Protein AF-A0A498SGT6-F1 (afdb_monomer)

Organism: Acanthocheilonema viteae (NCBI:txid6277)

Radius of gyration: 24.14 Å; Cα contacts (8 Å, |Δi|>4): 311; chains: 1; bounding box: 49×56×73 Å

Mean predicted aligned error: 10.92 Å

Nearest PDB structures (foldseek):
  6u1s-assembly1_A  TM=2.456E-01  e=2.251E-01  synthetic construct
  1o5h-assembly1_B  TM=3.113E-01  e=2.824E+00  Thermotoga maritima
  5ce7-assembly1_A  TM=3.357E-01  e=6.829E+00  Schizosaccharomyces pombe
  7v6q-assembly2_H  TM=1.640E-01  e=9.044E+00  Homo sapiens

Secondary structure (DSSP, 8-state):
-THHHHTTSSTTS-HHHHHHHHHHHHHHHHHHHHS-HHHHHHHHTT-HHHHHHHHHHHHHS--TTS-THHHHHHHHHHTTSHHHHHHHHHHHHHHHHHHHHHHHHHHHT--TT-----GGG-HHHHHHHHHHHHHHHHHHHHHHHHHHHHTTSS-HHHHHHHHHHHHHHHHHHTTT-S--TTTHHHHHHHHHHH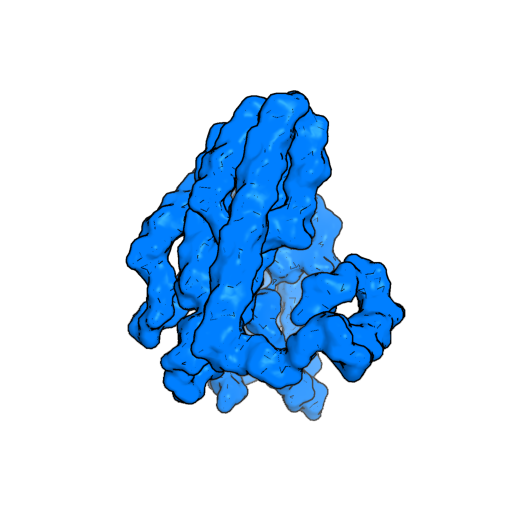HHHHHHHHHHHHHHGGGS-HHHHHHHHHHHHHHHHHHHHHTSHHHHHHS-GGGHHHHHHHHHHHHHHHHHHHHHHHHHHHH---HHHHHHHHHHHTT-HHHHHHHHHHS-HHHHHTTS-HHHHHHHHHHHHHHHHHHHHHHHHHHHHTTTTTTS--TTSHHHHHHHHHHHHH-TTS-HHHH-

Solvent-accessible surface area (backbone atoms only — not comparable to full-atom values): 20650 Å² total; per-residue (Å²): 120,74,63,66,56,28,58,66,67,50,43,72,55,54,58,67,56,44,51,49,55,50,46,50,49,39,52,53,46,50,57,54,70,68,46,55,62,73,56,38,48,71,47,53,67,73,43,59,68,60,51,52,52,50,49,52,48,56,74,59,53,73,62,80,61,56,72,50,62,63,58,50,47,50,47,61,63,34,53,80,40,77,65,25,55,50,52,51,49,48,51,51,49,41,54,49,46,52,54,50,46,49,47,48,55,16,59,67,47,58,49,102,84,63,86,80,53,46,76,75,48,38,67,70,53,44,10,40,48,40,64,58,42,34,88,85,36,43,71,59,47,52,49,29,54,52,37,22,43,77,32,54,38,43,49,57,67,56,53,51,52,49,50,52,54,51,34,50,52,39,58,63,41,62,84,62,68,68,94,40,90,90,45,47,70,60,50,51,55,48,49,52,50,50,33,33,50,28,51,20,47,34,54,50,46,73,75,47,42,94,64,56,60,62,67,62,52,39,58,36,47,45,33,51,35,53,37,45,30,52,47,54,65,61,69,29,70,70,55,64,71,73,50,56,79,89,47,49,65,65,47,52,56,49,48,44,41,49,54,49,30,48,54,30,46,48,52,25,47,54,46,54,58,74,51,52,83,50,52,69,60,45,50,51,40,53,58,63,32,59,78,32,48,65,33,48,46,56,43,43,72,78,47,62,55,69,73,66,43,68,72,44,55,73,67,59,39,50,53,53,50,56,49,50,54,51,42,46,53,51,52,52,52,50,51,51,49,54,36,48,79,70,49,72,55,58,90,60,69,49,76,87,35,68,75,40,36,54,52,34,52,54,47,30,74,75,41,72,89,48,53,61,80,74,72,101

Sequence (376 aa):
MTPLLLQRLEVNTDINSWINDWRYAVELLTNILTLSESALRNRLCDDRQIVELVDNFLDIFPKKWRKDEMLSMALNRNLKSDHGEEIRAVIIEMYTSILMLFLKLAKEFVGKNNNQKSVLFDLNRLSRAIVIFKTSNRNAVENIVTEAFDAKQFTEKDVETFIETIGQELIDCNNDVAFSKSNVNKLEKFLEKCLVGFEGLTVVASLLFKHLSQAILCDFLNSIALFVENLEEHYCIEQMMNMATDLRKTFGAMLALVDNVIASAYALFHTIIGCITSVDELHAAIGNCLQYERFIFYYSIIYPIEETLNQCDEEQKMYINTTLEHIRGNCITHILEQLKRRGMLVDLGSSTTQEVQEKIDYLVELLPHFSPQFIH

pLDDT: mean 78.57, std 14.85, range [28.94, 96.0]

Structure (mmCIF, N/CA/C/O backbone):
data_AF-A0A498SGT6-F1
#
_entry.id   AF-A0A498SGT6-F1
#
loop_
_atom_site.group_PDB
_atom_site.id
_atom_site.type_symbol
_atom_site.label_atom_id
_atom_site.label_alt_id
_atom_site.label_comp_id
_atom_site.label_asym_id
_atom_site.label_entity_id
_atom_site.label_seq_id
_atom_site.pdbx_PDB_ins_code
_atom_site.Cartn_x
_atom_site.Cartn_y
_atom_site.Cartn_z
_atom_site.occupancy
_atom_site.B_iso_or_equiv
_atom_site.auth_seq_id
_atom_site.auth_comp_id
_atom_site.auth_asym_id
_atom_site.auth_atom_id
_atom_site.pdbx_PDB_model_num
ATOM 1 N N . MET A 1 1 ? 21.371 -22.280 5.274 1.00 28.94 1 MET A N 1
ATOM 2 C CA . MET A 1 1 ? 20.418 -21.254 4.784 1.00 28.94 1 MET A CA 1
ATOM 3 C C . MET A 1 1 ? 19.078 -21.270 5.528 1.00 28.94 1 MET A C 1
ATOM 5 O O . MET A 1 1 ? 18.555 -20.195 5.755 1.00 28.94 1 MET A O 1
ATOM 9 N N . THR A 1 2 ? 18.600 -22.414 6.037 1.00 30.09 2 THR A N 1
ATOM 10 C CA . THR A 1 2 ? 17.544 -22.523 7.077 1.00 30.09 2 THR A CA 1
ATOM 11 C C . THR A 1 2 ? 17.768 -21.695 8.365 1.00 30.09 2 THR A C 1
ATOM 13 O O . THR A 1 2 ? 16.784 -21.205 8.909 1.00 30.09 2 THR A O 1
ATOM 16 N N . PRO A 1 3 ? 19.013 -21.457 8.844 1.00 30.47 3 PRO A N 1
ATOM 17 C CA . PRO A 1 3 ? 19.237 -20.718 10.088 1.00 30.47 3 PRO A CA 1
ATOM 18 C C . PRO A 1 3 ? 18.822 -19.249 10.027 1.00 30.47 3 PRO A C 1
ATOM 20 O O . PRO A 1 3 ? 18.488 -18.704 11.061 1.00 30.47 3 PRO A O 1
ATOM 23 N N . LEU A 1 4 ? 18.826 -18.604 8.853 1.00 32.41 4 LEU A N 1
ATOM 24 C CA . LEU A 1 4 ? 18.626 -17.150 8.717 1.00 32.41 4 LEU A CA 1
ATOM 25 C C . LEU A 1 4 ? 17.160 -16.709 8.886 1.00 32.41 4 LEU A C 1
ATOM 27 O O . LEU A 1 4 ? 16.911 -15.601 9.350 1.00 32.41 4 LEU A O 1
ATOM 31 N N . LEU A 1 5 ? 16.198 -17.575 8.544 1.00 36.94 5 LEU A N 1
ATOM 32 C CA . LEU A 1 5 ? 14.763 -17.344 8.770 1.00 36.94 5 LEU A CA 1
ATOM 33 C C . LEU A 1 5 ? 14.345 -17.744 10.186 1.00 36.94 5 LEU A C 1
ATOM 35 O O . LEU A 1 5 ? 13.630 -16.990 10.832 1.00 36.94 5 LEU A O 1
ATOM 39 N N . LEU A 1 6 ? 14.885 -18.848 10.715 1.00 39.12 6 LEU A N 1
ATOM 40 C CA . LEU A 1 6 ? 14.743 -19.213 12.131 1.00 39.12 6 LEU A CA 1
ATOM 41 C C . LEU A 1 6 ? 15.424 -18.185 13.058 1.00 39.12 6 LEU A C 1
ATOM 43 O O . LEU A 1 6 ? 15.018 -18.030 14.196 1.00 39.12 6 LEU A O 1
ATOM 47 N N . GLN A 1 7 ? 16.423 -17.435 12.580 1.00 39.22 7 GLN A N 1
ATOM 48 C CA . GLN A 1 7 ? 17.016 -16.309 13.319 1.00 39.22 7 GLN A CA 1
ATOM 49 C C . GLN A 1 7 ? 16.097 -15.089 13.386 1.00 39.22 7 GLN A C 1
ATOM 51 O O . GLN A 1 7 ? 16.217 -14.313 14.322 1.00 39.22 7 GLN A O 1
ATOM 56 N N . ARG A 1 8 ? 15.220 -14.894 12.391 1.00 42.03 8 ARG A N 1
ATOM 57 C CA . ARG A 1 8 ? 14.292 -13.751 12.331 1.00 42.03 8 ARG A CA 1
ATOM 58 C C . ARG A 1 8 ? 12.911 -14.061 12.898 1.00 42.03 8 ARG A C 1
ATOM 60 O O . ARG A 1 8 ? 12.263 -13.156 13.393 1.00 42.03 8 ARG A O 1
ATOM 67 N N . LEU A 1 9 ? 12.495 -15.325 12.853 1.00 46.38 9 LEU A N 1
ATOM 68 C CA . LEU A 1 9 ? 11.385 -15.837 13.653 1.00 46.38 9 LEU A CA 1
ATOM 69 C C . LEU A 1 9 ? 11.809 -16.104 15.111 1.00 46.38 9 LEU A C 1
ATOM 71 O O . LEU A 1 9 ? 10.978 -16.540 15.887 1.00 46.38 9 LEU A O 1
ATOM 75 N N . GLU A 1 10 ? 13.093 -15.952 15.462 1.00 47.81 10 GLU A N 1
ATOM 76 C CA . GLU A 1 10 ? 13.708 -16.387 16.736 1.00 47.81 10 GLU A CA 1
ATOM 77 C C . GLU A 1 10 ? 13.605 -17.899 17.063 1.00 47.81 10 GLU A C 1
ATOM 79 O O . GLU A 1 10 ? 14.070 -18.357 18.099 1.00 47.81 10 GLU A O 1
ATOM 84 N N . VAL A 1 11 ? 13.116 -18.734 16.143 1.00 48.12 11 VAL A N 1
ATOM 85 C CA . VAL A 1 11 ? 13.014 -20.206 16.273 1.00 48.12 11 VAL A CA 1
ATOM 86 C C . VAL A 1 11 ? 14.387 -20.917 16.404 1.00 48.12 11 VAL A C 1
ATOM 88 O O . VAL A 1 11 ? 14.455 -22.124 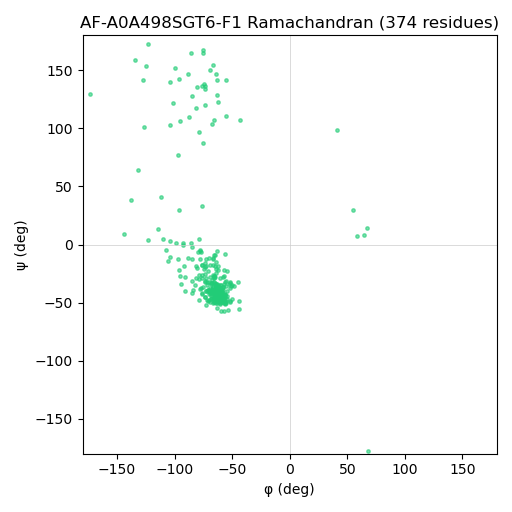16.617 1.00 48.12 11 VAL A O 1
ATOM 91 N N . ASN A 1 12 ? 15.518 -20.209 16.282 1.00 42.53 12 ASN A N 1
ATOM 92 C CA . ASN A 1 12 ? 16.854 -20.782 16.530 1.00 42.53 12 ASN A CA 1
ATOM 93 C C . ASN A 1 12 ? 17.167 -21.030 18.017 1.00 42.53 12 ASN A C 1
ATOM 95 O O . ASN A 1 12 ? 18.152 -21.707 18.316 1.00 42.53 12 ASN A O 1
ATOM 99 N N . THR A 1 13 ? 16.364 -20.501 18.936 1.00 51.38 13 THR A N 1
ATOM 100 C CA . THR A 1 13 ? 16.408 -20.822 20.366 1.00 51.38 13 THR A CA 1
ATOM 101 C C . THR A 1 13 ? 15.245 -21.746 20.676 1.00 51.38 13 THR A C 1
ATOM 103 O O . THR A 1 13 ? 14.119 -21.283 20.718 1.00 51.38 13 THR A O 1
ATOM 106 N N . ASP A 1 14 ? 15.533 -23.045 20.817 1.00 68.81 14 ASP A N 1
ATOM 107 C CA . ASP A 1 14 ? 14.603 -24.100 21.254 1.00 68.81 14 ASP A CA 1
ATOM 108 C C . ASP A 1 14 ? 13.176 -23.992 20.672 1.00 68.81 14 ASP A C 1
ATOM 110 O O . ASP A 1 14 ? 12.321 -23.284 21.197 1.00 68.81 14 ASP A O 1
ATOM 114 N N . ILE A 1 15 ? 12.891 -24.760 19.614 1.00 71.56 15 ILE A N 1
ATOM 115 C CA . ILE A 1 15 ? 11.565 -24.818 18.969 1.00 71.56 15 ILE A CA 1
ATOM 116 C C . ILE A 1 15 ? 10.435 -25.006 19.995 1.00 71.56 15 ILE A C 1
ATOM 118 O O . ILE A 1 15 ? 9.368 -24.420 19.829 1.00 71.56 15 ILE A O 1
ATOM 122 N N . ASN A 1 16 ? 10.666 -25.770 21.068 1.00 77.25 16 ASN A N 1
ATOM 123 C CA . ASN A 1 16 ? 9.660 -25.959 22.110 1.00 77.25 16 ASN A CA 1
ATOM 124 C C . ASN A 1 16 ? 9.450 -24.688 22.939 1.00 77.25 16 ASN A C 1
ATOM 126 O O . ASN A 1 16 ? 8.310 -24.373 23.265 1.00 77.25 16 ASN A O 1
ATOM 130 N N . SER A 1 17 ? 10.517 -23.944 23.252 1.00 77.81 17 SER A N 1
ATOM 131 C CA . SER A 1 17 ? 10.407 -22.621 23.883 1.00 77.81 17 SER A CA 1
ATOM 132 C C . SER A 1 17 ? 9.594 -21.685 23.002 1.00 77.81 17 SER A C 1
ATOM 134 O O . SER A 1 17 ? 8.605 -21.135 23.466 1.00 77.81 17 SER A O 1
ATOM 136 N N . TRP A 1 18 ? 9.927 -21.603 21.711 1.00 79.56 18 TRP A N 1
ATOM 137 C CA . TRP A 1 18 ? 9.197 -20.768 20.760 1.00 79.56 18 TRP A CA 1
ATOM 138 C C . TRP A 1 18 ? 7.704 -21.123 20.716 1.00 79.56 18 TRP A C 1
ATOM 140 O O . TRP A 1 18 ? 6.851 -20.253 20.866 1.00 79.56 18 TRP A O 1
ATOM 150 N N . ILE A 1 19 ? 7.366 -22.409 20.564 1.00 80.94 19 ILE A N 1
ATOM 151 C CA . ILE A 1 19 ? 5.969 -22.873 20.551 1.00 80.94 19 ILE A CA 1
ATOM 152 C C . ILE A 1 19 ? 5.260 -22.493 21.855 1.00 80.94 19 ILE A C 1
ATOM 154 O O . ILE A 1 19 ? 4.124 -22.022 21.815 1.00 80.94 19 ILE A O 1
ATOM 158 N N . ASN A 1 20 ? 5.912 -22.680 23.003 1.00 83.50 20 ASN A N 1
ATOM 159 C CA . ASN A 1 20 ? 5.334 -22.362 24.306 1.00 83.50 20 ASN A CA 1
ATOM 160 C C . ASN A 1 20 ? 5.119 -20.855 24.498 1.00 83.50 20 ASN A C 1
ATOM 162 O O . ASN A 1 20 ? 4.059 -20.466 24.985 1.00 83.50 20 ASN A O 1
ATOM 166 N N . ASP A 1 21 ? 6.062 -20.017 24.068 1.00 83.19 21 ASP A N 1
ATOM 167 C CA . ASP A 1 21 ? 5.960 -18.558 24.160 1.00 83.19 21 ASP A CA 1
ATOM 168 C C . ASP A 1 21 ? 4.774 -18.039 23.336 1.00 83.19 21 ASP A C 1
ATOM 170 O O . ASP A 1 21 ? 3.956 -17.254 23.824 1.00 83.19 21 ASP A O 1
ATOM 174 N N . TRP A 1 22 ? 4.604 -18.540 22.109 1.00 85.00 22 TRP A N 1
ATOM 175 C CA . TRP A 1 22 ? 3.469 -18.154 21.271 1.00 85.00 22 TRP A CA 1
ATOM 176 C C . TRP A 1 22 ? 2.146 -18.775 21.720 1.00 85.00 22 TRP A C 1
ATOM 178 O O . TRP A 1 22 ? 1.114 -18.126 21.598 1.00 85.00 22 TRP A O 1
ATOM 188 N N . ARG A 1 23 ? 2.137 -19.977 22.304 1.00 87.19 23 ARG A N 1
ATOM 189 C CA . ARG A 1 23 ? 0.931 -20.520 22.956 1.00 87.19 23 ARG A CA 1
ATOM 190 C C . ARG A 1 23 ? 0.496 -19.673 24.139 1.00 87.19 23 ARG A C 1
ATOM 192 O O . ARG A 1 23 ? -0.689 -19.382 24.277 1.00 87.19 23 ARG A O 1
ATOM 199 N N . TYR A 1 24 ? 1.447 -19.244 24.961 1.00 86.06 24 TYR A N 1
ATOM 200 C CA . TYR A 1 24 ? 1.173 -18.323 26.054 1.00 86.06 24 TYR A CA 1
ATOM 201 C C . TYR A 1 24 ? 0.628 -16.987 25.526 1.00 86.06 24 TYR A C 1
ATOM 203 O O . TYR A 1 24 ? -0.339 -16.455 26.070 1.00 86.06 24 TYR A O 1
ATOM 211 N N . ALA A 1 25 ? 1.179 -16.477 24.420 1.00 86.50 25 ALA A N 1
ATOM 212 C CA . ALA A 1 25 ? 0.653 -15.300 23.732 1.00 86.50 25 ALA A CA 1
ATOM 213 C C . ALA A 1 25 ? -0.794 -15.502 23.231 1.00 86.50 25 ALA A C 1
ATOM 215 O O . ALA A 1 25 ? -1.634 -14.623 23.437 1.00 86.50 25 ALA A O 1
ATOM 216 N N . VAL A 1 26 ? -1.116 -16.660 22.637 1.00 88.06 26 VAL A N 1
ATOM 217 C CA . VAL A 1 26 ? -2.489 -17.022 22.228 1.00 88.06 26 VAL A CA 1
ATOM 218 C C . VAL A 1 26 ? -3.425 -17.062 23.433 1.00 88.06 26 VAL A C 1
ATOM 220 O O . VAL A 1 26 ? -4.525 -16.511 23.376 1.00 88.06 26 VAL A O 1
ATOM 223 N N . GLU A 1 27 ? -3.013 -17.688 24.534 1.00 88.38 27 GLU A N 1
ATOM 224 C CA . GLU A 1 27 ? -3.820 -17.777 25.753 1.00 88.38 27 GLU A CA 1
ATOM 225 C C . GLU A 1 27 ? -4.078 -16.385 26.347 1.00 88.38 27 GLU A C 1
ATOM 227 O O . GLU A 1 27 ? -5.215 -16.047 26.693 1.00 88.38 27 GLU A O 1
ATOM 232 N N . LEU A 1 28 ? -3.047 -15.537 26.394 1.00 88.06 28 LEU A N 1
ATOM 233 C CA . LEU A 1 28 ? -3.157 -14.148 26.828 1.00 88.06 28 LEU A CA 1
ATOM 234 C C . LEU A 1 28 ? -4.181 -13.383 25.975 1.00 88.06 28 LEU A C 1
ATOM 236 O O . LEU A 1 28 ? -5.093 -12.764 26.529 1.00 88.06 28 LEU A O 1
ATOM 240 N N . LEU A 1 29 ? -4.073 -13.466 24.644 1.00 88.56 29 LEU A N 1
ATOM 241 C CA . LEU A 1 29 ? -5.014 -12.839 23.711 1.00 88.56 29 LEU A CA 1
ATOM 242 C C . LEU A 1 29 ? -6.432 -13.390 23.859 1.00 88.56 29 LEU A C 1
ATOM 244 O O . LEU A 1 29 ? -7.384 -12.615 23.891 1.00 88.56 29 LEU A O 1
ATOM 248 N N . THR A 1 30 ? -6.588 -14.702 24.013 1.00 88.31 30 THR A N 1
ATOM 249 C CA . THR A 1 30 ? -7.895 -15.340 24.213 1.00 88.31 30 THR A CA 1
ATOM 250 C C . THR A 1 30 ? -8.563 -14.806 25.478 1.00 88.31 30 THR A C 1
ATOM 252 O O . THR A 1 30 ? -9.721 -14.390 25.440 1.00 88.31 30 THR A O 1
ATOM 255 N N . ASN A 1 31 ? -7.819 -14.702 26.580 1.00 88.06 31 ASN A N 1
ATOM 256 C CA . ASN A 1 31 ? -8.316 -14.119 27.824 1.00 88.06 31 ASN A CA 1
ATOM 257 C C . ASN A 1 31 ? -8.772 -12.664 27.627 1.00 88.06 31 ASN A C 1
ATOM 259 O O . ASN A 1 31 ? -9.863 -12.299 28.066 1.00 88.06 31 ASN A O 1
ATOM 263 N N . ILE A 1 32 ? -8.003 -11.847 26.903 1.00 87.38 32 ILE A N 1
ATOM 264 C CA . ILE A 1 32 ? -8.378 -10.463 26.557 1.00 87.38 32 ILE A CA 1
ATOM 265 C C . ILE A 1 32 ? -9.663 -10.424 25.713 1.00 87.38 32 ILE A C 1
ATOM 267 O O . ILE A 1 32 ? -10.577 -9.638 25.982 1.00 87.38 32 ILE A O 1
ATOM 271 N N . LEU A 1 33 ? -9.782 -11.309 24.725 1.00 87.94 33 LEU A N 1
ATOM 272 C CA . LEU A 1 33 ? -10.951 -11.412 23.852 1.00 87.94 33 LEU A CA 1
ATOM 273 C C . LEU A 1 33 ? -12.225 -11.843 24.588 1.00 87.94 33 LEU A C 1
ATOM 275 O O . LEU A 1 33 ? -13.317 -11.561 24.100 1.00 87.94 33 LEU A O 1
ATOM 279 N N . THR A 1 34 ? -12.124 -12.436 25.778 1.00 89.19 34 THR A N 1
ATOM 280 C CA . THR A 1 34 ? -13.294 -12.760 26.618 1.00 89.19 34 THR A CA 1
ATOM 281 C C . THR A 1 34 ? -13.733 -11.635 27.558 1.00 89.19 34 THR A C 1
ATOM 283 O O . THR A 1 34 ? -14.824 -11.707 28.122 1.00 89.19 34 THR A O 1
ATOM 286 N N . LEU A 1 35 ? -12.929 -10.576 27.724 1.00 87.56 35 LEU A N 1
ATOM 287 C CA . LEU A 1 35 ? -13.260 -9.465 28.624 1.00 87.56 35 LEU A CA 1
ATOM 288 C C . LEU A 1 35 ? -14.510 -8.706 28.161 1.00 87.56 35 LEU A C 1
ATOM 290 O O . LEU A 1 35 ? -14.732 -8.535 26.965 1.00 87.56 35 LEU A O 1
ATOM 294 N N . SER A 1 36 ? -15.300 -8.182 29.098 1.00 85.25 36 SER A N 1
ATOM 295 C CA . SER A 1 36 ? -16.341 -7.200 28.771 1.00 85.25 36 SER A CA 1
ATOM 296 C C . SER A 1 36 ? -15.716 -5.890 28.288 1.00 85.25 36 SER A C 1
ATOM 298 O O . SER A 1 36 ? -14.626 -5.540 28.735 1.00 85.25 36 SER A O 1
ATOM 300 N N . GLU A 1 37 ? -16.439 -5.112 27.485 1.00 79.31 37 GLU A N 1
ATOM 301 C CA . GLU A 1 37 ? -16.002 -3.815 26.941 1.00 79.31 37 GLU A CA 1
ATOM 302 C C . GLU A 1 37 ? -15.304 -2.904 27.972 1.00 79.31 37 GLU A C 1
ATOM 304 O O . GLU A 1 37 ? -14.200 -2.416 27.741 1.00 79.31 37 GLU A O 1
ATOM 309 N N . SER A 1 38 ? -15.895 -2.714 29.157 1.00 79.25 38 SER A N 1
ATOM 310 C CA . SER A 1 38 ? -15.313 -1.876 30.219 1.00 79.25 38 SER A CA 1
ATOM 311 C C . SER A 1 38 ? -13.978 -2.405 30.761 1.00 79.25 38 SER A C 1
ATOM 313 O O . SER A 1 38 ? -13.074 -1.626 31.063 1.00 79.25 38 SER A O 1
ATOM 315 N N . ALA A 1 39 ? -13.834 -3.726 30.867 1.00 82.75 39 ALA A N 1
ATOM 316 C CA . ALA A 1 39 ? -12.622 -4.381 31.346 1.00 82.75 39 ALA A CA 1
ATOM 317 C C . ALA A 1 39 ? -11.544 -4.419 30.255 1.00 82.75 39 ALA A C 1
ATOM 319 O O . ALA A 1 39 ? -10.369 -4.197 30.548 1.00 82.75 39 ALA A O 1
ATOM 320 N N . LEU A 1 40 ? -11.952 -4.637 29.001 1.00 81.00 40 LEU A N 1
ATOM 321 C CA . LEU A 1 40 ? -11.083 -4.569 27.834 1.00 81.00 40 LEU A CA 1
ATOM 322 C C . LEU A 1 40 ? -10.451 -3.181 27.712 1.00 81.00 40 LEU A C 1
ATOM 324 O O . LEU A 1 40 ? -9.240 -3.071 27.550 1.00 81.00 40 LEU A O 1
ATOM 328 N N . ARG A 1 41 ? -11.260 -2.128 27.862 1.00 75.38 41 ARG A N 1
ATOM 329 C CA . ARG A 1 41 ? -10.802 -0.734 27.853 1.00 75.38 41 ARG A CA 1
ATOM 330 C C . ARG A 1 41 ? -9.753 -0.476 28.919 1.00 75.38 41 ARG A C 1
ATOM 332 O O . ARG A 1 41 ? -8.642 -0.090 28.581 1.00 75.38 41 ARG A O 1
ATOM 339 N N . ASN A 1 42 ? -10.077 -0.746 30.182 1.00 77.50 42 ASN A N 1
ATOM 340 C CA . ASN A 1 42 ? -9.153 -0.505 31.292 1.00 77.50 42 ASN A CA 1
ATOM 341 C C . ASN A 1 42 ? -7.822 -1.236 31.113 1.00 77.50 42 ASN A C 1
ATOM 343 O O . ASN A 1 42 ? -6.783 -0.716 31.506 1.00 77.50 42 ASN A O 1
ATOM 347 N N . ARG A 1 43 ? -7.849 -2.427 30.507 1.00 78.56 43 ARG A N 1
ATOM 348 C CA . ARG A 1 43 ? -6.632 -3.167 30.203 1.00 78.56 43 ARG A CA 1
ATOM 349 C C . ARG A 1 43 ? -5.856 -2.531 29.050 1.00 78.56 43 ARG A C 1
ATOM 351 O O . ARG A 1 43 ? -4.691 -2.211 29.210 1.00 78.56 43 ARG A O 1
ATOM 358 N N . LEU A 1 44 ? -6.494 -2.279 27.912 1.00 74.31 44 LEU A N 1
ATOM 359 C CA . LEU A 1 44 ? -5.808 -1.854 26.686 1.00 74.31 44 LEU A CA 1
ATOM 360 C C . LEU A 1 44 ? -5.393 -0.378 26.636 1.00 74.31 44 LEU A C 1
ATOM 362 O O . LEU A 1 44 ? -4.724 0.016 25.684 1.00 74.31 44 LEU A O 1
ATOM 366 N N . CYS A 1 45 ? -5.763 0.437 27.625 1.00 65.19 45 CYS A N 1
ATOM 367 C CA . CYS A 1 45 ? -5.352 1.842 27.660 1.00 65.19 45 CYS A CA 1
ATOM 368 C C . CYS A 1 45 ? -3.843 2.027 27.883 1.00 65.19 45 CYS A C 1
ATOM 370 O O . CYS A 1 45 ? -3.298 2.980 27.341 1.00 65.19 45 CYS A O 1
ATOM 372 N N . ASP A 1 46 ? -3.174 1.114 28.602 1.00 64.12 46 ASP A N 1
ATOM 373 C CA .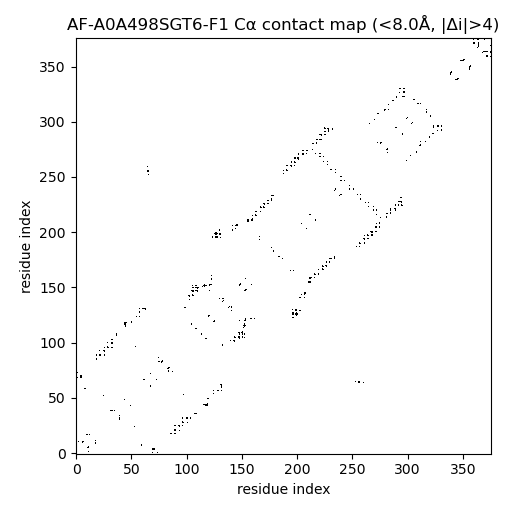 ASP A 1 46 ? -1.741 1.228 28.940 1.00 64.12 46 ASP A CA 1
ATOM 374 C C . ASP A 1 46 ? -0.981 -0.121 28.944 1.00 64.12 46 ASP A C 1
ATOM 376 O O . ASP A 1 46 ? 0.170 -0.191 29.388 1.00 64.12 46 ASP A O 1
ATOM 380 N N . ASP A 1 47 ? -1.589 -1.216 28.473 1.00 74.75 47 ASP A N 1
ATOM 381 C CA . ASP A 1 47 ? -0.962 -2.547 28.501 1.00 74.75 47 ASP A CA 1
ATOM 382 C C . ASP A 1 47 ? 0.118 -2.685 27.413 1.00 74.75 47 ASP A C 1
ATOM 384 O O . ASP A 1 47 ? -0.117 -3.140 26.290 1.00 74.75 47 ASP A O 1
ATOM 388 N N . ARG A 1 48 ? 1.337 -2.271 27.781 1.00 80.06 48 ARG A N 1
ATOM 389 C CA . ARG A 1 48 ? 2.545 -2.370 26.948 1.00 80.06 48 ARG A CA 1
ATOM 390 C C . ARG A 1 48 ? 2.828 -3.796 26.493 1.00 80.06 48 ARG A C 1
ATOM 392 O O . ARG A 1 48 ? 3.327 -3.968 25.389 1.00 80.06 48 ARG A O 1
ATOM 399 N N . GLN A 1 49 ? 2.478 -4.799 27.298 1.00 83.25 49 GLN A N 1
ATOM 400 C CA . GLN A 1 49 ? 2.736 -6.197 26.966 1.00 83.25 49 GLN A CA 1
ATOM 401 C C . GLN A 1 49 ? 1.924 -6.625 25.740 1.00 83.25 49 GLN A C 1
ATOM 403 O O . GLN A 1 49 ? 2.438 -7.320 24.867 1.00 83.25 49 GLN A O 1
ATOM 408 N N . ILE A 1 50 ? 0.668 -6.182 25.641 1.00 83.00 50 ILE A N 1
ATOM 409 C CA . ILE A 1 50 ? -0.186 -6.482 24.484 1.00 83.00 50 ILE A CA 1
ATOM 410 C C . ILE A 1 50 ? 0.303 -5.735 23.244 1.00 83.00 50 ILE A C 1
ATOM 412 O O . ILE A 1 50 ? 0.322 -6.309 22.158 1.00 83.00 50 ILE A O 1
ATOM 416 N N . VAL A 1 51 ? 0.722 -4.476 23.397 1.00 83.94 51 VAL A N 1
ATOM 417 C CA . VAL A 1 51 ? 1.276 -3.690 22.285 1.00 83.94 51 VAL A CA 1
ATOM 418 C C . VAL A 1 51 ? 2.547 -4.341 21.738 1.00 83.94 51 VAL A C 1
ATOM 420 O O . VAL A 1 51 ? 2.633 -4.563 20.535 1.00 83.94 51 VAL A O 1
ATOM 423 N N . GLU A 1 52 ? 3.489 -4.713 22.606 1.00 85.81 52 GLU A N 1
ATOM 424 C CA . GLU A 1 52 ? 4.727 -5.402 22.218 1.00 85.81 52 GLU A CA 1
ATOM 425 C C . GLU A 1 52 ? 4.443 -6.751 21.547 1.00 85.81 52 GLU A C 1
ATOM 427 O O . GLU A 1 52 ? 5.047 -7.073 20.528 1.00 85.81 52 GLU A O 1
ATOM 432 N N . LEU A 1 53 ? 3.485 -7.525 22.064 1.00 87.50 53 LEU A N 1
ATOM 433 C CA . LEU A 1 53 ? 3.073 -8.799 21.471 1.00 87.50 53 LEU A CA 1
ATOM 434 C C . LEU A 1 53 ? 2.508 -8.615 20.057 1.00 87.50 53 LEU A C 1
ATOM 436 O O . LEU A 1 53 ? 2.880 -9.355 19.144 1.00 87.50 53 LEU A O 1
ATOM 440 N N . VAL A 1 54 ? 1.623 -7.632 19.869 1.00 87.81 54 VAL A N 1
ATOM 441 C CA . VAL A 1 54 ? 1.050 -7.320 18.554 1.00 87.81 54 VAL A CA 1
ATOM 442 C C . VAL A 1 54 ? 2.140 -6.833 17.602 1.00 87.81 54 VAL A C 1
ATOM 444 O O . VAL A 1 54 ? 2.216 -7.331 16.482 1.00 87.81 54 VAL A O 1
ATOM 447 N N . ASP A 1 55 ? 3.016 -5.927 18.038 1.00 86.50 55 ASP A N 1
ATOM 448 C CA . ASP A 1 55 ? 4.118 -5.417 17.216 1.00 86.50 55 ASP A CA 1
ATOM 449 C C . ASP A 1 55 ? 5.070 -6.538 16.788 1.00 86.50 55 ASP A C 1
ATOM 451 O O . ASP A 1 55 ? 5.372 -6.657 15.600 1.00 86.50 55 ASP A O 1
ATOM 455 N N . ASN A 1 56 ? 5.447 -7.423 17.716 1.00 83.69 56 ASN A N 1
ATOM 456 C CA . ASN A 1 56 ? 6.269 -8.594 17.421 1.00 83.69 56 ASN A CA 1
ATOM 457 C C . ASN A 1 56 ? 5.598 -9.496 16.381 1.00 83.69 56 ASN A C 1
ATOM 459 O O . ASN A 1 56 ? 6.240 -9.906 15.417 1.00 83.69 56 ASN A O 1
ATOM 463 N N . PHE A 1 57 ? 4.300 -9.779 16.517 1.00 84.94 57 PHE A N 1
ATOM 464 C CA . PHE A 1 57 ? 3.584 -10.565 15.513 1.00 84.94 57 PHE A CA 1
ATOM 465 C C . PHE A 1 57 ? 3.583 -9.884 14.136 1.00 84.94 57 PHE A C 1
ATOM 467 O O . PHE A 1 57 ? 3.882 -10.534 13.132 1.00 84.94 57 PHE A O 1
ATOM 474 N N . LEU A 1 58 ? 3.264 -8.587 14.085 1.00 84.19 58 LEU A N 1
ATOM 475 C CA . LEU A 1 58 ? 3.186 -7.814 12.843 1.00 84.19 58 LEU A CA 1
ATOM 476 C C . LEU A 1 58 ? 4.557 -7.656 12.160 1.00 84.19 58 LEU A C 1
ATOM 478 O O . LEU A 1 58 ? 4.614 -7.501 10.941 1.00 84.19 58 LEU A O 1
ATOM 482 N N . ASP A 1 59 ? 5.656 -7.700 12.918 1.00 77.12 59 ASP A N 1
ATOM 483 C CA . ASP A 1 59 ? 7.018 -7.679 12.377 1.00 77.12 59 ASP A CA 1
ATOM 484 C C . ASP A 1 59 ? 7.497 -9.056 11.876 1.00 77.12 59 ASP A C 1
ATOM 486 O O . ASP A 1 59 ? 8.308 -9.118 10.942 1.00 77.12 59 ASP A O 1
ATOM 490 N N . ILE A 1 60 ? 6.993 -10.146 12.467 1.00 71.06 60 ILE A N 1
ATOM 491 C CA . ILE A 1 60 ? 7.438 -11.529 12.225 1.00 71.06 60 ILE A CA 1
ATOM 492 C C . ILE A 1 60 ? 6.650 -12.225 11.096 1.00 71.06 60 ILE A C 1
ATOM 494 O O . ILE A 1 60 ? 7.251 -12.952 10.300 1.00 71.06 60 ILE A O 1
ATOM 498 N N . PHE A 1 61 ? 5.330 -12.023 11.000 1.00 66.56 61 PHE A N 1
ATOM 499 C CA . PHE A 1 61 ? 4.440 -12.779 10.098 1.00 66.56 61 PHE A CA 1
ATOM 500 C C . PHE A 1 61 ? 4.103 -12.035 8.788 1.00 66.56 61 PHE A C 1
ATOM 502 O O . PHE A 1 61 ? 4.228 -10.816 8.707 1.00 66.56 61 PHE A O 1
ATOM 509 N N . PRO A 1 62 ? 3.814 -12.768 7.692 1.00 55.53 62 PRO A N 1
ATOM 510 C CA . PRO A 1 62 ? 4.599 -12.644 6.469 1.00 55.53 62 PRO A CA 1
ATOM 511 C C . PRO A 1 62 ? 4.357 -11.357 5.683 1.00 55.53 62 PRO A C 1
ATOM 513 O O . PRO A 1 62 ? 3.232 -10.953 5.391 1.00 55.53 62 PRO A O 1
ATOM 516 N N . LYS A 1 63 ? 5.476 -10.790 5.229 1.00 58.38 63 LYS A N 1
ATOM 517 C CA . LYS A 1 63 ? 5.536 -9.699 4.263 1.00 58.38 63 LYS A CA 1
ATOM 518 C C . LYS A 1 63 ? 5.548 -10.304 2.850 1.00 58.38 63 LYS A C 1
ATOM 520 O O . LYS A 1 63 ? 6.537 -10.923 2.459 1.00 58.38 63 LYS A O 1
ATOM 525 N N . LYS A 1 64 ? 4.456 -10.137 2.092 1.00 51.94 64 LYS A N 1
ATOM 526 C CA . LYS A 1 64 ? 4.176 -10.778 0.779 1.00 51.94 64 LYS A CA 1
ATOM 527 C C . LYS A 1 64 ? 5.331 -10.786 -0.236 1.00 51.94 64 LYS A C 1
ATOM 529 O O . LYS A 1 64 ? 5.429 -11.701 -1.048 1.00 51.94 64 LYS A O 1
ATOM 534 N N . TRP A 1 65 ? 6.184 -9.766 -0.214 1.00 51.69 65 TRP A N 1
ATOM 535 C CA . TRP A 1 65 ? 7.266 -9.548 -1.181 1.00 51.69 65 TRP A CA 1
ATOM 536 C C . TRP A 1 65 ? 8.484 -10.456 -0.962 1.00 51.69 65 TRP A C 1
ATOM 538 O O . TRP A 1 65 ? 9.269 -10.678 -1.886 1.00 51.69 65 TRP A O 1
ATOM 548 N N . ARG A 1 66 ? 8.634 -11.065 0.222 1.00 53.72 66 ARG A N 1
ATOM 549 C CA . ARG A 1 66 ? 9.488 -12.245 0.343 1.00 53.72 66 ARG A CA 1
ATOM 550 C C . ARG A 1 66 ? 8.671 -13.400 -0.179 1.00 53.72 66 ARG A C 1
ATOM 552 O O . ARG A 1 66 ? 7.865 -13.947 0.561 1.00 53.72 66 ARG A O 1
ATOM 559 N N . LYS A 1 67 ? 8.875 -13.757 -1.455 1.00 48.59 67 LYS A N 1
ATOM 560 C CA . LYS A 1 67 ? 8.427 -15.048 -1.990 1.00 48.59 67 LYS A CA 1
ATOM 561 C C . LYS A 1 67 ? 8.780 -16.089 -0.947 1.00 48.59 67 LYS A C 1
ATOM 563 O O . LYS A 1 67 ? 9.953 -16.396 -0.727 1.00 48.59 67 LYS A O 1
ATOM 568 N N . ASP A 1 68 ? 7.752 -16.576 -0.277 1.00 47.66 68 ASP A N 1
ATOM 569 C CA . ASP A 1 68 ? 7.869 -17.383 0.920 1.00 47.66 68 ASP A CA 1
ATOM 570 C C . ASP A 1 68 ? 8.289 -18.805 0.549 1.00 47.66 68 ASP A C 1
ATOM 572 O O . ASP A 1 68 ? 7.899 -19.768 1.182 1.00 47.66 68 ASP A O 1
ATOM 576 N N . GLU A 1 69 ? 9.097 -18.984 -0.496 1.00 45.03 69 GLU A N 1
ATOM 577 C CA . GLU A 1 69 ? 9.697 -20.253 -0.867 1.00 45.03 69 GLU A CA 1
ATOM 578 C C . GLU A 1 69 ? 10.525 -20.795 0.294 1.00 45.03 69 GLU A C 1
ATOM 580 O O . GLU A 1 69 ? 10.477 -21.985 0.542 1.00 45.03 69 GLU A O 1
ATOM 585 N N . MET A 1 70 ? 11.221 -19.961 1.075 1.00 43.38 70 MET A N 1
ATOM 586 C CA . MET A 1 70 ? 11.988 -20.456 2.223 1.00 43.38 70 MET A CA 1
ATOM 587 C C . MET A 1 70 ? 11.165 -20.686 3.498 1.00 43.38 70 MET A C 1
ATOM 589 O O . MET A 1 70 ? 11.483 -21.639 4.202 1.00 43.38 70 MET A O 1
ATOM 593 N N . LEU A 1 71 ? 10.139 -19.884 3.815 1.00 47.69 71 LEU A N 1
ATOM 594 C CA . LEU A 1 71 ? 9.258 -20.140 4.968 1.00 47.69 71 LEU A CA 1
ATOM 595 C C . LEU A 1 71 ? 8.285 -21.273 4.649 1.00 47.69 71 LEU A C 1
ATOM 597 O O . LEU A 1 71 ? 8.138 -22.176 5.458 1.00 47.69 71 LEU A O 1
ATOM 601 N N . SER A 1 72 ? 7.723 -21.311 3.437 1.00 48.88 72 SER A N 1
ATOM 602 C CA . SER A 1 72 ? 6.996 -22.478 2.940 1.00 48.88 72 SER A CA 1
ATOM 603 C C . SER A 1 72 ? 7.911 -23.690 2.855 1.00 48.88 72 SER A C 1
ATOM 605 O O . SER A 1 72 ? 7.494 -24.739 3.300 1.00 48.88 72 SER A O 1
ATOM 607 N N . MET A 1 73 ? 9.172 -23.611 2.406 1.00 48.72 73 MET A N 1
ATOM 608 C CA . MET A 1 73 ? 10.084 -24.766 2.464 1.00 48.72 73 MET A CA 1
ATOM 609 C C . MET A 1 73 ? 10.481 -25.141 3.894 1.00 48.72 73 MET A C 1
ATOM 611 O O . MET A 1 73 ? 10.682 -26.324 4.145 1.00 48.72 73 MET A O 1
ATOM 615 N N . ALA A 1 74 ? 10.619 -24.198 4.827 1.00 49.81 74 ALA A N 1
ATOM 616 C CA . ALA A 1 74 ? 10.941 -24.486 6.226 1.00 49.81 74 ALA A CA 1
ATOM 617 C C . ALA A 1 74 ? 9.746 -25.124 6.947 1.00 49.81 74 ALA A C 1
ATOM 619 O O . ALA A 1 74 ? 9.899 -26.184 7.548 1.00 49.81 74 ALA A O 1
ATOM 620 N N . LEU A 1 75 ? 8.554 -24.544 6.801 1.00 51.38 75 LEU A N 1
ATOM 621 C CA . LEU A 1 75 ? 7.293 -25.106 7.272 1.00 51.38 75 LEU A CA 1
ATOM 622 C C . LEU A 1 75 ? 7.018 -26.445 6.577 1.00 51.38 75 LEU A C 1
ATOM 624 O O . LEU A 1 75 ? 6.790 -27.421 7.266 1.00 51.38 75 LEU A O 1
ATOM 628 N N . ASN A 1 76 ? 7.159 -26.568 5.254 1.00 50.97 76 ASN A N 1
ATOM 629 C CA . ASN A 1 76 ? 6.937 -27.819 4.503 1.00 50.97 76 ASN A CA 1
ATOM 630 C C . ASN A 1 76 ? 7.989 -28.904 4.782 1.00 50.97 76 ASN A C 1
ATOM 632 O O . ASN A 1 76 ? 7.673 -30.088 4.677 1.00 50.97 76 ASN A O 1
ATOM 636 N N . ARG A 1 77 ? 9.233 -28.550 5.141 1.00 51.75 77 ARG A N 1
ATOM 637 C CA . ARG A 1 77 ? 10.239 -29.528 5.602 1.00 51.75 77 ARG A CA 1
ATOM 638 C C . ARG A 1 77 ? 9.970 -29.988 7.031 1.00 51.75 77 ARG A C 1
ATOM 640 O O . ARG A 1 77 ? 10.168 -31.167 7.305 1.00 51.75 77 ARG A O 1
ATOM 647 N N . ASN A 1 78 ? 9.496 -29.093 7.899 1.00 50.09 78 ASN A N 1
ATOM 648 C CA . ASN A 1 78 ? 9.119 -29.414 9.276 1.00 50.09 78 ASN A CA 1
ATOM 649 C C . ASN A 1 78 ? 7.714 -30.033 9.383 1.00 50.09 78 ASN A C 1
ATOM 651 O O . ASN A 1 78 ? 7.439 -30.712 10.354 1.00 50.09 78 ASN A O 1
ATOM 655 N N . LEU A 1 79 ? 6.844 -29.894 8.379 1.00 49.34 79 LEU A N 1
ATOM 656 C CA . LEU A 1 79 ? 5.505 -30.508 8.319 1.00 49.34 79 LEU A CA 1
ATOM 657 C C . LEU A 1 79 ? 5.542 -32.044 8.260 1.00 49.34 79 LEU A C 1
ATOM 659 O O . LEU A 1 79 ? 4.506 -32.687 8.366 1.00 49.34 79 LEU A O 1
ATOM 663 N N . LYS A 1 80 ? 6.725 -32.646 8.080 1.00 51.88 80 LYS A N 1
ATOM 664 C CA . LYS A 1 80 ? 6.931 -34.094 8.229 1.00 51.88 80 LYS A CA 1
ATOM 665 C C . LYS A 1 80 ? 7.224 -34.524 9.677 1.00 51.88 80 LYS A C 1
ATOM 667 O O . LYS A 1 80 ? 7.462 -35.708 9.895 1.00 51.88 80 LYS A O 1
ATOM 672 N N . SER A 1 81 ? 7.238 -33.598 10.638 1.00 60.25 81 SER A N 1
ATOM 673 C CA . SER A 1 81 ? 7.343 -33.866 12.076 1.00 60.25 81 SER A CA 1
ATOM 674 C C . SER A 1 81 ? 6.176 -33.230 12.841 1.00 60.25 81 SER A C 1
ATOM 676 O O . SER A 1 81 ? 5.629 -32.218 12.405 1.00 60.25 81 SER A O 1
ATOM 678 N N . ASP A 1 82 ? 5.828 -33.794 14.003 1.00 63.81 82 ASP A N 1
ATOM 679 C CA . ASP A 1 82 ? 4.727 -33.321 14.866 1.00 63.81 82 ASP A CA 1
ATOM 680 C C . ASP A 1 82 ? 4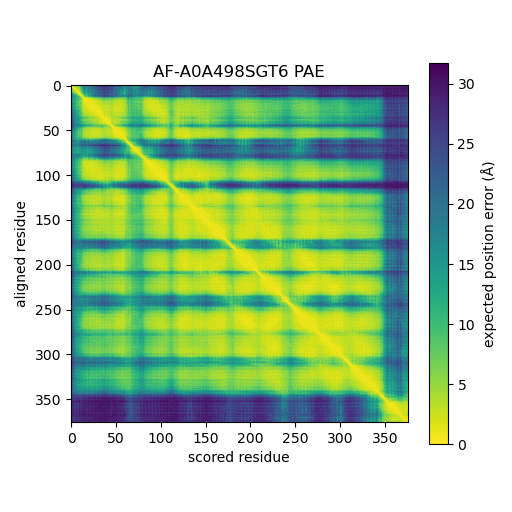.835 -31.815 15.198 1.00 63.81 82 ASP A C 1
ATOM 682 O O . ASP A 1 82 ? 3.840 -31.094 15.234 1.00 63.81 82 ASP A O 1
ATOM 686 N N . HIS A 1 83 ? 6.061 -31.295 15.327 1.00 67.81 83 HIS A N 1
ATOM 687 C CA . HIS A 1 83 ? 6.315 -29.873 15.580 1.00 67.81 83 HIS A CA 1
ATOM 688 C C . HIS A 1 83 ? 5.924 -28.944 14.420 1.00 67.81 83 HIS A C 1
ATOM 690 O O . HIS A 1 83 ? 5.649 -27.768 14.644 1.00 67.81 83 HIS A O 1
ATOM 696 N N . GLY A 1 84 ? 5.909 -29.421 13.171 1.00 66.75 84 GLY A N 1
ATOM 697 C CA . GLY A 1 84 ? 5.509 -28.601 12.026 1.00 66.75 84 GLY A CA 1
ATOM 698 C C . GLY A 1 84 ? 4.013 -28.295 12.009 1.00 66.75 84 GLY A C 1
ATOM 699 O O . GLY A 1 84 ? 3.621 -27.163 11.716 1.00 66.75 84 GLY A O 1
ATOM 700 N N . GLU A 1 85 ? 3.182 -29.282 12.354 1.00 73.38 85 GLU A N 1
ATOM 701 C CA . GLU A 1 85 ? 1.740 -29.078 12.532 1.00 73.38 85 GLU A CA 1
ATOM 702 C C . GLU A 1 85 ? 1.459 -28.165 13.728 1.00 73.38 85 GLU A C 1
ATOM 704 O O . GLU A 1 85 ? 0.623 -27.268 13.636 1.00 73.38 85 GLU A O 1
ATOM 709 N N . GLU A 1 86 ? 2.221 -28.331 14.808 1.00 78.06 86 GLU A N 1
ATOM 710 C CA . GLU A 1 86 ? 2.113 -27.531 16.025 1.00 78.06 86 GLU A CA 1
ATOM 711 C C . GLU A 1 86 ? 2.462 -26.052 15.792 1.00 78.06 86 GLU A C 1
ATOM 713 O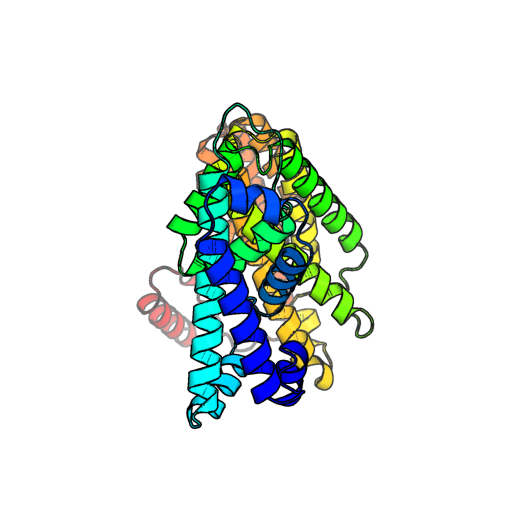 O . GLU A 1 86 ? 1.680 -25.169 16.144 1.00 78.06 86 GLU A O 1
ATOM 718 N N . ILE A 1 87 ? 3.576 -25.767 15.107 1.00 76.62 87 ILE A N 1
ATOM 719 C CA . ILE A 1 87 ? 3.943 -24.404 14.692 1.00 76.62 87 ILE A CA 1
ATOM 720 C C . ILE A 1 87 ? 2.839 -23.806 13.817 1.00 76.62 87 ILE A C 1
ATOM 722 O O . ILE A 1 87 ? 2.429 -22.666 14.027 1.00 76.62 87 ILE A O 1
ATOM 726 N N . ARG A 1 88 ? 2.326 -24.565 12.841 1.00 75.69 88 ARG A N 1
ATOM 727 C CA . ARG A 1 88 ? 1.265 -24.079 11.953 1.00 75.69 88 ARG A CA 1
ATOM 728 C C . ARG A 1 88 ? -0.012 -23.747 12.725 1.00 75.69 88 ARG A C 1
ATOM 730 O O . ARG A 1 88 ? -0.616 -22.714 12.446 1.00 75.69 88 ARG A O 1
ATOM 737 N N . ALA A 1 89 ? -0.414 -24.598 13.667 1.00 82.44 89 ALA A N 1
ATOM 738 C CA . ALA A 1 89 ? -1.585 -24.370 14.505 1.00 82.44 89 ALA A CA 1
ATOM 739 C C . ALA A 1 89 ? -1.437 -23.073 15.311 1.00 82.44 89 ALA A C 1
ATOM 741 O O . ALA A 1 89 ? -2.303 -22.206 15.226 1.00 82.44 89 ALA A O 1
ATOM 742 N N . VAL A 1 90 ? -0.294 -22.883 15.973 1.00 83.69 90 VAL A N 1
ATOM 743 C CA . VAL A 1 90 ? -0.003 -21.671 16.754 1.00 83.69 90 VAL A CA 1
ATOM 744 C C . VAL A 1 90 ? -0.021 -20.409 15.884 1.00 83.69 90 VAL A C 1
ATOM 746 O O . VAL A 1 90 ? -0.595 -19.397 16.278 1.00 83.69 90 VAL A O 1
ATOM 749 N N . ILE A 1 91 ? 0.540 -20.459 14.671 1.00 80.69 91 ILE A N 1
ATOM 750 C CA . ILE A 1 91 ? 0.497 -19.326 13.730 1.00 80.69 91 ILE A CA 1
ATOM 751 C C . ILE A 1 91 ? -0.948 -18.979 13.355 1.00 80.69 91 ILE A C 1
ATOM 753 O O . ILE A 1 91 ? -1.317 -17.805 13.342 1.00 80.69 91 ILE A O 1
ATOM 757 N N . ILE A 1 92 ? -1.771 -19.987 13.049 1.00 84.00 92 ILE A N 1
ATOM 758 C CA . ILE A 1 92 ? -3.183 -19.794 12.693 1.00 84.00 92 ILE A CA 1
ATOM 759 C C . ILE A 1 92 ? -3.963 -19.211 13.878 1.00 84.00 92 ILE A C 1
ATOM 761 O O . ILE A 1 92 ? -4.762 -18.290 13.694 1.00 84.00 92 ILE A O 1
ATOM 765 N N . GLU A 1 93 ? -3.722 -19.711 15.088 1.00 88.62 93 GLU A N 1
ATOM 766 C CA . GLU A 1 93 ? -4.355 -19.219 16.312 1.00 88.62 93 GLU A CA 1
ATOM 767 C C . GLU A 1 93 ? -3.957 -17.772 16.617 1.00 88.62 93 GLU A C 1
ATOM 769 O O . GLU A 1 93 ? -4.832 -16.951 16.898 1.00 88.62 93 GLU A O 1
ATOM 774 N N . MET A 1 94 ? -2.676 -17.419 16.482 1.00 87.31 94 MET A N 1
ATOM 775 C CA . MET A 1 94 ? -2.196 -16.042 16.641 1.00 87.31 94 MET A CA 1
ATOM 776 C C . MET A 1 94 ? -2.806 -15.103 15.604 1.00 87.31 94 MET A C 1
ATOM 778 O O . MET A 1 94 ? -3.335 -14.048 15.957 1.00 87.31 94 MET A O 1
ATOM 782 N N . TYR A 1 95 ? -2.795 -15.508 14.333 1.00 88.25 95 TYR A N 1
ATOM 783 C CA . TYR A 1 95 ? -3.398 -14.744 13.244 1.0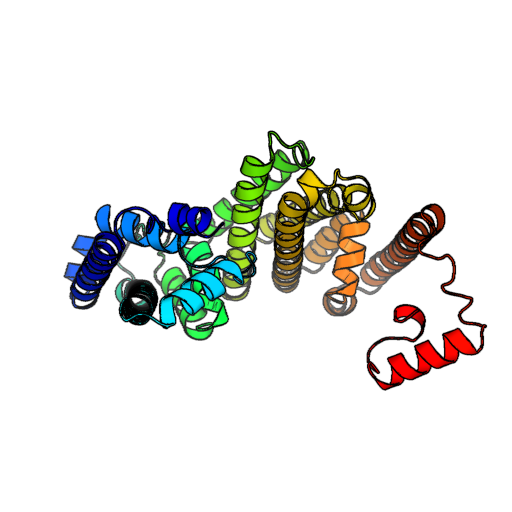0 88.25 95 TYR A CA 1
ATOM 784 C C . TYR A 1 95 ? -4.884 -14.475 13.513 1.00 88.25 95 TYR A C 1
ATOM 786 O O . TYR A 1 95 ? -5.351 -13.342 13.392 1.00 88.25 95 TYR A O 1
ATOM 794 N N . THR A 1 96 ? -5.618 -15.507 13.933 1.00 90.38 96 THR A N 1
ATOM 795 C CA . THR A 1 96 ? -7.042 -15.400 14.266 1.00 90.38 96 THR A CA 1
ATOM 796 C C . THR A 1 96 ? -7.255 -14.486 15.468 1.00 90.38 96 THR A C 1
ATOM 798 O O . THR A 1 96 ? -8.087 -13.585 15.415 1.00 90.38 96 THR A O 1
ATOM 801 N N . SER A 1 97 ? -6.479 -14.670 16.535 1.00 91.62 97 SER A N 1
ATOM 802 C CA . SER A 1 97 ? -6.624 -13.915 17.781 1.00 91.62 97 SER A CA 1
ATOM 803 C C . SER A 1 97 ? -6.348 -12.425 17.588 1.00 91.62 97 SER A C 1
ATOM 805 O O . SER A 1 97 ? -7.093 -11.590 18.098 1.00 91.62 97 SER A O 1
ATOM 807 N N . ILE A 1 98 ? -5.329 -12.071 16.804 1.00 91.56 98 ILE A N 1
ATOM 808 C CA . ILE A 1 98 ? -4.998 -10.672 16.514 1.00 91.56 98 ILE A CA 1
ATOM 809 C C . ILE A 1 98 ? -6.049 -10.035 15.607 1.00 91.56 98 ILE A C 1
ATOM 811 O O . ILE A 1 98 ? -6.496 -8.924 15.892 1.00 91.56 98 ILE A O 1
ATOM 815 N N . LEU A 1 99 ? -6.515 -10.734 14.568 1.00 92.19 99 LEU A N 1
ATOM 816 C CA . LEU A 1 99 ? -7.608 -10.231 13.732 1.00 92.19 99 LEU A CA 1
ATOM 817 C C . LEU A 1 99 ? -8.876 -9.978 14.562 1.00 92.19 99 LEU A C 1
ATOM 819 O O . LEU A 1 99 ? -9.508 -8.928 14.438 1.00 92.19 99 LEU A O 1
ATOM 823 N N . MET A 1 100 ? -9.226 -10.918 15.443 1.00 92.06 100 MET A N 1
ATOM 824 C CA . MET A 1 100 ? -10.364 -10.778 16.350 1.00 92.06 100 MET A CA 1
ATOM 825 C C . MET A 1 100 ? -10.169 -9.640 17.354 1.00 92.06 100 MET A C 1
ATOM 827 O O . MET A 1 100 ? -11.143 -8.967 17.686 1.00 92.06 100 MET A O 1
ATOM 831 N N . LEU A 1 101 ? -8.936 -9.380 17.800 1.00 90.75 101 LEU A N 1
ATOM 832 C CA . LEU A 1 101 ? -8.623 -8.250 18.674 1.00 90.75 101 LEU A CA 1
ATOM 833 C C . LEU A 1 101 ? -8.902 -6.924 17.964 1.00 90.75 101 LEU A C 1
ATOM 835 O O . LEU A 1 101 ? -9.618 -6.095 18.519 1.00 90.75 101 LEU A O 1
ATOM 839 N N . PHE A 1 102 ? -8.420 -6.748 16.730 1.00 90.62 102 PHE A N 1
ATOM 840 C CA . PHE A 1 102 ? -8.712 -5.550 15.936 1.00 90.62 102 PHE A CA 1
ATOM 841 C C . PHE A 1 102 ? -10.214 -5.379 15.673 1.00 90.62 102 PHE A C 1
ATOM 843 O O . PHE A 1 102 ? -10.735 -4.280 15.849 1.00 90.62 102 PHE A O 1
ATOM 850 N N . LEU A 1 103 ? -10.931 -6.454 15.322 1.00 89.75 103 LEU A N 1
ATOM 851 C CA . LEU A 1 103 ? -12.390 -6.419 15.135 1.00 89.75 103 LEU A CA 1
ATOM 852 C C . LEU A 1 103 ? -13.127 -6.006 16.411 1.00 89.75 103 LEU A C 1
ATOM 854 O O . LEU A 1 103 ? -14.041 -5.185 16.371 1.00 89.75 103 LEU A O 1
ATOM 858 N N . LYS A 1 104 ? -12.742 -6.581 17.551 1.00 87.56 104 LYS A N 1
ATOM 859 C CA . LYS A 1 104 ? -13.359 -6.276 18.840 1.00 87.56 104 LYS A CA 1
ATOM 860 C C . LYS A 1 104 ? -13.098 -4.826 19.242 1.00 87.56 104 LYS A C 1
ATOM 862 O O . LYS A 1 104 ? -14.023 -4.134 19.652 1.00 87.56 104 LYS A O 1
ATOM 867 N N . LEU A 1 105 ? -11.865 -4.355 19.068 1.00 84.88 105 LEU A N 1
ATOM 868 C CA . LEU A 1 105 ? -11.464 -2.980 19.354 1.00 84.88 105 LEU A CA 1
ATOM 869 C C . LEU A 1 105 ? -12.186 -1.959 18.471 1.00 84.88 105 LEU A C 1
ATOM 871 O O . LEU A 1 105 ? -12.597 -0.916 18.973 1.00 84.88 105 LEU A O 1
ATOM 875 N N . ALA A 1 106 ? -12.373 -2.261 17.186 1.00 84.44 106 ALA A N 1
ATOM 876 C CA . ALA A 1 106 ? -13.109 -1.390 16.276 1.00 84.44 106 ALA A CA 1
ATOM 877 C C . ALA A 1 106 ? -14.576 -1.219 16.720 1.00 84.44 106 ALA A C 1
ATOM 879 O O . ALA A 1 106 ? -15.086 -0.102 16.741 1.00 84.44 106 ALA A O 1
ATOM 880 N N . LYS A 1 107 ? -15.223 -2.303 17.179 1.00 78.62 107 LYS A N 1
ATOM 881 C CA . LYS A 1 107 ? -16.635 -2.312 17.611 1.00 78.62 107 LYS A CA 1
ATOM 882 C C . LYS A 1 107 ? -16.879 -1.746 19.001 1.00 78.62 107 LYS A C 1
ATOM 884 O O . LYS A 1 107 ? -17.806 -0.971 19.211 1.00 78.62 107 LYS A O 1
ATOM 889 N N . GLU A 1 108 ? -16.087 -2.167 19.978 1.00 71.56 108 GLU A N 1
ATOM 890 C CA . GLU A 1 108 ? -16.367 -1.912 21.396 1.00 71.56 108 GLU A CA 1
ATOM 891 C C . GLU A 1 108 ? -15.968 -0.504 21.855 1.00 71.56 108 GLU A C 1
ATOM 893 O O . GLU A 1 108 ? -16.270 -0.100 22.978 1.00 71.56 108 GLU A O 1
ATOM 898 N N . PHE A 1 109 ? -15.307 0.282 21.007 1.00 66.06 109 PHE A N 1
ATOM 899 C CA . PHE A 1 109 ? -14.985 1.683 21.293 1.00 66.06 109 PHE A CA 1
ATOM 900 C C . PHE A 1 109 ? -15.964 2.678 20.649 1.00 66.06 109 PHE A C 1
ATOM 902 O O . PHE A 1 109 ? -15.834 3.885 20.871 1.00 66.06 109 PHE A O 1
ATOM 909 N N . VAL A 1 110 ? -16.994 2.194 19.944 1.00 55.47 110 VAL A N 1
ATOM 910 C CA . VAL A 1 110 ? -18.049 3.016 19.333 1.00 55.47 110 VAL A CA 1
ATOM 911 C C . VAL A 1 110 ? -18.904 3.677 20.422 1.00 55.47 110 VAL A C 1
ATOM 913 O O . VAL A 1 110 ? -19.762 3.054 21.044 1.00 55.47 110 VAL A O 1
ATOM 916 N N . GLY A 1 111 ? -18.701 4.974 20.661 1.00 51.34 111 GLY A N 1
ATOM 917 C CA . GLY A 1 111 ? -19.534 5.735 21.591 1.00 51.34 111 GLY A CA 1
ATOM 918 C C . GLY A 1 111 ? -19.234 7.232 21.597 1.00 51.34 111 GLY A C 1
ATOM 919 O O . GLY A 1 111 ? -18.095 7.644 21.793 1.00 51.34 111 GLY A O 1
ATOM 920 N N . LYS A 1 112 ? -20.282 8.062 21.463 1.00 45.31 112 LYS A N 1
ATOM 921 C CA . LYS A 1 112 ? -20.232 9.544 21.421 1.00 45.31 112 LYS A CA 1
ATOM 922 C C . LYS A 1 112 ? -19.563 10.226 22.634 1.00 45.31 112 LYS A C 1
ATOM 924 O O . LYS A 1 112 ? -19.345 11.431 22.583 1.00 45.31 112 LYS A O 1
ATOM 929 N N . ASN A 1 113 ? -19.238 9.477 23.690 1.00 48.75 113 ASN A N 1
ATOM 930 C CA . ASN A 1 113 ? -18.654 9.980 24.938 1.00 48.75 113 ASN A CA 1
ATOM 931 C C . ASN A 1 113 ? -17.184 9.567 25.159 1.00 48.75 113 ASN A C 1
ATOM 933 O O . ASN A 1 113 ? -16.639 9.847 26.225 1.00 48.75 113 ASN A O 1
ATOM 937 N N . ASN A 1 114 ? -16.537 8.898 24.199 1.00 55.91 114 ASN A N 1
ATOM 938 C CA . ASN A 1 114 ? -15.177 8.387 24.376 1.00 55.91 114 ASN A CA 1
ATOM 939 C C . ASN A 1 114 ? -14.125 9.277 23.706 1.00 55.91 114 ASN A C 1
ATOM 941 O O . ASN A 1 114 ? -14.124 9.432 22.490 1.00 55.91 114 ASN A O 1
ATOM 945 N N . ASN A 1 115 ? -13.173 9.765 24.503 1.00 57.19 115 ASN A N 1
ATOM 946 C CA . ASN A 1 115 ? -11.961 10.442 24.022 1.00 57.19 115 ASN A CA 1
ATOM 947 C C . ASN A 1 115 ? -10.704 9.552 24.097 1.00 57.19 115 ASN A C 1
ATOM 949 O O . ASN A 1 115 ? -9.604 10.030 23.834 1.00 57.19 115 ASN A O 1
ATOM 953 N N . GLN A 1 116 ? -10.831 8.286 24.509 1.00 67.94 116 GLN A N 1
ATOM 954 C CA . GLN A 1 116 ? -9.677 7.422 24.758 1.00 67.94 116 GLN A CA 1
ATOM 955 C C . GLN A 1 116 ? -9.372 6.574 23.516 1.00 67.94 116 GLN A C 1
ATOM 957 O O . GLN A 1 116 ? -10.120 5.653 23.182 1.00 67.94 116 GLN A O 1
ATOM 962 N N . LYS A 1 117 ? -8.288 6.931 22.815 1.00 74.69 117 LYS A N 1
ATOM 963 C CA . LYS A 1 117 ? -7.747 6.181 21.673 1.00 74.69 117 LYS A CA 1
ATOM 964 C C . LYS A 1 117 ? -7.001 4.944 22.176 1.00 74.69 117 LYS A C 1
ATOM 966 O O . LYS A 1 117 ? -6.224 5.042 23.125 1.00 74.69 117 LYS A O 1
ATOM 971 N N . SER A 1 118 ? -7.201 3.797 21.535 1.00 76.81 118 SER A N 1
ATOM 972 C CA . SER A 1 118 ? -6.341 2.634 21.746 1.00 76.81 118 SER A CA 1
ATOM 973 C C . SER A 1 118 ? -4.992 2.850 21.062 1.00 76.81 118 SER A C 1
ATOM 975 O O . SER A 1 118 ? -4.933 3.196 19.884 1.00 76.81 118 SER A O 1
ATOM 977 N N . VAL A 1 119 ? -3.899 2.558 21.771 1.00 78.12 119 VAL A N 1
ATOM 978 C CA . VAL A 1 119 ? -2.527 2.595 21.223 1.00 78.12 119 VAL A CA 1
ATOM 979 C C . VAL A 1 119 ? -2.335 1.584 20.075 1.00 78.12 119 VAL A C 1
ATOM 981 O O . VAL A 1 119 ? -1.421 1.721 19.257 1.00 78.12 119 VAL A O 1
ATOM 984 N N . LEU A 1 120 ? -3.219 0.585 19.974 1.00 81.62 120 LEU A N 1
ATOM 985 C CA . LEU A 1 120 ? -3.209 -0.418 18.907 1.00 81.62 120 LEU A CA 1
ATOM 986 C C . LEU A 1 120 ? -3.696 0.128 17.553 1.00 81.62 120 LEU A C 1
ATOM 988 O O . LEU A 1 120 ? -3.356 -0.455 16.527 1.00 81.62 120 LEU A O 1
ATOM 992 N N . PHE A 1 121 ? -4.420 1.256 17.529 1.00 85.81 121 PHE A N 1
ATOM 993 C CA . PHE A 1 121 ? -4.891 1.921 16.303 1.00 85.81 121 PHE A CA 1
ATOM 994 C C . PHE A 1 121 ? -3.973 3.058 15.822 1.00 85.81 121 PHE A C 1
ATOM 996 O O . PHE A 1 121 ? -4.415 4.001 15.170 1.00 85.81 121 PHE A O 1
ATOM 1003 N N . ASP A 1 122 ? -2.674 2.950 16.095 1.00 88.19 122 ASP A N 1
ATOM 1004 C CA . ASP A 1 122 ? -1.670 3.740 15.378 1.00 88.19 122 ASP A CA 1
ATOM 1005 C C . ASP A 1 122 ? -1.660 3.379 13.879 1.00 88.19 122 ASP A C 1
ATOM 1007 O O . ASP A 1 122 ? -1.772 2.205 13.514 1.00 88.19 122 ASP A O 1
ATOM 1011 N N . LEU A 1 123 ? -1.489 4.369 12.997 1.00 90.50 123 LEU A N 1
ATOM 1012 C CA . LEU A 1 123 ? -1.558 4.155 11.547 1.00 90.50 123 LEU A CA 1
ATOM 1013 C C . LEU A 1 123 ? -0.433 3.268 10.997 1.00 90.50 123 LEU A C 1
ATOM 1015 O O . LEU A 1 123 ? -0.667 2.553 10.020 1.00 90.50 123 LEU A O 1
ATOM 1019 N N . ASN A 1 124 ? 0.749 3.222 11.626 1.00 90.25 124 ASN A N 1
ATOM 1020 C CA . ASN A 1 124 ? 1.788 2.268 11.224 1.00 90.25 124 ASN A CA 1
ATOM 1021 C C . ASN A 1 124 ? 1.346 0.834 11.527 1.00 90.25 124 ASN A C 1
ATOM 1023 O O . ASN A 1 124 ? 1.472 -0.047 10.674 1.00 90.25 124 ASN A O 1
ATOM 1027 N N . ARG A 1 125 ? 0.806 0.595 12.730 1.00 90.88 125 ARG A N 1
ATOM 1028 C CA . ARG A 1 125 ? 0.301 -0.728 13.137 1.00 90.88 125 ARG A CA 1
ATOM 1029 C C . ARG A 1 125 ? -0.881 -1.158 12.288 1.00 90.88 125 ARG A C 1
ATOM 1031 O O . ARG A 1 125 ? -0.894 -2.284 11.797 1.00 90.88 125 ARG A O 1
ATOM 1038 N N . LEU A 1 126 ? -1.831 -0.253 12.064 1.00 92.19 126 LEU A N 1
ATOM 1039 C CA . LEU A 1 126 ? -2.987 -0.513 11.216 1.00 92.19 126 LEU A CA 1
ATOM 1040 C C . LEU A 1 126 ? -2.550 -0.858 9.788 1.00 92.19 126 LEU A C 1
ATOM 1042 O O . LEU A 1 126 ? -3.035 -1.836 9.231 1.00 92.19 126 LEU A O 1
ATOM 1046 N N . SER A 1 127 ? -1.580 -0.134 9.224 1.00 91.81 127 SER A N 1
ATOM 1047 C CA . SER A 1 127 ? -1.035 -0.429 7.892 1.00 91.81 127 SER A CA 1
ATOM 1048 C C . SER A 1 127 ? -0.382 -1.813 7.827 1.00 91.81 127 SER A C 1
ATOM 1050 O O . SER A 1 127 ? -0.642 -2.576 6.897 1.00 91.81 127 SER A O 1
ATOM 1052 N N . ARG A 1 128 ? 0.401 -2.201 8.845 1.00 90.38 128 ARG A N 1
ATOM 1053 C CA . ARG A 1 128 ? 0.970 -3.561 8.943 1.00 90.38 128 ARG A CA 1
ATOM 1054 C C . ARG A 1 128 ? -0.122 -4.628 9.027 1.00 90.38 128 ARG A C 1
ATOM 1056 O O . ARG A 1 128 ? -0.058 -5.630 8.317 1.00 90.38 128 ARG A O 1
ATOM 1063 N N . ALA A 1 129 ? -1.141 -4.399 9.853 1.00 90.25 129 ALA A N 1
ATOM 1064 C CA . ALA A 1 129 ? -2.282 -5.297 9.974 1.00 90.25 129 ALA A CA 1
ATOM 1065 C C . ALA A 1 129 ? -3.031 -5.426 8.635 1.00 90.25 129 ALA A C 1
ATOM 1067 O O . ALA A 1 129 ? -3.333 -6.537 8.205 1.00 90.25 129 ALA A O 1
ATOM 1068 N N . ILE A 1 130 ? -3.260 -4.320 7.920 1.00 90.44 130 ILE A N 1
ATOM 1069 C CA . ILE A 1 130 ? -3.868 -4.321 6.583 1.00 90.44 130 ILE A CA 1
ATOM 1070 C C . ILE A 1 130 ? -3.069 -5.218 5.629 1.00 90.44 130 ILE A C 1
ATOM 1072 O O . ILE A 1 130 ? -3.654 -6.107 5.012 1.00 90.44 130 ILE A O 1
ATOM 1076 N N . VAL A 1 131 ? -1.748 -5.042 5.533 1.00 87.19 131 VAL A N 1
ATOM 1077 C CA . VAL A 1 131 ? -0.886 -5.843 4.638 1.00 87.19 131 VAL A CA 1
ATOM 1078 C C . VAL A 1 131 ? -1.020 -7.343 4.913 1.00 87.19 131 VAL A C 1
ATOM 1080 O O . VAL A 1 131 ? -1.135 -8.138 3.974 1.00 87.19 131 VAL A O 1
ATOM 1083 N N . ILE A 1 132 ? -1.047 -7.724 6.193 1.00 85.88 132 ILE A N 1
ATOM 1084 C CA . ILE A 1 132 ? -1.139 -9.120 6.636 1.00 85.88 132 ILE A CA 1
ATOM 1085 C C . ILE A 1 132 ? -2.534 -9.698 6.367 1.00 85.88 132 ILE A C 1
ATOM 1087 O O . ILE A 1 132 ? -2.656 -10.781 5.792 1.00 85.88 132 ILE A O 1
ATOM 1091 N N . PHE A 1 133 ? -3.598 -8.984 6.746 1.00 87.88 133 PHE A N 1
ATOM 1092 C CA . PHE A 1 133 ? -4.951 -9.542 6.782 1.00 87.88 133 PHE A CA 1
ATOM 1093 C C . PHE A 1 133 ? -5.749 -9.356 5.481 1.00 87.88 133 PHE A C 1
ATOM 1095 O O . PHE A 1 133 ? -6.605 -10.193 5.174 1.00 87.88 133 PHE A O 1
ATOM 1102 N N . LYS A 1 134 ? -5.481 -8.303 4.691 1.00 86.25 134 LYS A N 1
ATOM 1103 C CA . LYS A 1 134 ? -6.331 -7.867 3.559 1.00 86.25 134 LYS A CA 1
ATOM 1104 C C . LYS A 1 134 ? -6.535 -8.946 2.501 1.00 86.25 134 LYS A C 1
ATOM 1106 O O . LYS A 1 134 ? -7.638 -9.081 1.982 1.00 86.25 134 LYS A O 1
ATOM 1111 N N . THR A 1 135 ? -5.497 -9.721 2.192 1.00 82.69 135 THR A N 1
ATOM 1112 C CA . THR A 1 135 ? -5.528 -10.722 1.106 1.00 82.69 135 THR A CA 1
ATOM 1113 C C . THR A 1 135 ? -6.596 -11.783 1.330 1.00 82.69 135 THR A C 1
ATOM 1115 O O . THR A 1 135 ? -7.303 -12.150 0.399 1.00 82.69 135 THR A O 1
ATOM 1118 N N . SER A 1 136 ? -6.726 -12.252 2.572 1.00 83.31 136 SER A N 1
ATOM 1119 C CA . SER A 1 136 ? -7.625 -13.354 2.923 1.00 83.31 136 SER A CA 1
ATOM 1120 C C . SER A 1 136 ? -8.880 -12.884 3.663 1.00 83.31 136 SER A C 1
ATOM 1122 O O . SER A 1 136 ? -9.823 -13.653 3.797 1.00 83.31 136 SER A O 1
ATOM 1124 N N . ASN A 1 137 ? -8.903 -11.642 4.165 1.00 88.69 137 ASN A N 1
ATOM 1125 C CA . ASN A 1 137 ? -9.958 -11.127 5.049 1.00 88.69 137 ASN A CA 1
ATOM 1126 C C . ASN A 1 137 ? -10.383 -9.698 4.682 1.00 88.69 137 ASN A C 1
ATOM 1128 O O . ASN A 1 137 ? -10.643 -8.885 5.568 1.00 88.69 137 ASN A O 1
ATOM 1132 N N . ARG A 1 138 ? -10.457 -9.383 3.382 1.00 90.75 138 ARG A N 1
ATOM 1133 C CA . ARG A 1 138 ? -10.761 -8.037 2.866 1.00 90.75 138 ARG A CA 1
ATOM 1134 C C . ARG A 1 138 ? -11.922 -7.350 3.597 1.00 90.75 138 ARG A C 1
ATOM 1136 O O . ARG A 1 138 ? -11.716 -6.291 4.172 1.00 90.75 138 ARG A O 1
ATOM 1143 N N . ASN A 1 139 ? -13.091 -7.989 3.655 1.00 92.62 139 ASN A N 1
ATOM 1144 C CA . ASN A 1 139 ? -14.282 -7.404 4.286 1.00 92.62 139 ASN A CA 1
ATOM 1145 C C . ASN A 1 139 ? -14.081 -7.122 5.784 1.00 92.62 139 ASN A C 1
ATOM 1147 O O . ASN A 1 139 ? -14.593 -6.138 6.304 1.00 92.62 139 ASN A O 1
ATOM 1151 N N . ALA A 1 140 ? -13.345 -7.984 6.495 1.00 93.00 140 ALA A N 1
ATOM 1152 C CA . ALA A 1 140 ? -13.065 -7.772 7.913 1.00 93.00 140 ALA A CA 1
ATOM 1153 C C . ALA A 1 140 ? -12.127 -6.576 8.114 1.00 93.00 140 ALA A C 1
ATOM 1155 O O . ALA A 1 140 ? -12.363 -5.768 9.003 1.00 93.00 140 ALA A O 1
ATOM 1156 N N . VAL A 1 141 ? -11.101 -6.445 7.268 1.00 93.50 141 VAL A N 1
ATOM 1157 C CA . VAL A 1 141 ? -10.171 -5.309 7.294 1.00 93.50 141 VAL A CA 1
ATOM 1158 C C . VAL A 1 141 ? -10.885 -4.000 6.968 1.00 93.50 141 VAL A C 1
ATOM 1160 O O . VAL A 1 141 ? -10.703 -3.028 7.691 1.00 93.50 141 VAL A O 1
ATOM 1163 N N . GLU A 1 142 ? -11.722 -3.975 5.929 1.00 94.12 142 GLU A N 1
ATOM 1164 C CA . GLU A 1 142 ? -12.507 -2.786 5.577 1.00 94.12 142 GLU A CA 1
ATOM 1165 C C . GLU A 1 142 ? -13.427 -2.372 6.739 1.00 94.12 142 GLU A C 1
ATOM 1167 O O . GLU A 1 142 ? -13.406 -1.212 7.145 1.00 94.12 142 GLU A O 1
ATOM 1172 N N . ASN A 1 143 ? -14.123 -3.330 7.366 1.00 93.00 143 ASN A N 1
ATOM 1173 C CA . ASN A 1 143 ? -14.942 -3.062 8.551 1.00 93.00 143 ASN A CA 1
ATOM 1174 C C . ASN A 1 143 ? -14.120 -2.523 9.732 1.00 93.00 143 ASN A C 1
ATOM 1176 O O . ASN A 1 143 ? -14.556 -1.569 10.366 1.00 93.00 143 ASN A O 1
ATOM 1180 N N . ILE A 1 144 ? -12.938 -3.091 10.017 1.00 93.50 144 ILE A N 1
ATOM 1181 C CA . ILE A 1 144 ? -12.044 -2.586 11.075 1.00 93.50 144 ILE A CA 1
ATOM 1182 C C . ILE A 1 144 ? -11.700 -1.119 10.819 1.00 93.50 144 ILE A C 1
ATOM 1184 O O . ILE A 1 144 ? -11.796 -0.311 11.736 1.00 93.50 144 ILE A O 1
ATOM 1188 N N . VAL A 1 145 ? -11.293 -0.776 9.593 1.00 93.75 145 VAL A N 1
ATOM 1189 C CA . VAL A 1 145 ? -10.872 0.587 9.239 1.00 93.75 145 VAL A CA 1
ATOM 1190 C C . VAL A 1 145 ? -12.037 1.566 9.385 1.00 93.75 145 VAL A C 1
ATOM 1192 O O . VAL A 1 145 ? -11.873 2.600 10.031 1.00 93.75 145 VAL A O 1
ATOM 1195 N N . THR A 1 146 ? -13.210 1.238 8.839 1.00 91.88 146 THR A N 1
ATOM 1196 C CA . THR A 1 146 ? -14.393 2.105 8.911 1.00 91.88 146 THR A CA 1
ATOM 1197 C C . THR A 1 146 ? -14.896 2.268 10.345 1.00 91.88 146 THR A C 1
ATOM 1199 O O . THR A 1 146 ? -15.064 3.394 10.802 1.00 91.88 146 THR A O 1
ATOM 1202 N N . GLU A 1 147 ? -15.076 1.174 11.092 1.00 90.75 147 GLU A N 1
ATOM 1203 C CA . GLU A 1 147 ? -15.576 1.238 12.471 1.00 90.75 147 GLU A CA 1
ATOM 1204 C C . GLU A 1 147 ? -14.581 1.948 13.404 1.00 90.75 147 GLU A C 1
ATOM 1206 O O . GLU A 1 147 ? -14.990 2.745 14.247 1.00 90.75 147 GLU A O 1
ATOM 1211 N N . ALA A 1 148 ? -13.273 1.727 13.236 1.00 90.31 148 ALA A N 1
ATOM 1212 C CA . ALA A 1 148 ? -12.253 2.415 14.025 1.00 90.31 148 ALA A CA 1
ATOM 1213 C C . ALA A 1 148 ? -12.195 3.923 13.725 1.00 90.31 148 ALA A C 1
ATOM 1215 O O . ALA A 1 148 ? -12.011 4.717 14.652 1.00 90.31 148 ALA A O 1
ATOM 1216 N N . PHE A 1 149 ? -12.392 4.328 12.466 1.00 89.62 149 PHE A N 1
ATOM 1217 C CA . PHE A 1 149 ? -12.507 5.738 12.093 1.00 89.62 149 PHE A CA 1
ATOM 1218 C C . PHE A 1 149 ? -13.769 6.383 12.684 1.00 89.62 149 PHE A C 1
ATOM 1220 O O . PHE A 1 149 ? -13.681 7.421 13.343 1.00 89.62 149 PHE A O 1
ATOM 1227 N N . ASP A 1 150 ? -14.928 5.730 12.556 1.00 87.19 150 ASP A N 1
ATOM 1228 C CA . ASP A 1 150 ? -16.199 6.196 13.133 1.00 87.19 150 ASP A CA 1
ATOM 1229 C C . ASP A 1 150 ? -16.130 6.298 14.669 1.00 87.19 150 ASP A C 1
ATOM 1231 O O . ASP A 1 150 ? -16.691 7.214 15.282 1.00 87.19 150 ASP A O 1
ATOM 1235 N N . ALA A 1 151 ? -15.388 5.385 15.302 1.00 84.19 151 ALA A N 1
ATOM 1236 C CA . ALA A 1 151 ? -15.081 5.390 16.730 1.00 84.19 151 ALA A CA 1
ATOM 1237 C C . ALA A 1 151 ? -13.955 6.368 17.125 1.00 84.19 151 ALA A C 1
ATOM 1239 O O . ALA A 1 151 ? -13.552 6.390 18.293 1.00 84.19 151 ALA A O 1
ATOM 1240 N N . LYS A 1 152 ? -13.441 7.173 16.184 1.00 86.06 152 LYS A N 1
ATOM 1241 C CA . LYS A 1 152 ? -12.361 8.159 16.373 1.00 86.06 152 LYS A CA 1
ATOM 1242 C C . LYS A 1 152 ? -11.078 7.577 16.976 1.00 86.06 152 LYS A C 1
ATOM 1244 O O . LYS A 1 152 ? -10.348 8.277 17.683 1.00 86.06 152 LYS A O 1
ATOM 1249 N N . GLN A 1 153 ? -10.796 6.302 16.713 1.00 86.56 153 GLN A N 1
ATOM 1250 C CA . GLN A 1 153 ? -9.546 5.659 17.129 1.00 86.56 153 GLN A CA 1
ATOM 1251 C C . GLN A 1 153 ? -8.346 6.251 16.384 1.00 86.56 153 GLN A C 1
ATOM 1253 O O . GLN A 1 153 ? -7.286 6.441 16.973 1.00 86.56 153 GLN A O 1
ATOM 1258 N N . PHE A 1 154 ? -8.566 6.646 15.135 1.00 89.69 154 PHE A N 1
ATOM 1259 C CA . PHE A 1 154 ? -7.733 7.572 14.380 1.00 89.69 154 PHE A CA 1
ATOM 1260 C C . PHE A 1 154 ? -8.645 8.590 13.679 1.00 89.69 154 PHE A C 1
ATOM 1262 O O . PHE A 1 154 ? -9.844 8.350 13.528 1.00 89.69 154 PHE A O 1
ATOM 1269 N N . THR A 1 155 ? -8.107 9.748 13.310 1.00 89.81 155 THR A N 1
ATOM 1270 C CA . THR A 1 155 ? -8.858 10.852 12.687 1.00 89.81 155 THR A CA 1
ATOM 1271 C C . THR A 1 155 ? -8.268 11.242 11.338 1.00 89.81 155 THR A C 1
ATOM 1273 O O . THR A 1 155 ? -7.176 10.805 10.982 1.00 89.81 155 THR A O 1
ATOM 1276 N N . GLU A 1 156 ? -8.951 12.123 10.606 1.00 90.44 156 GLU A N 1
ATOM 1277 C CA . GLU A 1 156 ? -8.461 12.698 9.347 1.00 90.44 156 GLU A CA 1
ATOM 1278 C C . GLU A 1 156 ? -7.061 13.281 9.515 1.00 90.44 156 GLU A C 1
ATOM 1280 O O . GLU A 1 156 ? -6.143 12.936 8.783 1.00 90.44 156 GLU A O 1
ATOM 1285 N N . LYS A 1 157 ? -6.881 14.081 10.572 1.00 91.00 157 LYS A N 1
ATOM 1286 C CA . LYS A 1 157 ? -5.594 14.688 10.912 1.00 91.00 157 LYS A CA 1
ATOM 1287 C C . LYS A 1 157 ? -4.482 13.661 11.144 1.00 91.00 157 LYS A C 1
ATOM 1289 O O . LYS A 1 157 ? -3.339 13.929 10.780 1.00 91.00 157 LYS A O 1
ATOM 1294 N N . ASP A 1 158 ? -4.792 12.515 11.757 1.00 91.94 158 ASP A N 1
ATOM 1295 C CA . ASP A 1 158 ? -3.798 11.455 11.950 1.00 91.94 158 ASP A CA 1
ATOM 1296 C C . ASP A 1 158 ? -3.355 10.904 10.581 1.00 91.94 158 ASP A C 1
ATOM 1298 O O . ASP A 1 158 ? -2.160 10.724 10.352 1.00 91.94 158 ASP A O 1
ATOM 1302 N N . VAL A 1 159 ? -4.302 10.704 9.651 1.00 93.50 159 VAL A N 1
ATOM 1303 C CA . VAL A 1 159 ? -4.026 10.240 8.278 1.00 93.50 159 VAL A CA 1
ATOM 1304 C C . VAL A 1 159 ? -3.233 11.277 7.489 1.00 93.50 159 VAL A C 1
ATOM 1306 O O . VAL A 1 159 ? -2.247 10.923 6.852 1.00 93.50 159 VAL A O 1
ATOM 1309 N N . GLU A 1 160 ? -3.607 12.551 7.567 1.00 92.81 160 GLU A N 1
ATOM 1310 C CA . GLU A 1 160 ? -2.892 13.656 6.921 1.00 92.81 160 GLU A CA 1
ATOM 1311 C C . GLU A 1 160 ? -1.452 13.768 7.432 1.00 92.81 160 GLU A C 1
ATOM 1313 O O . GLU A 1 160 ? -0.519 13.788 6.637 1.00 92.81 160 GLU A O 1
ATOM 1318 N N . THR A 1 161 ? -1.252 13.712 8.753 1.00 94.00 161 THR A N 1
ATOM 1319 C CA . THR A 1 161 ? 0.093 13.729 9.357 1.00 94.00 161 THR A CA 1
ATOM 1320 C C . THR A 1 161 ? 0.916 12.519 8.907 1.00 94.00 161 THR A C 1
ATOM 1322 O O . THR A 1 161 ? 2.121 12.624 8.673 1.00 94.00 161 THR A O 1
ATOM 1325 N N . PHE A 1 162 ? 0.281 11.353 8.774 1.00 94.19 162 PHE A N 1
ATOM 1326 C CA . PHE A 1 162 ? 0.937 10.147 8.278 1.00 94.19 162 PHE A CA 1
ATOM 1327 C C . PHE A 1 162 ? 1.341 10.274 6.802 1.00 94.19 162 PHE A C 1
ATOM 1329 O O . PHE A 1 162 ? 2.459 9.900 6.450 1.00 94.19 162 PHE A O 1
ATOM 1336 N N . ILE A 1 163 ? 0.474 10.850 5.963 1.00 94.25 163 ILE A N 1
ATOM 1337 C CA . ILE A 1 163 ? 0.759 11.152 4.554 1.00 94.25 163 ILE A CA 1
ATOM 1338 C C . ILE A 1 163 ? 1.929 12.130 4.438 1.00 94.25 163 ILE A C 1
ATOM 1340 O O . ILE A 1 163 ? 2.880 11.841 3.719 1.00 94.25 163 ILE A O 1
ATOM 1344 N N . GLU A 1 164 ? 1.905 13.240 5.177 1.00 94.50 164 GLU A N 1
ATOM 1345 C CA . GLU A 1 164 ? 2.986 14.233 5.189 1.00 94.50 164 GLU A CA 1
ATOM 1346 C C . GLU A 1 164 ? 4.314 13.614 5.643 1.00 94.50 164 GLU A C 1
ATOM 1348 O O . GLU A 1 164 ? 5.353 13.840 5.025 1.00 94.50 164 GLU A O 1
ATOM 1353 N N . THR A 1 165 ? 4.278 12.779 6.688 1.00 93.81 165 THR A N 1
ATOM 1354 C CA . THR A 1 165 ? 5.469 12.085 7.200 1.00 93.81 165 THR A CA 1
ATOM 1355 C C . THR A 1 165 ? 6.058 11.155 6.144 1.00 93.81 165 THR A C 1
ATOM 1357 O O . THR A 1 165 ? 7.259 11.209 5.889 1.00 93.81 165 THR A O 1
ATOM 1360 N N . ILE A 1 166 ? 5.233 10.318 5.503 1.00 93.19 166 ILE A N 1
ATOM 1361 C CA . ILE A 1 166 ? 5.707 9.444 4.424 1.00 93.19 166 ILE A CA 1
ATOM 1362 C C . ILE A 1 166 ? 6.214 10.290 3.256 1.00 93.19 166 ILE A C 1
ATOM 1364 O O . ILE A 1 166 ? 7.312 10.035 2.779 1.00 93.19 166 ILE A O 1
ATOM 1368 N N . GLY A 1 167 ? 5.465 11.304 2.820 1.00 92.88 167 GLY A N 1
ATOM 1369 C CA . GLY A 1 167 ? 5.843 12.188 1.717 1.00 92.88 167 GLY A CA 1
ATOM 1370 C C . GLY A 1 167 ? 7.215 12.830 1.924 1.00 92.88 167 GLY A C 1
ATOM 1371 O O . GLY A 1 167 ? 8.063 12.754 1.036 1.00 92.88 167 GLY A O 1
ATOM 1372 N N . GLN A 1 168 ? 7.479 13.365 3.118 1.00 90.81 168 GLN A N 1
ATOM 1373 C CA . GLN A 1 168 ? 8.786 13.927 3.452 1.00 90.81 168 GLN A CA 1
ATOM 1374 C C . GLN A 1 168 ? 9.889 12.862 3.433 1.00 90.81 168 GLN A C 1
ATOM 1376 O O . GLN A 1 168 ? 10.959 13.095 2.877 1.00 90.81 168 GLN A O 1
ATOM 1381 N N . GLU A 1 169 ? 9.633 11.672 3.978 1.00 91.00 169 GLU A N 1
ATOM 1382 C CA . GLU A 1 169 ? 10.610 10.582 3.956 1.00 91.00 169 GLU A CA 1
ATOM 1383 C C . GLU A 1 169 ? 10.928 10.088 2.533 1.00 91.00 169 GLU A C 1
ATOM 1385 O O . GLU A 1 169 ? 12.073 9.719 2.261 1.00 91.00 169 GLU A O 1
ATOM 1390 N N . LEU A 1 170 ? 9.953 10.104 1.613 1.00 91.00 170 LEU A N 1
ATOM 1391 C CA . LEU A 1 170 ? 10.180 9.815 0.192 1.00 91.00 170 LEU A CA 1
ATOM 1392 C C . LEU A 1 170 ? 11.130 10.846 -0.430 1.00 91.00 170 LEU A C 1
ATOM 1394 O O . LEU A 1 170 ? 12.082 10.472 -1.116 1.00 91.00 170 LEU A O 1
ATOM 1398 N N . ILE A 1 171 ? 10.905 12.134 -0.150 1.00 85.00 171 ILE A N 1
ATOM 1399 C CA . ILE A 1 171 ? 11.753 13.234 -0.628 1.00 85.00 171 ILE A CA 1
ATOM 1400 C C . ILE A 1 171 ? 13.170 13.114 -0.057 1.00 85.00 171 ILE A C 1
ATOM 1402 O O . ILE A 1 171 ? 14.143 13.209 -0.805 1.00 85.00 171 ILE A O 1
ATOM 1406 N N . ASP A 1 172 ? 13.299 12.859 1.243 1.00 83.31 172 ASP A N 1
ATOM 1407 C CA . ASP A 1 172 ? 14.593 12.748 1.919 1.00 83.31 172 ASP A CA 1
ATOM 1408 C C . ASP A 1 172 ? 15.396 11.546 1.404 1.00 83.31 172 ASP A C 1
ATOM 1410 O O . ASP A 1 172 ? 16.617 11.629 1.228 1.00 83.31 172 ASP A O 1
ATOM 1414 N N . CYS A 1 173 ? 14.715 10.431 1.119 1.00 76.62 173 CYS A N 1
ATOM 1415 C CA . CYS A 1 173 ? 15.352 9.226 0.604 1.00 76.62 173 CYS A CA 1
ATOM 1416 C C . CYS A 1 173 ? 15.825 9.371 -0.847 1.00 76.62 173 CYS A C 1
ATOM 1418 O O . CYS A 1 173 ? 16.751 8.656 -1.230 1.00 76.62 173 CYS A O 1
ATOM 1420 N N . ASN A 1 174 ? 15.266 10.289 -1.646 1.00 66.50 174 ASN A N 1
ATOM 1421 C CA . ASN A 1 174 ? 15.649 10.464 -3.054 1.00 66.50 174 ASN A CA 1
ATOM 1422 C C . ASN A 1 174 ? 17.147 10.753 -3.253 1.00 66.50 174 ASN A C 1
ATOM 1424 O O . ASN A 1 174 ? 17.715 10.364 -4.269 1.00 66.50 174 ASN A O 1
ATOM 1428 N N . ASN A 1 175 ? 17.819 11.341 -2.261 1.00 62.69 175 ASN A N 1
ATOM 1429 C CA . ASN A 1 175 ? 19.265 11.589 -2.306 1.00 62.69 175 ASN A CA 1
ATOM 1430 C C . ASN A 1 175 ? 20.127 10.339 -2.012 1.00 62.69 175 ASN A C 1
ATOM 1432 O O . ASN A 1 175 ? 21.335 10.359 -2.238 1.00 62.69 175 ASN A O 1
ATOM 1436 N N . ASP A 1 176 ? 19.516 9.258 -1.516 1.00 64.75 176 ASP A N 1
ATOM 1437 C CA . ASP A 1 176 ? 20.168 8.079 -0.927 1.00 64.75 176 ASP A CA 1
ATOM 1438 C C . ASP A 1 176 ? 19.778 6.746 -1.626 1.00 64.75 176 ASP A C 1
ATOM 1440 O O . ASP A 1 176 ? 20.212 5.677 -1.185 1.00 64.75 176 ASP A O 1
ATOM 1444 N N . VAL A 1 177 ? 18.980 6.769 -2.710 1.00 64.44 177 VAL A N 1
ATOM 1445 C CA . VAL A 1 177 ? 18.379 5.570 -3.363 1.00 64.44 177 VAL A CA 1
ATOM 1446 C C . VAL A 1 177 ? 19.409 4.629 -4.020 1.00 64.44 177 VAL A C 1
ATOM 1448 O O . VAL A 1 177 ? 19.099 3.483 -4.362 1.00 64.44 177 VAL A O 1
ATOM 1451 N N . ALA A 1 178 ? 20.666 5.054 -4.157 1.00 65.12 178 ALA A N 1
ATOM 1452 C CA . ALA A 1 178 ? 21.708 4.267 -4.806 1.00 65.12 178 ALA A CA 1
ATOM 1453 C C . ALA A 1 178 ? 22.027 2.951 -4.067 1.00 65.12 178 ALA A C 1
ATOM 1455 O O . ALA A 1 178 ? 22.362 2.924 -2.876 1.00 65.12 178 ALA A O 1
ATOM 1456 N N . PHE A 1 179 ? 22.008 1.837 -4.810 1.00 61.72 179 PHE A N 1
ATOM 1457 C CA . PHE A 1 179 ? 22.394 0.533 -4.281 1.00 61.72 179 PHE A CA 1
ATOM 1458 C C . PHE A 1 179 ? 23.890 0.513 -3.932 1.00 61.72 179 PHE A C 1
ATOM 1460 O O . PHE A 1 179 ? 24.761 0.429 -4.798 1.00 61.72 179 PHE A O 1
ATOM 1467 N N . SER A 1 180 ? 24.204 0.532 -2.637 1.00 64.31 180 SER A N 1
ATOM 1468 C CA . SER A 1 180 ? 25.551 0.273 -2.125 1.00 64.31 180 SER A CA 1
ATOM 1469 C C . SER A 1 180 ? 25.514 -0.813 -1.056 1.00 64.31 180 SER A C 1
ATOM 1471 O O . SER A 1 180 ? 24.604 -0.861 -0.228 1.00 64.31 180 SER A O 1
ATOM 1473 N N . LYS A 1 181 ? 26.523 -1.696 -1.044 1.00 61.53 181 LYS A N 1
ATOM 1474 C CA . LYS A 1 181 ? 26.595 -2.846 -0.121 1.00 61.53 181 LYS A CA 1
ATOM 1475 C C . LYS A 1 181 ? 26.483 -2.436 1.358 1.00 61.53 181 LYS A C 1
ATOM 1477 O O . LYS A 1 181 ? 25.948 -3.199 2.156 1.00 61.53 181 LYS A O 1
ATOM 1482 N N . SER A 1 182 ? 26.970 -1.247 1.717 1.00 60.41 182 SER A N 1
ATOM 1483 C CA . SER A 1 182 ? 26.881 -0.683 3.069 1.00 60.41 182 SER A CA 1
ATOM 1484 C C . SER A 1 182 ? 25.477 -0.199 3.442 1.00 60.41 182 SER A C 1
ATOM 1486 O O . SER A 1 182 ? 25.146 -0.199 4.625 1.00 60.41 182 SER A O 1
ATOM 1488 N N . ASN A 1 183 ? 24.643 0.157 2.460 1.00 71.56 183 ASN A N 1
ATOM 1489 C CA . ASN A 1 183 ? 23.328 0.762 2.688 1.00 71.56 183 ASN A CA 1
ATOM 1490 C C . ASN A 1 183 ? 22.152 -0.183 2.393 1.00 71.56 183 ASN A C 1
ATOM 1492 O O . ASN A 1 183 ? 21.018 0.173 2.704 1.00 71.56 183 ASN A O 1
ATOM 1496 N N . VAL A 1 184 ? 22.395 -1.395 1.874 1.00 74.94 184 VAL A N 1
ATOM 1497 C CA . VAL A 1 184 ? 21.341 -2.370 1.510 1.00 74.94 184 VAL A CA 1
ATOM 1498 C C . VAL A 1 184 ? 20.333 -2.584 2.639 1.00 74.94 184 VAL A C 1
ATOM 1500 O O . VAL A 1 184 ? 19.139 -2.507 2.400 1.00 74.94 184 VAL A O 1
ATOM 1503 N N . ASN A 1 185 ? 20.789 -2.784 3.879 1.00 76.06 185 ASN A N 1
ATOM 1504 C CA . ASN A 1 185 ? 19.882 -3.019 5.011 1.00 76.06 185 ASN A CA 1
ATOM 1505 C C . ASN A 1 185 ? 19.046 -1.780 5.377 1.00 76.06 185 ASN A C 1
ATOM 1507 O O . ASN A 1 185 ? 17.925 -1.922 5.861 1.00 76.06 185 ASN A O 1
ATOM 1511 N N . LYS A 1 186 ? 19.600 -0.571 5.203 1.00 81.88 186 LYS A N 1
ATOM 1512 C CA . LYS A 1 186 ? 18.882 0.691 5.454 1.00 81.88 186 LYS A CA 1
ATOM 1513 C C . LYS A 1 186 ? 17.787 0.859 4.403 1.00 81.88 186 LYS A C 1
ATOM 1515 O O . LYS A 1 186 ? 16.644 1.122 4.760 1.00 81.88 186 LYS A O 1
ATOM 1520 N N . LEU A 1 187 ? 18.136 0.628 3.139 1.00 82.06 187 LEU A N 1
ATOM 1521 C CA . LEU A 1 187 ? 17.209 0.731 2.024 1.00 82.06 187 LEU A CA 1
ATOM 1522 C C . LEU A 1 187 ? 16.131 -0.357 2.061 1.00 82.06 187 LEU A C 1
ATOM 1524 O O . LEU A 1 187 ? 14.967 -0.040 1.876 1.00 82.06 187 LEU A O 1
ATOM 1528 N N . GLU A 1 188 ? 16.477 -1.604 2.393 1.00 82.75 188 GLU A N 1
ATOM 1529 C CA . GLU A 1 188 ? 15.502 -2.693 2.566 1.00 82.75 188 GLU A CA 1
ATOM 1530 C C . GLU A 1 188 ? 14.443 -2.301 3.600 1.00 82.75 188 GLU A C 1
ATOM 1532 O O . GLU A 1 188 ? 13.252 -2.360 3.319 1.00 82.75 188 GLU A O 1
ATOM 1537 N N . LYS A 1 189 ? 14.864 -1.823 4.779 1.00 84.50 189 LYS A N 1
ATOM 1538 C CA . LYS A 1 189 ? 13.936 -1.380 5.831 1.00 84.50 189 LYS A CA 1
ATOM 1539 C C . LYS A 1 189 ? 13.075 -0.196 5.399 1.00 84.50 189 LYS A C 1
ATOM 1541 O O . LYS A 1 189 ? 11.908 -0.130 5.775 1.00 84.50 189 LYS A O 1
ATOM 1546 N N . PHE A 1 190 ? 13.651 0.738 4.649 1.00 88.25 190 PHE A N 1
ATOM 1547 C CA . PHE A 1 190 ? 12.917 1.885 4.135 1.00 88.25 190 PHE A CA 1
ATOM 1548 C C . PHE A 1 190 ? 11.860 1.462 3.111 1.00 88.25 190 PHE A C 1
ATOM 1550 O O . PHE A 1 190 ? 10.689 1.778 3.280 1.00 88.25 190 PHE A O 1
ATOM 1557 N N . LEU A 1 191 ? 12.237 0.658 2.118 1.00 88.75 191 LEU A N 1
ATOM 1558 C CA . LEU A 1 191 ? 11.317 0.129 1.114 1.00 88.75 191 LEU A CA 1
ATOM 1559 C C . LEU A 1 191 ? 10.227 -0.751 1.738 1.00 88.75 191 LEU A C 1
ATOM 1561 O O . LEU A 1 191 ? 9.069 -0.662 1.346 1.00 88.75 191 LEU A O 1
ATOM 1565 N N . GLU A 1 192 ? 10.562 -1.546 2.759 1.00 87.38 192 GLU A N 1
ATOM 1566 C CA . GLU A 1 192 ? 9.574 -2.275 3.561 1.00 87.38 192 GLU A CA 1
ATOM 1567 C C . GLU A 1 192 ? 8.557 -1.326 4.213 1.00 87.38 192 GLU A C 1
ATOM 1569 O O . GLU A 1 192 ? 7.356 -1.601 4.191 1.00 87.38 192 GLU A O 1
ATOM 1574 N N . LYS A 1 193 ? 9.024 -0.207 4.781 1.00 89.81 193 LYS A N 1
ATOM 1575 C CA . LYS A 1 193 ? 8.157 0.815 5.375 1.00 89.81 193 LYS A CA 1
ATOM 1576 C C . LYS A 1 193 ? 7.266 1.467 4.318 1.00 89.81 193 LYS A C 1
ATOM 1578 O O . LYS A 1 193 ? 6.063 1.559 4.548 1.00 89.81 193 LYS A O 1
ATOM 1583 N N . CYS A 1 194 ? 7.824 1.860 3.172 1.00 92.00 194 CYS A N 1
ATOM 1584 C CA . CYS A 1 194 ? 7.066 2.433 2.058 1.00 92.00 194 CYS A CA 1
ATOM 1585 C C . CYS A 1 194 ? 5.988 1.471 1.571 1.00 92.00 194 CYS A C 1
ATOM 1587 O O . CYS A 1 194 ? 4.835 1.864 1.467 1.00 92.00 194 CYS A O 1
ATOM 1589 N N . LEU A 1 195 ? 6.330 0.200 1.348 1.00 90.88 195 LEU A N 1
ATOM 1590 C CA . LEU A 1 195 ? 5.374 -0.813 0.908 1.00 90.88 195 LEU A CA 1
ATOM 1591 C C . LEU A 1 195 ? 4.191 -0.939 1.872 1.00 90.88 195 LEU A C 1
ATOM 1593 O O . LEU A 1 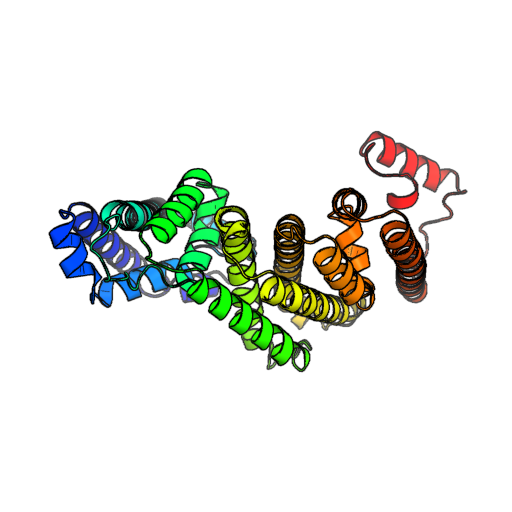195 ? 3.036 -0.902 1.453 1.00 90.88 195 LEU A O 1
ATOM 1597 N N . VAL A 1 196 ? 4.481 -1.054 3.171 1.00 90.75 196 VAL A N 1
ATOM 1598 C CA . VAL A 1 196 ? 3.447 -1.152 4.205 1.00 90.75 196 VAL A CA 1
ATOM 1599 C C . VAL A 1 196 ? 2.592 0.111 4.251 1.00 90.75 196 VAL A C 1
ATOM 1601 O O . VAL A 1 196 ? 1.366 0.015 4.283 1.00 90.75 196 VAL A O 1
ATOM 1604 N N . GLY A 1 197 ? 3.230 1.284 4.228 1.00 93.31 197 GLY A N 1
ATOM 1605 C CA . GLY A 1 197 ? 2.548 2.573 4.208 1.00 93.31 197 GLY A CA 1
ATOM 1606 C C . GLY A 1 197 ? 1.646 2.724 2.986 1.00 93.31 197 GLY A C 1
ATOM 1607 O O . GLY A 1 197 ? 0.496 3.124 3.132 1.00 93.31 197 GLY A O 1
ATOM 1608 N N . PHE A 1 198 ? 2.117 2.334 1.800 1.00 95.25 198 PHE A N 1
ATOM 1609 C CA . PHE A 1 198 ? 1.356 2.435 0.559 1.00 95.25 198 PHE A CA 1
ATOM 1610 C C . PHE A 1 198 ? 0.164 1.479 0.524 1.00 95.25 198 PHE A C 1
ATOM 1612 O O . PHE A 1 198 ? -0.949 1.912 0.226 1.00 95.25 198 PHE A O 1
ATOM 1619 N N . GLU A 1 199 ? 0.347 0.204 0.882 1.00 92.25 199 GLU A N 1
ATOM 1620 C CA . GLU A 1 199 ? -0.762 -0.758 0.962 1.00 92.25 199 GLU A CA 1
ATOM 1621 C C . GLU A 1 199 ? -1.813 -0.331 2.004 1.00 92.25 199 GLU A C 1
ATOM 1623 O O . GLU A 1 199 ? -3.018 -0.438 1.745 1.00 92.25 199 GLU A O 1
ATOM 1628 N N . GLY A 1 200 ? -1.363 0.172 3.159 1.00 92.81 200 GLY A N 1
ATOM 1629 C CA . GLY A 1 200 ? -2.221 0.694 4.221 1.00 92.81 200 GLY A CA 1
ATOM 1630 C C . GLY A 1 200 ? -3.021 1.913 3.768 1.00 92.81 200 GLY A C 1
ATOM 1631 O O . GLY A 1 200 ? -4.254 1.889 3.802 1.00 92.81 200 GLY A O 1
ATOM 1632 N N . LEU A 1 201 ? -2.334 2.941 3.263 1.00 94.50 201 LEU A N 1
ATOM 1633 C CA . LEU A 1 201 ? -2.956 4.161 2.745 1.00 94.50 201 LEU A CA 1
ATOM 1634 C C . LEU A 1 201 ? -3.903 3.884 1.583 1.00 94.50 201 LEU A C 1
ATOM 1636 O O . LEU A 1 201 ? -4.943 4.521 1.510 1.00 94.50 201 LEU A O 1
ATOM 1640 N N . THR A 1 202 ? -3.611 2.905 0.725 1.00 94.19 202 THR A N 1
ATOM 1641 C CA . THR A 1 202 ? -4.517 2.524 -0.369 1.00 94.19 202 THR A CA 1
ATOM 1642 C C . THR A 1 202 ? -5.881 2.100 0.180 1.00 94.19 202 THR A C 1
ATOM 1644 O O . THR A 1 202 ? -6.917 2.521 -0.326 1.00 94.19 202 THR A O 1
ATOM 1647 N N . VAL A 1 203 ? -5.908 1.289 1.247 1.00 93.25 203 VAL A N 1
ATOM 1648 C CA . VAL A 1 203 ? -7.172 0.877 1.883 1.00 93.25 203 VAL A CA 1
ATOM 1649 C C . VAL A 1 203 ? -7.840 2.052 2.581 1.00 93.25 203 VAL A C 1
ATOM 1651 O O . VAL A 1 203 ? -9.025 2.293 2.357 1.00 93.25 203 VAL A O 1
ATOM 1654 N N . VAL A 1 204 ? -7.087 2.795 3.393 1.00 92.19 204 VAL A N 1
ATOM 1655 C CA . VAL A 1 204 ? -7.615 3.923 4.170 1.00 92.19 204 VAL A CA 1
ATOM 1656 C C . VAL A 1 204 ? -8.210 4.985 3.241 1.00 92.19 204 VAL A C 1
ATOM 1658 O O . VAL A 1 204 ? -9.363 5.367 3.421 1.00 92.19 204 VAL A O 1
ATOM 1661 N N . ALA A 1 205 ? -7.481 5.394 2.200 1.00 89.44 205 ALA A N 1
ATOM 1662 C CA . ALA A 1 205 ? -7.945 6.355 1.205 1.00 89.44 205 ALA A CA 1
ATOM 1663 C C . ALA A 1 205 ? -9.192 5.848 0.471 1.00 89.44 205 ALA A C 1
ATOM 1665 O O . ALA A 1 205 ? -10.171 6.581 0.383 1.00 89.44 205 ALA A O 1
ATOM 1666 N N . SER A 1 206 ? -9.218 4.580 0.037 1.00 89.88 206 SER A N 1
ATOM 1667 C CA . SER A 1 206 ? -10.375 4.028 -0.687 1.00 89.88 206 SER A CA 1
ATOM 1668 C C . SER A 1 206 ? -11.682 4.055 0.119 1.00 89.88 206 SER A C 1
ATOM 1670 O O . SER A 1 206 ? -12.763 4.162 -0.459 1.00 89.88 206 SER A O 1
ATOM 1672 N N . LEU A 1 207 ? -11.593 3.985 1.451 1.00 89.69 207 LEU A N 1
ATOM 1673 C CA . LEU A 1 207 ? -12.750 3.962 2.347 1.00 89.69 207 LEU A CA 1
ATOM 1674 C C . LEU A 1 207 ? -13.120 5.351 2.876 1.00 89.69 207 LEU A C 1
ATOM 1676 O O . LEU A 1 207 ? -14.298 5.628 3.091 1.00 89.69 207 LEU A O 1
ATOM 1680 N N . LEU A 1 208 ? -12.129 6.219 3.096 1.00 84.31 208 LEU A N 1
ATOM 1681 C CA . LEU A 1 208 ? -12.286 7.471 3.846 1.00 84.31 208 LEU A CA 1
ATOM 1682 C C . LEU A 1 208 ? -12.081 8.729 2.992 1.00 84.31 208 LEU A C 1
ATOM 1684 O O . LEU A 1 208 ? -11.962 9.829 3.526 1.00 84.31 208 LEU A O 1
ATOM 1688 N N . PHE A 1 209 ? -12.068 8.591 1.666 1.00 74.81 209 PHE A N 1
ATOM 1689 C CA . PHE A 1 209 ? -11.664 9.643 0.730 1.00 74.81 209 PHE A CA 1
ATOM 1690 C C . PHE A 1 209 ? -12.327 11.014 0.927 1.00 74.81 209 PHE A C 1
ATOM 1692 O O . PHE A 1 209 ? -11.682 12.039 0.738 1.00 74.81 209 PHE A O 1
ATOM 1699 N N . LYS A 1 210 ? -13.602 11.056 1.339 1.00 77.38 210 LYS A N 1
ATOM 1700 C CA . LYS A 1 210 ? -14.366 12.308 1.514 1.00 77.38 210 LYS A CA 1
ATOM 1701 C C . LYS A 1 210 ? -13.852 13.195 2.647 1.00 77.38 210 LYS A C 1
ATOM 1703 O O . LYS A 1 210 ? -14.302 14.330 2.776 1.00 77.38 210 LYS A O 1
ATOM 1708 N N . HIS A 1 211 ? -12.983 12.654 3.489 1.00 76.12 211 HIS A N 1
ATOM 1709 C CA . HIS A 1 211 ? -12.546 13.284 4.721 1.00 76.12 211 HIS A CA 1
ATOM 1710 C C . HIS A 1 211 ? -11.137 13.887 4.623 1.00 76.12 211 HIS A C 1
ATOM 1712 O O . HIS A 1 211 ? -10.735 14.615 5.523 1.00 76.12 211 HIS A O 1
ATOM 1718 N N . LEU A 1 212 ? -10.391 13.602 3.552 1.00 83.50 212 LEU A N 1
ATOM 1719 C CA . LEU A 1 212 ? -8.992 14.011 3.414 1.00 83.50 212 LEU A CA 1
ATOM 1720 C C . LEU A 1 212 ? -8.856 15.311 2.613 1.00 83.50 212 LEU A C 1
ATOM 1722 O O . LEU A 1 212 ? -9.568 15.528 1.630 1.00 83.50 212 LEU A O 1
ATOM 1726 N N . SER A 1 213 ? -7.912 16.165 3.013 1.00 87.25 213 SER A N 1
ATOM 1727 C CA . SER A 1 213 ? -7.557 17.378 2.272 1.00 87.25 213 SER A CA 1
ATOM 1728 C C . SER A 1 213 ? -7.012 17.061 0.873 1.00 87.25 213 SER A C 1
ATOM 1730 O O . SER A 1 213 ? -5.992 16.384 0.733 1.00 87.25 213 SER A O 1
ATOM 1732 N N . GLN A 1 214 ? -7.649 17.606 -0.171 1.00 87.12 214 GLN A N 1
ATOM 1733 C CA . GLN A 1 214 ? -7.211 17.411 -1.563 1.00 87.12 214 GLN A CA 1
ATOM 1734 C C . GLN A 1 214 ? -5.820 18.003 -1.819 1.00 87.12 214 GLN A C 1
ATOM 1736 O O . GLN A 1 214 ? -5.035 17.397 -2.542 1.00 87.12 214 GLN A O 1
ATOM 1741 N N . ALA A 1 215 ? -5.468 19.113 -1.162 1.00 87.00 215 ALA A N 1
ATOM 1742 C CA . ALA A 1 215 ? -4.135 19.708 -1.270 1.00 87.00 215 ALA A CA 1
ATOM 1743 C C . ALA A 1 215 ? -3.036 18.742 -0.792 1.00 87.00 215 ALA A C 1
ATOM 1745 O O . ALA A 1 215 ? -2.073 18.498 -1.514 1.00 87.00 215 ALA A O 1
ATOM 1746 N N . ILE A 1 216 ? -3.231 18.115 0.377 1.00 89.62 216 ILE A N 1
ATOM 1747 C CA . ILE A 1 216 ? -2.279 17.140 0.939 1.00 89.62 216 ILE A CA 1
ATOM 1748 C C . ILE A 1 216 ? -2.157 15.918 0.022 1.00 89.62 216 ILE A C 1
ATOM 1750 O O . ILE A 1 216 ? -1.059 15.414 -0.209 1.00 89.62 216 ILE A O 1
ATOM 1754 N N . LEU A 1 217 ? -3.279 15.454 -0.535 1.00 90.69 217 LEU A N 1
ATOM 1755 C CA . LEU A 1 217 ? -3.286 14.350 -1.492 1.00 90.69 217 LEU A CA 1
ATOM 1756 C C . LEU A 1 217 ? -2.514 14.693 -2.776 1.00 90.69 217 LEU A C 1
ATOM 1758 O O . LEU A 1 217 ? -1.716 13.876 -3.231 1.00 90.69 217 LEU A O 1
ATOM 1762 N N . CYS A 1 218 ? -2.702 15.892 -3.333 1.00 89.94 218 CYS A N 1
ATOM 1763 C CA . CYS A 1 218 ? -2.014 16.335 -4.548 1.00 89.94 218 CYS A CA 1
ATOM 1764 C C . CYS A 1 218 ? -0.495 16.459 -4.348 1.00 89.94 218 CYS A C 1
ATOM 1766 O O . CYS A 1 218 ? 0.274 15.968 -5.176 1.00 89.94 218 CYS A O 1
ATOM 1768 N N . ASP A 1 219 ? -0.053 17.048 -3.235 1.00 90.50 219 ASP A N 1
ATOM 1769 C CA . ASP A 1 219 ? 1.375 17.161 -2.905 1.00 90.50 219 ASP A CA 1
ATOM 1770 C C . ASP A 1 219 ? 2.020 15.776 -2.723 1.00 90.50 219 ASP A C 1
ATOM 1772 O O . ASP A 1 219 ? 3.159 15.516 -3.142 1.00 90.50 219 ASP A O 1
ATOM 1776 N N . PHE A 1 220 ? 1.266 14.842 -2.144 1.00 94.06 220 PHE A N 1
ATOM 1777 C CA . PHE A 1 220 ? 1.723 13.477 -1.956 1.00 94.06 220 PHE A CA 1
ATOM 1778 C C . PHE A 1 220 ? 1.837 12.696 -3.271 1.00 94.06 220 PHE A C 1
ATOM 1780 O O . PHE A 1 220 ? 2.820 11.977 -3.451 1.00 94.06 220 PHE A O 1
ATOM 1787 N N . LEU A 1 221 ? 0.906 12.874 -4.219 1.00 94.81 221 LEU A N 1
ATOM 1788 C CA . LEU A 1 221 ? 0.996 12.278 -5.561 1.00 94.81 221 LEU A CA 1
ATOM 1789 C C . LEU A 1 221 ? 2.314 12.645 -6.255 1.00 94.81 221 LEU A C 1
ATOM 1791 O O . LEU A 1 221 ? 2.990 11.768 -6.793 1.00 94.81 221 LEU A O 1
ATOM 1795 N N . ASN A 1 222 ? 2.717 13.916 -6.179 1.00 93.19 222 ASN A N 1
ATOM 1796 C CA . ASN A 1 222 ? 3.975 14.383 -6.761 1.00 93.19 222 ASN A CA 1
ATOM 1797 C C . ASN A 1 222 ? 5.197 13.731 -6.086 1.00 93.19 222 ASN A C 1
ATOM 1799 O O . ASN A 1 222 ? 6.156 13.343 -6.753 1.00 93.19 222 ASN A O 1
ATOM 1803 N N . SER A 1 223 ? 5.141 13.558 -4.762 1.00 94.00 223 SER A N 1
ATOM 1804 C CA . SER A 1 223 ? 6.192 12.883 -3.986 1.00 94.00 223 SER A CA 1
ATOM 1805 C C . SER A 1 223 ? 6.321 11.398 -4.348 1.00 94.00 223 SER A C 1
ATOM 1807 O O . SER A 1 223 ? 7.437 10.892 -4.472 1.00 94.00 223 SER A O 1
ATOM 1809 N N . ILE A 1 224 ? 5.193 10.706 -4.561 1.00 95.44 224 ILE A N 1
ATOM 1810 C CA . ILE A 1 224 ? 5.162 9.315 -5.036 1.00 95.44 224 ILE A CA 1
ATOM 1811 C C . ILE A 1 224 ? 5.789 9.215 -6.429 1.00 95.44 224 ILE A C 1
ATOM 1813 O O . ILE A 1 224 ? 6.649 8.361 -6.642 1.00 95.44 224 ILE A O 1
ATOM 1817 N N . ALA A 1 225 ? 5.383 10.090 -7.352 1.00 95.06 225 ALA A N 1
ATOM 1818 C CA . ALA A 1 225 ? 5.860 10.070 -8.730 1.00 95.06 225 ALA A CA 1
ATOM 1819 C C . ALA A 1 225 ? 7.382 10.263 -8.810 1.00 95.06 225 ALA A C 1
ATOM 1821 O O . ALA A 1 225 ? 8.077 9.443 -9.407 1.00 95.06 225 ALA A O 1
ATOM 1822 N N . LEU A 1 226 ? 7.913 11.272 -8.109 1.00 93.62 226 LEU A N 1
ATOM 1823 C CA . LEU A 1 226 ? 9.354 11.514 -8.015 1.00 93.62 226 LEU A CA 1
ATOM 1824 C C . LEU A 1 226 ? 10.109 10.314 -7.423 1.00 93.62 226 LEU A C 1
ATOM 1826 O O . LEU A 1 226 ? 11.172 9.935 -7.911 1.00 93.62 226 LEU A O 1
ATOM 1830 N N . PHE A 1 227 ? 9.583 9.723 -6.350 1.00 93.38 227 PHE A N 1
ATOM 1831 C CA . PHE A 1 227 ? 10.226 8.588 -5.694 1.00 93.38 227 PHE A CA 1
ATOM 1832 C C . PHE A 1 227 ? 10.301 7.355 -6.598 1.00 93.38 227 PHE A C 1
ATOM 1834 O O . PHE A 1 227 ? 11.349 6.712 -6.681 1.00 93.38 227 PHE A O 1
ATOM 1841 N N . VAL A 1 228 ? 9.207 7.029 -7.287 1.00 92.88 228 VAL A N 1
ATOM 1842 C CA . VAL A 1 228 ? 9.161 5.884 -8.202 1.00 92.88 228 VAL A CA 1
ATOM 1843 C C . VAL A 1 228 ? 10.046 6.121 -9.425 1.00 92.88 228 VAL A C 1
ATOM 1845 O O . VAL A 1 228 ? 10.798 5.218 -9.776 1.00 92.88 228 VAL A O 1
ATOM 1848 N N . GLU A 1 229 ? 10.045 7.326 -10.005 1.00 91.94 229 GLU A N 1
ATOM 1849 C CA . GLU A 1 229 ? 10.964 7.712 -11.090 1.00 91.94 229 GLU A CA 1
ATOM 1850 C C . GLU A 1 229 ? 12.424 7.418 -10.705 1.00 91.94 229 GLU A C 1
ATOM 1852 O O . GLU A 1 229 ? 13.149 6.721 -11.422 1.00 91.94 229 GLU A O 1
ATOM 1857 N N . ASN A 1 230 ? 12.834 7.864 -9.512 1.00 88.69 230 ASN A N 1
ATOM 1858 C CA . ASN A 1 230 ? 14.181 7.627 -9.001 1.00 88.69 230 ASN A CA 1
ATOM 1859 C C . ASN A 1 230 ? 14.448 6.137 -8.749 1.00 88.69 230 ASN A C 1
ATOM 1861 O O . ASN A 1 230 ? 15.540 5.651 -9.055 1.00 88.69 230 ASN A O 1
ATOM 1865 N N . LEU A 1 231 ? 13.485 5.389 -8.199 1.00 86.62 231 LEU A N 1
ATOM 1866 C CA . LEU A 1 231 ? 13.633 3.944 -8.016 1.00 86.62 231 LEU A CA 1
ATOM 1867 C C . LEU A 1 231 ? 13.821 3.224 -9.351 1.00 86.62 231 LEU A C 1
ATOM 1869 O O . LEU A 1 231 ? 14.724 2.400 -9.463 1.00 86.62 231 LEU A O 1
ATOM 1873 N N . GLU A 1 232 ? 13.021 3.538 -10.364 1.00 82.75 232 GLU A N 1
ATOM 1874 C CA . GLU A 1 232 ? 13.117 2.927 -11.692 1.00 82.75 232 GLU A CA 1
ATOM 1875 C C . GLU A 1 232 ? 14.427 3.282 -12.405 1.00 82.75 232 GLU A C 1
ATOM 1877 O O . GLU A 1 232 ? 14.981 2.468 -13.153 1.00 82.75 232 GLU A O 1
ATOM 1882 N N . GLU A 1 233 ? 14.966 4.479 -12.169 1.00 81.38 233 GLU A N 1
ATOM 1883 C CA . GLU A 1 233 ? 16.290 4.859 -12.652 1.00 81.38 233 GLU A CA 1
ATOM 1884 C C . GLU A 1 233 ? 17.402 4.031 -12.001 1.00 81.38 233 GLU A C 1
ATOM 1886 O O . GLU A 1 233 ? 18.258 3.470 -12.698 1.00 81.38 233 GLU A O 1
ATOM 1891 N N . HIS A 1 234 ? 17.355 3.889 -10.677 1.00 77.44 234 HIS A N 1
ATOM 1892 C CA . HIS A 1 234 ? 18.382 3.191 -9.910 1.00 77.44 234 HIS A CA 1
ATOM 1893 C C . HIS A 1 234 ? 18.258 1.662 -9.977 1.00 77.44 234 HIS A C 1
ATOM 1895 O O . HIS A 1 234 ? 19.255 0.962 -9.853 1.00 77.44 234 HIS A O 1
ATOM 1901 N N . TYR A 1 235 ? 17.073 1.109 -10.211 1.00 73.31 235 TYR A N 1
ATOM 1902 C CA . TYR A 1 235 ? 16.831 -0.337 -10.261 1.00 73.31 235 TYR A CA 1
ATOM 1903 C C . TYR A 1 235 ? 16.486 -0.813 -11.673 1.00 73.31 235 TYR A C 1
ATOM 1905 O O . TYR A 1 235 ? 15.633 -1.672 -11.874 1.00 73.31 235 TYR A O 1
ATOM 1913 N N . CYS A 1 236 ? 17.191 -0.279 -12.672 1.00 67.31 236 CYS A N 1
ATOM 1914 C CA . CYS A 1 236 ? 17.016 -0.665 -14.067 1.00 67.31 236 CYS A CA 1
ATOM 1915 C C . CYS A 1 236 ? 17.848 -1.896 -14.479 1.00 67.31 236 CYS A C 1
ATOM 1917 O O . CYS A 1 236 ? 18.829 -2.292 -13.834 1.00 67.31 236 CYS A O 1
ATOM 1919 N N . ILE A 1 237 ? 17.477 -2.471 -15.629 1.00 61.38 237 ILE A N 1
ATOM 1920 C CA . ILE A 1 237 ? 18.140 -3.624 -16.263 1.00 61.38 237 ILE A CA 1
ATOM 1921 C C . ILE A 1 237 ? 19.653 -3.397 -16.409 1.00 61.38 237 ILE A C 1
ATOM 1923 O O . ILE A 1 237 ? 20.446 -4.319 -16.206 1.00 61.38 237 ILE A O 1
ATOM 1927 N N . GLU A 1 238 ? 20.078 -2.169 -16.715 1.00 63.22 238 GLU A N 1
ATOM 1928 C CA . G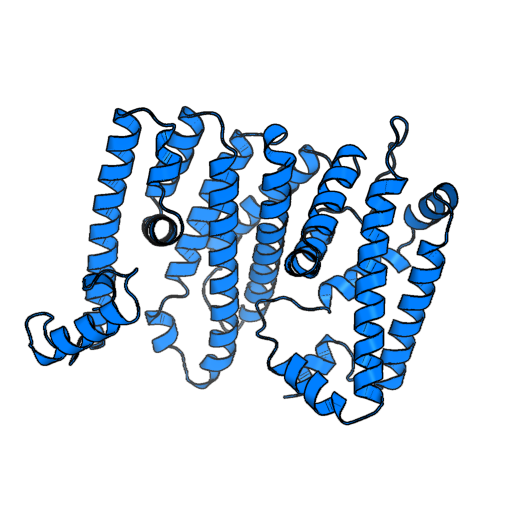LU A 1 238 ? 21.493 -1.838 -16.871 1.00 63.22 238 GLU A CA 1
ATOM 1929 C C . GLU A 1 238 ? 22.288 -2.049 -15.574 1.00 63.22 238 GLU A C 1
ATOM 1931 O O . GLU A 1 238 ? 23.364 -2.652 -15.603 1.00 63.22 238 GLU A O 1
ATOM 1936 N N . GLN A 1 239 ? 21.750 -1.639 -14.422 1.00 65.25 239 GLN A N 1
ATOM 1937 C CA . GLN A 1 239 ? 22.406 -1.879 -13.137 1.00 65.25 239 GLN A CA 1
ATOM 1938 C C . GLN A 1 239 ? 22.425 -3.370 -12.786 1.00 65.25 239 GLN A C 1
ATOM 1940 O O . GLN A 1 239 ? 23.463 -3.890 -12.370 1.00 65.25 239 GLN A O 1
ATOM 1945 N N . MET A 1 240 ? 21.317 -4.082 -13.028 1.00 62.62 240 MET A N 1
ATOM 1946 C CA . MET A 1 240 ? 21.213 -5.526 -12.787 1.00 62.62 240 MET A CA 1
ATOM 1947 C C . MET A 1 240 ? 22.289 -6.318 -13.544 1.00 62.62 240 MET A C 1
ATOM 1949 O O . MET A 1 240 ? 22.916 -7.222 -12.986 1.00 62.62 240 MET A O 1
ATOM 1953 N N . MET A 1 241 ? 22.527 -5.966 -14.807 1.00 61.88 241 MET A N 1
ATOM 1954 C CA . MET A 1 241 ? 23.465 -6.677 -15.678 1.00 61.88 241 MET A CA 1
ATOM 1955 C C . MET A 1 241 ? 24.934 -6.351 -15.370 1.00 61.88 241 MET A C 1
ATOM 1957 O O . MET A 1 241 ? 25.803 -7.195 -15.592 1.00 61.88 241 MET A O 1
ATOM 1961 N N . ASN A 1 242 ? 25.217 -5.173 -14.806 1.00 66.25 242 ASN A N 1
ATOM 1962 C CA . ASN A 1 242 ? 26.566 -4.758 -14.399 1.00 66.25 242 ASN A CA 1
ATOM 1963 C C . ASN A 1 242 ? 26.956 -5.251 -12.990 1.00 66.25 242 ASN A C 1
ATOM 1965 O O . ASN A 1 242 ? 28.079 -5.021 -12.536 1.00 66.25 242 ASN A O 1
ATOM 1969 N N . MET A 1 243 ? 26.054 -5.936 -12.281 1.00 67.50 243 MET A N 1
ATOM 1970 C CA . MET A 1 243 ? 26.304 -6.385 -10.916 1.00 67.50 243 MET A CA 1
ATOM 1971 C C . MET A 1 243 ? 27.146 -7.664 -10.830 1.00 67.50 243 MET A C 1
ATOM 1973 O O . MET A 1 243 ? 26.907 -8.663 -11.517 1.00 67.50 243 MET A O 1
ATOM 1977 N N . ALA A 1 244 ? 28.116 -7.648 -9.909 1.00 61.25 244 ALA A N 1
ATOM 1978 C CA . ALA A 1 244 ? 28.961 -8.798 -9.606 1.00 61.25 244 ALA A CA 1
ATOM 1979 C C . ALA A 1 244 ? 28.117 -10.028 -9.224 1.00 61.25 244 ALA A C 1
ATOM 1981 O O . ALA A 1 244 ? 27.119 -9.920 -8.507 1.00 61.25 244 ALA A O 1
ATOM 1982 N N . THR A 1 245 ? 28.544 -11.216 -9.659 1.00 67.06 245 THR A N 1
ATOM 1983 C CA . THR A 1 245 ? 27.856 -12.501 -9.428 1.00 67.06 245 THR A CA 1
ATOM 1984 C C . THR A 1 245 ? 27.506 -12.750 -7.961 1.00 67.06 245 THR A C 1
ATOM 1986 O O . THR A 1 245 ? 26.425 -13.259 -7.670 1.00 67.06 245 THR A O 1
ATOM 1989 N N . ASP A 1 246 ? 28.369 -12.317 -7.043 1.00 64.56 246 ASP A N 1
ATOM 1990 C CA . ASP A 1 246 ? 28.208 -12.513 -5.598 1.00 64.56 246 ASP A CA 1
ATOM 1991 C C . ASP A 1 246 ? 27.104 -11.635 -4.983 1.00 64.56 246 ASP A C 1
ATOM 1993 O O . ASP A 1 246 ? 26.604 -11.932 -3.899 1.00 64.56 246 ASP A O 1
ATOM 1997 N N . LEU A 1 247 ? 26.691 -10.566 -5.676 1.00 66.62 247 LEU A N 1
ATOM 1998 C CA . LEU A 1 247 ? 25.621 -9.658 -5.251 1.00 66.62 247 LEU A CA 1
ATOM 1999 C C . LEU A 1 247 ? 24.268 -9.996 -5.882 1.00 66.62 247 LEU A C 1
ATOM 2001 O O . LEU A 1 247 ? 23.247 -9.513 -5.401 1.00 66.62 247 LEU A O 1
ATOM 2005 N N . ARG A 1 248 ? 24.225 -10.869 -6.899 1.00 67.38 248 ARG A N 1
ATOM 2006 C CA . ARG A 1 248 ? 22.999 -11.166 -7.664 1.00 67.38 248 ARG A CA 1
ATOM 2007 C C . ARG A 1 248 ? 21.842 -11.674 -6.810 1.00 67.38 248 ARG A C 1
ATOM 2009 O O . ARG A 1 248 ? 20.702 -11.329 -7.086 1.00 67.38 248 ARG A O 1
ATOM 2016 N N . LYS A 1 249 ? 22.106 -12.477 -5.771 1.00 67.81 249 LYS A N 1
ATOM 2017 C CA . LYS A 1 249 ? 21.040 -12.983 -4.882 1.00 67.81 249 LYS A CA 1
ATOM 2018 C C . LYS A 1 249 ? 20.448 -11.881 -4.006 1.00 67.81 249 LYS A C 1
ATOM 2020 O O . LYS A 1 249 ? 19.231 -11.761 -3.926 1.00 67.81 249 LYS A O 1
ATOM 2025 N N . THR A 1 250 ? 21.303 -11.086 -3.367 1.00 68.56 250 THR A N 1
ATOM 2026 C CA . THR A 1 250 ? 20.878 -9.961 -2.522 1.00 68.56 250 THR A CA 1
ATOM 2027 C C . THR A 1 250 ? 20.170 -8.899 -3.352 1.00 68.56 250 THR A C 1
ATOM 2029 O O . THR A 1 250 ? 19.122 -8.407 -2.953 1.00 68.56 250 THR A O 1
ATOM 2032 N N . PHE A 1 251 ? 20.702 -8.598 -4.536 1.00 71.12 251 PHE A N 1
ATOM 2033 C CA . PHE A 1 251 ? 20.073 -7.671 -5.461 1.00 71.12 251 PHE A CA 1
ATOM 2034 C C . PHE A 1 251 ? 18.754 -8.210 -6.013 1.00 71.12 251 PHE A C 1
ATOM 2036 O O . PHE A 1 251 ? 17.793 -7.466 -6.062 1.00 71.12 251 PHE A O 1
ATOM 2043 N N . GLY A 1 252 ? 18.653 -9.499 -6.350 1.00 70.62 252 GLY A N 1
ATOM 2044 C CA . GLY A 1 252 ? 17.394 -10.094 -6.809 1.00 70.62 252 GLY A CA 1
ATOM 2045 C C . GLY A 1 252 ? 16.275 -10.019 -5.764 1.00 70.62 252 GLY A C 1
ATOM 2046 O O . GLY A 1 252 ? 15.129 -9.756 -6.112 1.00 70.62 252 GLY A O 1
ATOM 2047 N N . ALA A 1 253 ? 16.601 -10.194 -4.479 1.00 72.19 253 ALA A N 1
ATOM 2048 C CA . ALA A 1 253 ? 15.642 -9.979 -3.395 1.00 72.19 253 ALA A CA 1
ATOM 2049 C C . ALA A 1 253 ? 15.255 -8.497 -3.244 1.00 72.19 253 ALA A C 1
ATOM 2051 O O . ALA A 1 253 ? 14.085 -8.195 -3.024 1.00 72.19 253 ALA A O 1
ATOM 2052 N N . MET A 1 254 ? 16.221 -7.584 -3.391 1.00 77.19 254 MET A N 1
ATOM 2053 C CA . MET A 1 254 ? 15.965 -6.143 -3.373 1.00 77.19 254 MET A CA 1
ATOM 2054 C C . MET A 1 254 ? 15.097 -5.704 -4.558 1.00 77.19 254 MET A C 1
ATOM 2056 O O . MET A 1 254 ? 14.156 -4.953 -4.362 1.00 77.19 254 MET A O 1
ATOM 2060 N N . LEU A 1 255 ? 15.365 -6.215 -5.760 1.00 77.75 255 LEU A N 1
ATOM 2061 C CA . LEU A 1 255 ? 14.598 -5.924 -6.968 1.00 77.75 255 LEU A CA 1
ATOM 2062 C C . LEU A 1 255 ? 13.142 -6.356 -6.798 1.00 77.75 255 LEU A C 1
ATOM 2064 O O . LEU A 1 255 ? 12.246 -5.563 -7.032 1.00 77.75 255 LEU A O 1
ATOM 2068 N N . ALA A 1 256 ? 12.905 -7.559 -6.266 1.00 78.31 256 ALA A N 1
ATOM 2069 C CA . ALA A 1 256 ? 11.549 -7.997 -5.952 1.00 78.31 256 ALA A CA 1
ATOM 2070 C C . ALA A 1 256 ? 10.853 -7.060 -4.948 1.00 78.31 256 ALA A C 1
ATOM 2072 O O . ALA A 1 256 ? 9.665 -6.786 -5.092 1.00 78.31 256 ALA A O 1
ATOM 2073 N N . LEU A 1 257 ? 11.562 -6.562 -3.928 1.00 80.88 257 LEU A N 1
ATOM 2074 C CA . LEU A 1 257 ? 11.004 -5.576 -2.999 1.00 80.88 257 LEU A CA 1
ATOM 2075 C C . LEU A 1 257 ? 10.685 -4.250 -3.707 1.00 80.88 257 LEU A C 1
ATOM 2077 O O . LEU A 1 257 ? 9.594 -3.724 -3.510 1.00 80.88 257 LEU A O 1
ATOM 2081 N N . VAL A 1 258 ? 11.591 -3.748 -4.549 1.00 85.19 258 VAL A N 1
ATOM 2082 C CA . VAL A 1 258 ? 11.382 -2.541 -5.362 1.00 85.19 258 VAL A CA 1
ATOM 2083 C C . VAL A 1 258 ? 10.160 -2.701 -6.266 1.00 85.19 258 VAL A C 1
ATOM 2085 O O . VAL A 1 258 ? 9.283 -1.847 -6.224 1.00 85.19 258 VAL A O 1
ATOM 2088 N N . ASP A 1 259 ? 10.024 -3.821 -6.977 1.00 84.88 259 ASP A N 1
ATOM 2089 C CA . ASP A 1 259 ? 8.864 -4.103 -7.832 1.00 84.88 259 ASP A CA 1
ATOM 2090 C C . ASP A 1 259 ? 7.548 -4.060 -7.037 1.00 84.88 259 ASP A C 1
ATOM 2092 O O . ASP A 1 259 ? 6.557 -3.483 -7.483 1.00 84.88 259 ASP A O 1
ATOM 2096 N N . ASN A 1 260 ? 7.530 -4.632 -5.825 1.00 86.69 260 ASN A N 1
ATOM 2097 C CA . ASN A 1 260 ? 6.350 -4.592 -4.955 1.00 86.69 260 ASN A CA 1
ATOM 2098 C C . ASN A 1 260 ? 6.045 -3.172 -4.453 1.00 86.69 260 ASN A C 1
ATOM 2100 O O . ASN A 1 260 ? 4.874 -2.796 -4.362 1.00 86.69 260 ASN A O 1
ATOM 2104 N N . VAL A 1 261 ? 7.078 -2.387 -4.128 1.00 91.31 261 VAL A N 1
ATOM 2105 C CA . VAL A 1 261 ? 6.933 -0.978 -3.733 1.00 91.31 261 VAL A CA 1
ATOM 2106 C C . VAL A 1 261 ? 6.362 -0.163 -4.886 1.00 91.31 261 VAL A C 1
ATOM 2108 O O . VAL A 1 261 ? 5.389 0.550 -4.671 1.00 91.31 261 VAL A O 1
ATOM 2111 N N . ILE A 1 262 ? 6.907 -0.308 -6.095 1.00 91.69 262 ILE A N 1
ATOM 2112 C CA . ILE A 1 262 ? 6.447 0.390 -7.301 1.00 91.69 262 ILE A CA 1
ATOM 2113 C C . ILE A 1 262 ? 4.993 0.020 -7.612 1.00 91.69 262 ILE A C 1
ATOM 2115 O O . ILE A 1 262 ? 4.151 0.901 -7.765 1.00 91.69 262 ILE A O 1
ATOM 2119 N N . ALA A 1 263 ? 4.653 -1.272 -7.618 1.00 91.38 263 ALA A N 1
ATOM 2120 C CA . ALA A 1 263 ? 3.280 -1.717 -7.855 1.00 91.38 263 ALA A CA 1
ATOM 2121 C C . ALA A 1 263 ? 2.294 -1.146 -6.819 1.00 91.38 263 ALA A C 1
ATOM 2123 O O . ALA A 1 263 ? 1.190 -0.720 -7.168 1.00 91.38 263 ALA A O 1
ATOM 2124 N N . SER A 1 264 ? 2.699 -1.100 -5.547 1.00 92.88 264 SER A N 1
ATOM 2125 C CA . SER A 1 264 ? 1.875 -0.541 -4.468 1.00 92.88 264 SER A CA 1
ATOM 2126 C C . SER A 1 264 ? 1.775 0.980 -4.541 1.00 92.88 264 SER A C 1
ATOM 2128 O O . SER A 1 264 ? 0.713 1.529 -4.261 1.00 92.88 264 SER A O 1
ATOM 2130 N N . ALA A 1 265 ? 2.843 1.658 -4.963 1.00 96.00 265 ALA A N 1
ATOM 2131 C CA . ALA A 1 265 ? 2.851 3.089 -5.227 1.00 96.00 265 ALA A CA 1
ATOM 2132 C C . ALA A 1 265 ? 1.888 3.442 -6.366 1.00 96.00 265 ALA A C 1
ATOM 2134 O O . ALA A 1 265 ? 1.073 4.344 -6.200 1.00 96.00 265 ALA A O 1
ATOM 2135 N N . TYR A 1 266 ? 1.897 2.690 -7.473 1.00 95.31 266 TYR A N 1
ATOM 2136 C CA . TYR A 1 266 ? 0.941 2.881 -8.566 1.00 95.31 266 TYR A CA 1
ATOM 2137 C C . TYR A 1 266 ? -0.507 2.631 -8.129 1.00 95.31 266 TYR A C 1
ATOM 2139 O O . TYR A 1 266 ? -1.390 3.414 -8.474 1.00 95.31 266 TYR A O 1
ATOM 2147 N N . ALA A 1 267 ? -0.766 1.586 -7.335 1.00 93.75 267 ALA A N 1
ATOM 2148 C CA . ALA A 1 267 ? -2.105 1.317 -6.803 1.00 93.75 267 ALA A CA 1
ATOM 2149 C C . ALA A 1 267 ? -2.604 2.439 -5.876 1.00 93.75 267 ALA A C 1
ATOM 2151 O O . ALA A 1 267 ? -3.766 2.849 -5.958 1.00 93.75 267 ALA A O 1
ATOM 2152 N N . LEU A 1 268 ? -1.724 2.959 -5.016 1.00 95.38 268 LEU A N 1
ATOM 2153 C CA . LEU A 1 268 ? -2.021 4.095 -4.151 1.00 95.38 268 LEU A CA 1
ATOM 2154 C C . LEU A 1 268 ? -2.277 5.364 -4.967 1.00 95.38 268 LEU A C 1
ATOM 2156 O O . LEU A 1 268 ? -3.283 6.032 -4.745 1.00 95.38 268 LEU A O 1
ATOM 2160 N N . PHE A 1 269 ? -1.399 5.670 -5.922 1.00 95.44 269 PHE A N 1
ATOM 2161 C CA . PHE A 1 269 ? -1.512 6.824 -6.809 1.00 95.44 269 PHE A CA 1
ATOM 2162 C C . PHE A 1 269 ? -2.842 6.804 -7.566 1.00 95.44 269 PHE A C 1
ATOM 2164 O O . PHE A 1 269 ? -3.594 7.775 -7.511 1.00 95.44 269 PHE A O 1
ATOM 2171 N N . HIS A 1 270 ? -3.188 5.664 -8.174 1.00 93.44 270 HIS A N 1
ATOM 2172 C CA . HIS A 1 270 ? -4.467 5.468 -8.854 1.00 93.44 270 HIS A CA 1
ATOM 2173 C C . HIS A 1 270 ? -5.662 5.674 -7.914 1.00 93.44 270 HIS A C 1
ATOM 2175 O O . HIS A 1 270 ? -6.628 6.351 -8.263 1.00 93.44 270 HIS A O 1
ATOM 2181 N N . THR A 1 271 ? -5.580 5.129 -6.696 1.00 92.19 271 THR A N 1
ATOM 2182 C CA . THR A 1 271 ? -6.636 5.274 -5.686 1.00 92.19 271 THR A CA 1
ATOM 2183 C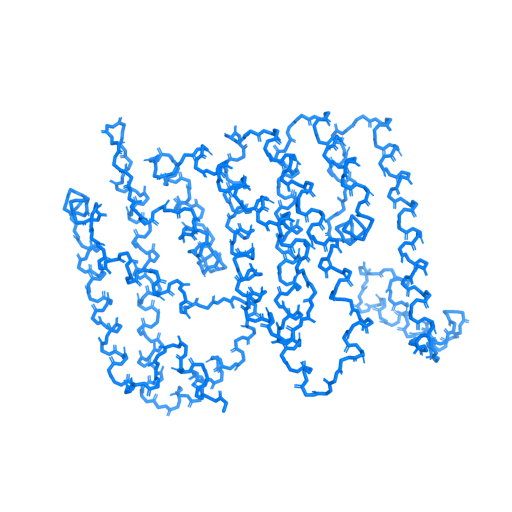 C . THR A 1 271 ? -6.837 6.736 -5.305 1.00 92.19 271 THR A C 1
ATOM 2185 O O . THR A 1 271 ? -7.966 7.210 -5.327 1.00 92.19 271 THR A O 1
ATOM 2188 N N . ILE A 1 272 ? -5.758 7.462 -4.997 1.00 92.19 272 ILE A N 1
ATOM 2189 C CA . ILE A 1 272 ? -5.822 8.875 -4.606 1.00 92.19 272 ILE A CA 1
ATOM 2190 C C . ILE A 1 272 ? -6.359 9.731 -5.755 1.00 92.19 272 ILE A C 1
ATOM 2192 O O . ILE A 1 272 ? -7.222 10.572 -5.527 1.00 92.19 272 ILE A O 1
ATOM 2196 N N . ILE A 1 273 ? -5.903 9.497 -6.984 1.00 90.56 273 ILE A N 1
ATOM 2197 C CA . ILE A 1 273 ? -6.417 10.195 -8.164 1.00 90.56 273 ILE A CA 1
ATOM 2198 C C . ILE A 1 273 ? -7.929 9.995 -8.317 1.00 90.56 273 ILE A C 1
ATOM 2200 O O . ILE A 1 273 ? -8.655 10.964 -8.522 1.00 90.56 273 ILE A O 1
ATOM 2204 N N . GLY A 1 274 ? -8.420 8.764 -8.140 1.00 86.75 274 GLY A N 1
ATOM 2205 C CA . GLY A 1 274 ? -9.855 8.471 -8.163 1.00 86.75 274 GLY A CA 1
ATOM 2206 C C . GLY A 1 274 ? -10.651 9.137 -7.031 1.00 86.75 274 GLY A C 1
ATOM 2207 O O . GLY A 1 274 ? -11.878 9.198 -7.097 1.00 86.75 274 GLY A O 1
ATOM 2208 N N . CYS A 1 275 ? -9.973 9.641 -5.998 1.00 84.31 275 CYS A N 1
ATOM 2209 C CA . CYS A 1 275 ? -10.572 10.356 -4.876 1.00 84.31 275 CYS A CA 1
ATOM 2210 C C . CYS A 1 275 ? -10.640 11.877 -5.072 1.00 84.31 275 CYS A C 1
ATOM 2212 O O . CYS A 1 275 ? -11.409 12.530 -4.361 1.00 84.31 275 CYS A O 1
ATOM 2214 N N . ILE A 1 276 ? -9.856 12.452 -5.990 1.00 86.94 276 ILE A N 1
ATOM 2215 C CA . ILE A 1 276 ? -9.854 13.896 -6.243 1.00 86.94 276 ILE A CA 1
ATOM 2216 C C . ILE A 1 276 ? -11.138 14.260 -6.989 1.00 86.94 276 ILE A C 1
ATOM 2218 O O . ILE A 1 276 ? -11.405 13.763 -8.079 1.00 86.94 276 ILE A O 1
ATOM 2222 N N . THR A 1 277 ? -11.955 15.128 -6.390 1.00 84.31 277 THR A N 1
ATOM 2223 C CA . THR A 1 277 ? -13.235 15.548 -6.984 1.00 84.31 277 THR A CA 1
ATOM 2224 C C . THR A 1 277 ? -13.123 16.856 -7.752 1.00 84.31 277 THR A C 1
ATOM 2226 O O . THR A 1 277 ? -13.996 17.169 -8.559 1.00 84.31 277 THR A O 1
ATOM 2229 N N . SER A 1 278 ? -12.110 17.669 -7.444 1.00 87.12 278 SER A N 1
ATOM 2230 C CA . SER A 1 278 ? -11.855 18.923 -8.140 1.00 87.12 278 SER A CA 1
ATOM 2231 C C . SER A 1 278 ? -11.113 18.648 -9.444 1.00 87.12 278 SER A C 1
ATOM 2233 O O . SER A 1 278 ? -9.985 18.160 -9.437 1.00 87.12 278 SER A O 1
ATOM 2235 N N . VAL A 1 279 ? -11.742 18.980 -10.571 1.00 86.69 279 VAL A N 1
ATOM 2236 C CA . VAL A 1 279 ? -11.158 18.782 -11.906 1.00 86.69 279 VAL A CA 1
ATOM 2237 C C . VAL A 1 279 ? -9.858 19.574 -12.072 1.00 86.69 279 VAL A C 1
ATOM 2239 O O . VAL A 1 279 ? -8.891 19.047 -12.615 1.00 86.69 279 VAL A O 1
ATOM 2242 N N . ASP A 1 280 ? -9.805 20.803 -11.553 1.00 86.38 280 ASP A N 1
ATOM 2243 C CA . ASP A 1 280 ? -8.615 21.655 -11.645 1.00 86.38 280 ASP A CA 1
ATOM 2244 C C . ASP A 1 280 ? -7.450 21.106 -10.811 1.00 86.38 280 ASP A C 1
ATOM 2246 O O . ASP A 1 280 ? -6.302 21.136 -11.256 1.00 86.38 280 ASP A O 1
ATOM 2250 N N . GLU A 1 281 ? -7.733 20.566 -9.621 1.00 88.06 281 GLU A N 1
ATOM 2251 C CA . GLU A 1 281 ? -6.707 19.949 -8.770 1.00 88.06 281 GLU A CA 1
ATOM 2252 C C . GLU A 1 281 ? -6.224 18.625 -9.366 1.00 88.06 281 GLU A C 1
ATOM 2254 O O . GLU A 1 281 ? -5.023 18.365 -9.377 1.00 88.06 281 GLU A O 1
ATOM 2259 N N . LEU A 1 282 ? -7.131 17.826 -9.939 1.00 88.44 282 LEU A N 1
ATOM 2260 C CA . LEU A 1 282 ? -6.787 16.603 -10.661 1.00 88.44 282 LEU A CA 1
ATOM 2261 C C . LEU A 1 282 ? -5.886 16.906 -11.865 1.00 88.44 282 LEU A C 1
ATOM 2263 O O . LEU A 1 282 ? -4.844 16.272 -12.036 1.00 88.44 282 LEU A O 1
ATOM 2267 N N . HIS A 1 283 ? -6.264 17.896 -12.676 1.00 89.00 283 HIS A N 1
ATOM 2268 C CA . HIS A 1 283 ? -5.473 18.346 -13.816 1.00 89.00 283 HIS A CA 1
ATOM 2269 C C . HIS A 1 283 ? -4.093 18.847 -13.373 1.00 89.00 283 HIS A C 1
ATOM 2271 O O . HIS A 1 283 ? -3.088 18.451 -13.959 1.00 89.00 283 HIS A O 1
ATOM 2277 N N . ALA A 1 284 ? -4.019 19.668 -12.320 1.00 89.69 284 ALA A N 1
ATOM 2278 C CA . ALA A 1 284 ? -2.749 20.154 -11.787 1.00 89.69 284 ALA A CA 1
ATOM 2279 C C . ALA A 1 284 ? -1.869 19.015 -11.245 1.00 89.69 284 ALA A C 1
ATOM 2281 O O . ALA A 1 284 ? -0.672 18.982 -11.524 1.00 89.69 284 ALA A O 1
ATOM 2282 N N . ALA A 1 285 ? -2.449 18.058 -10.515 1.00 90.69 285 ALA A N 1
ATOM 2283 C CA . ALA A 1 285 ? -1.727 16.914 -9.969 1.00 90.69 285 ALA A CA 1
ATOM 2284 C C . ALA A 1 285 ? -1.142 16.029 -11.079 1.00 90.69 285 ALA A C 1
ATOM 2286 O O . ALA A 1 285 ? 0.051 15.720 -11.051 1.00 90.69 285 ALA A O 1
ATOM 2287 N N . ILE A 1 286 ? -1.948 15.669 -12.086 1.00 91.38 286 ILE A N 1
ATOM 2288 C CA . ILE A 1 286 ? -1.472 14.896 -13.243 1.00 91.38 286 ILE A CA 1
ATOM 2289 C C . ILE A 1 286 ? -0.435 15.707 -14.022 1.00 91.38 286 ILE A C 1
ATOM 2291 O O . ILE A 1 286 ? 0.630 15.180 -14.335 1.00 91.38 286 ILE A O 1
ATOM 2295 N N . GLY A 1 287 ? -0.705 16.990 -14.275 1.00 91.31 287 GLY A N 1
ATOM 2296 C CA . GLY A 1 287 ? 0.198 17.899 -14.978 1.00 91.31 287 GLY A CA 1
ATOM 2297 C C . GLY A 1 287 ? 1.579 17.988 -14.328 1.00 91.31 287 GLY A C 1
ATOM 2298 O O . GLY A 1 287 ? 2.589 17.880 -15.018 1.00 91.31 287 GLY A O 1
ATOM 2299 N N . ASN A 1 288 ? 1.636 18.085 -12.998 1.00 92.25 288 ASN A N 1
ATOM 2300 C CA . ASN A 1 288 ? 2.893 18.061 -12.247 1.00 92.25 288 ASN A CA 1
ATOM 2301 C C . ASN A 1 288 ? 3.616 16.713 -12.360 1.00 92.25 288 ASN A C 1
ATOM 2303 O O . ASN A 1 288 ? 4.843 16.682 -12.388 1.00 92.25 288 ASN A O 1
ATOM 2307 N N . CYS A 1 289 ? 2.884 15.602 -12.460 1.00 94.38 289 CYS A N 1
ATOM 2308 C CA . CYS A 1 289 ? 3.483 14.276 -12.591 1.00 94.38 289 CYS A CA 1
ATOM 2309 C C . CYS A 1 289 ? 4.022 13.985 -14.002 1.00 94.38 289 CYS A C 1
ATOM 2311 O O . CYS A 1 289 ? 4.857 13.095 -14.144 1.00 94.38 289 CYS A O 1
ATOM 2313 N N . LEU A 1 290 ? 3.609 14.734 -15.035 1.00 93.12 290 LEU A N 1
ATOM 2314 C CA . LEU A 1 290 ? 4.100 14.554 -16.413 1.00 93.12 290 LEU A CA 1
ATOM 2315 C C . LEU A 1 290 ? 5.607 14.811 -16.558 1.00 93.12 290 LEU A C 1
ATOM 2317 O O . LEU A 1 290 ? 6.217 14.300 -17.491 1.00 93.12 290 LEU A O 1
ATOM 2321 N N . GLN A 1 291 ? 6.219 15.570 -15.643 1.00 93.00 291 GLN A N 1
ATOM 2322 C CA . GLN A 1 291 ? 7.672 15.786 -15.640 1.00 93.00 291 GLN A CA 1
ATOM 2323 C C . GLN A 1 291 ? 8.472 14.524 -15.264 1.00 93.00 291 GLN A C 1
ATOM 2325 O O . GLN A 1 291 ? 9.673 14.463 -15.517 1.00 93.00 291 GLN A O 1
ATOM 2330 N N . TYR A 1 292 ? 7.821 13.532 -14.649 1.00 94.50 292 TYR A N 1
ATOM 2331 C CA . TYR A 1 292 ? 8.407 12.245 -14.279 1.00 94.50 292 TYR A CA 1
ATOM 2332 C C . TYR A 1 292 ? 8.057 11.221 -15.361 1.00 94.50 292 TYR A C 1
ATOM 2334 O O . TYR A 1 292 ? 7.103 10.445 -15.249 1.00 94.50 292 TYR A O 1
ATOM 2342 N N . GLU A 1 293 ? 8.781 11.320 -16.477 1.00 93.50 293 GLU A N 1
ATOM 2343 C CA . GLU A 1 293 ? 8.437 10.653 -17.732 1.00 93.50 293 GLU A CA 1
ATOM 2344 C C . GLU A 1 293 ? 8.371 9.122 -17.604 1.00 93.50 293 GLU A C 1
ATOM 2346 O O . GLU A 1 293 ? 7.466 8.513 -18.176 1.00 93.50 293 GLU A O 1
ATOM 2351 N N . ARG A 1 294 ? 9.274 8.481 -16.846 1.00 89.69 294 ARG A N 1
ATOM 2352 C CA . ARG A 1 294 ? 9.293 7.012 -16.700 1.00 89.69 294 ARG A CA 1
ATOM 2353 C C . ARG A 1 294 ? 8.148 6.547 -15.815 1.00 89.69 294 ARG A C 1
ATOM 2355 O O . ARG A 1 294 ? 7.421 5.636 -16.214 1.00 89.69 294 ARG A O 1
ATOM 2362 N N . PHE A 1 295 ? 7.936 7.237 -14.696 1.00 93.31 295 PHE A N 1
ATOM 2363 C CA . PHE A 1 295 ? 6.815 6.996 -13.800 1.00 93.31 295 PHE A CA 1
ATOM 2364 C C . PHE A 1 295 ? 5.490 7.044 -14.562 1.00 93.31 295 PHE A C 1
ATOM 2366 O O . PHE A 1 295 ? 4.727 6.077 -14.542 1.00 93.31 295 PHE A O 1
ATOM 2373 N N . ILE A 1 296 ? 5.208 8.151 -15.261 1.00 93.25 296 ILE A N 1
ATOM 2374 C CA . ILE A 1 296 ? 3.910 8.322 -15.921 1.00 93.25 296 ILE A CA 1
ATOM 2375 C C . ILE A 1 296 ? 3.758 7.374 -17.116 1.00 93.25 296 ILE A C 1
ATOM 2377 O O . ILE A 1 296 ? 2.660 6.877 -17.371 1.00 93.25 296 ILE A O 1
ATOM 2381 N N . PHE A 1 297 ? 4.860 7.051 -17.802 1.00 91.62 297 PHE A N 1
ATOM 2382 C CA . PHE A 1 297 ? 4.883 6.050 -18.862 1.00 91.62 297 PHE A CA 1
ATOM 2383 C C . PHE A 1 297 ? 4.459 4.671 -18.344 1.00 91.62 297 PHE A C 1
ATOM 2385 O O . PHE A 1 297 ? 3.479 4.119 -18.847 1.00 91.62 297 PHE A O 1
ATOM 2392 N N . TYR A 1 298 ? 5.130 4.121 -17.328 1.00 89.38 298 TYR A N 1
ATOM 2393 C CA . TYR A 1 298 ? 4.787 2.797 -16.797 1.00 89.38 298 TYR A CA 1
ATOM 2394 C C . TYR A 1 298 ? 3.446 2.785 -16.068 1.00 89.38 298 TYR A C 1
ATOM 2396 O O . TYR A 1 298 ? 2.673 1.840 -16.235 1.00 89.38 298 TYR A O 1
ATOM 2404 N N . TYR A 1 299 ? 3.117 3.851 -15.337 1.00 92.00 299 TYR A N 1
ATOM 2405 C CA . TYR A 1 299 ? 1.797 4.014 -14.740 1.00 92.00 299 TYR A CA 1
ATOM 2406 C C . TYR A 1 299 ? 0.690 3.924 -15.798 1.00 92.00 299 TYR A C 1
ATOM 2408 O O . TYR A 1 299 ? -0.232 3.132 -15.626 1.00 92.00 299 TYR A O 1
ATOM 2416 N N . SER A 1 300 ? 0.817 4.644 -16.923 1.00 88.50 300 SER A N 1
ATOM 2417 C CA . SER A 1 300 ? -0.182 4.646 -18.007 1.00 88.50 300 SER A CA 1
ATOM 2418 C C . SER A 1 300 ? -0.366 3.288 -18.696 1.00 88.50 300 SER A C 1
ATOM 2420 O O . SER A 1 300 ? -1.398 3.042 -19.317 1.00 88.50 300 SER A O 1
ATOM 2422 N N . ILE A 1 301 ? 0.624 2.393 -18.596 1.00 85.69 301 ILE A N 1
ATOM 2423 C CA . ILE A 1 301 ? 0.531 1.017 -19.105 1.00 85.69 301 ILE A CA 1
ATOM 2424 C C . ILE A 1 301 ? -0.307 0.146 -18.161 1.00 85.69 301 ILE A C 1
ATOM 2426 O O . ILE A 1 301 ? -1.045 -0.722 -18.624 1.00 85.69 301 ILE A O 1
ATOM 2430 N N . ILE A 1 302 ? -0.187 0.357 -16.847 1.00 86.06 302 ILE A N 1
ATOM 2431 C CA . ILE A 1 302 ? -0.877 -0.445 -15.825 1.00 86.06 302 ILE A CA 1
ATOM 2432 C C . ILE A 1 302 ? -2.296 0.085 -15.579 1.00 86.06 302 ILE A C 1
ATOM 2434 O O . ILE A 1 302 ? -3.236 -0.700 -15.455 1.00 86.06 302 ILE A O 1
ATOM 2438 N N . TYR A 1 303 ? -2.446 1.407 -15.519 1.00 87.06 303 TYR A N 1
ATOM 2439 C CA . TYR A 1 303 ? -3.691 2.121 -15.267 1.00 87.06 303 TYR A CA 1
ATOM 2440 C C . TYR A 1 303 ? -3.914 3.145 -16.390 1.00 87.06 303 TYR A C 1
ATOM 2442 O O . TYR A 1 303 ? -3.295 4.211 -16.361 1.00 87.06 303 TYR A O 1
ATOM 2450 N N . PRO A 1 304 ? -4.786 2.851 -17.374 1.00 81.19 304 PRO A N 1
ATOM 2451 C CA . PRO A 1 304 ? -5.104 3.784 -18.451 1.00 81.19 304 PRO A CA 1
ATOM 2452 C C . PRO A 1 304 ? -5.601 5.123 -17.891 1.00 81.19 304 PRO A C 1
ATOM 2454 O O . PRO A 1 304 ? -6.678 5.220 -17.294 1.00 81.19 304 PRO A O 1
ATOM 2457 N N . ILE A 1 305 ? -4.789 6.169 -18.049 1.00 77.50 305 ILE A N 1
ATOM 2458 C CA . ILE A 1 305 ? -5.075 7.510 -17.524 1.00 77.50 305 ILE A CA 1
ATOM 2459 C C . ILE A 1 305 ? -6.304 8.111 -18.211 1.00 77.50 305 ILE A C 1
ATOM 2461 O O . ILE A 1 305 ? -7.035 8.890 -17.601 1.00 77.50 305 ILE A O 1
ATOM 2465 N N . GLU A 1 306 ? -6.578 7.711 -19.450 1.00 72.12 306 GLU A N 1
ATOM 2466 C CA . GLU A 1 306 ? -7.674 8.204 -20.277 1.00 72.12 306 GLU A CA 1
ATOM 2467 C C . GLU A 1 306 ? -9.035 8.050 -19.582 1.00 72.12 306 GLU A C 1
ATOM 2469 O O . GLU A 1 306 ? -9.884 8.938 -19.676 1.00 72.12 306 GLU A O 1
ATOM 2474 N N . GLU A 1 307 ? -9.231 6.970 -18.816 1.00 69.75 307 GLU A N 1
ATOM 2475 C CA . GLU A 1 307 ? -10.465 6.749 -18.054 1.00 69.75 307 GLU A CA 1
ATOM 2476 C C . GLU A 1 307 ? -10.650 7.778 -16.935 1.00 69.75 307 GLU A C 1
ATOM 2478 O O . GLU A 1 307 ? -11.765 8.241 -16.686 1.00 69.75 307 GLU A O 1
ATOM 2483 N N . THR A 1 308 ? -9.545 8.172 -16.302 1.00 72.50 308 THR A N 1
ATOM 2484 C CA . THR A 1 308 ? -9.511 9.187 -15.244 1.00 72.50 308 THR A CA 1
ATOM 2485 C C . THR A 1 308 ? -9.723 10.587 -15.825 1.00 72.50 308 THR A C 1
ATOM 2487 O O . THR A 1 308 ? -10.463 11.396 -15.266 1.00 72.50 308 THR A O 1
ATOM 2490 N N . LEU A 1 309 ? -9.125 10.861 -16.987 1.00 75.06 309 LEU A N 1
ATOM 2491 C CA . LEU A 1 309 ? -9.198 12.159 -17.656 1.00 75.06 309 LEU A CA 1
ATOM 2492 C C . LEU A 1 309 ? -10.576 12.484 -18.223 1.00 75.06 309 LEU A C 1
ATOM 2494 O O . LEU A 1 309 ? -10.814 13.636 -18.567 1.00 75.06 309 LEU A O 1
ATOM 2498 N N . ASN A 1 310 ? -11.507 11.528 -18.296 1.00 74.62 310 ASN A N 1
ATOM 2499 C CA . ASN A 1 310 ? -12.881 11.777 -18.747 1.00 74.62 310 ASN A CA 1
ATOM 2500 C C . ASN A 1 310 ? -13.591 12.899 -17.971 1.00 74.62 310 ASN A C 1
ATOM 2502 O O . ASN A 1 310 ? -14.539 13.484 -18.495 1.00 74.62 310 ASN A O 1
ATOM 2506 N N . GLN A 1 311 ? -13.129 13.193 -16.753 1.00 72.19 311 GLN A N 1
ATOM 2507 C CA . GLN A 1 311 ? -13.649 14.256 -15.894 1.00 72.19 311 GLN A CA 1
ATOM 2508 C C . GLN A 1 311 ? -13.114 15.655 -16.248 1.00 72.19 311 GLN A C 1
ATOM 2510 O O . GLN A 1 311 ? -13.739 16.644 -15.875 1.00 72.19 311 GLN A O 1
ATOM 2515 N N . CYS A 1 312 ? -11.987 15.744 -16.961 1.00 82.19 312 CYS A N 1
ATOM 2516 C CA . CYS A 1 312 ? -11.392 17.002 -17.410 1.00 82.19 312 CYS A CA 1
ATOM 2517 C C . CYS A 1 312 ? -12.163 17.614 -18.587 1.00 82.19 312 CYS A C 1
ATOM 2519 O O . CYS A 1 312 ? -12.968 16.943 -19.240 1.00 82.19 312 CYS A O 1
ATOM 2521 N N . ASP A 1 313 ? -11.920 18.891 -18.876 1.00 86.25 313 ASP A N 1
ATOM 2522 C CA . ASP A 1 313 ? -12.394 19.490 -20.125 1.00 86.25 313 ASP A CA 1
ATOM 2523 C C . ASP A 1 313 ? -11.545 19.039 -21.332 1.00 86.25 313 ASP A C 1
ATOM 2525 O O . ASP A 1 313 ? -10.493 18.413 -21.191 1.00 86.25 313 ASP A O 1
ATOM 2529 N N . GLU A 1 314 ? -12.023 19.308 -22.547 1.00 86.25 314 GLU A N 1
ATOM 2530 C CA . GLU A 1 314 ? -11.361 18.837 -23.771 1.00 86.25 314 GLU A CA 1
ATOM 2531 C C . GLU A 1 314 ? -9.980 19.471 -24.002 1.00 86.25 314 GLU A C 1
ATOM 2533 O O . GLU A 1 314 ? -9.110 18.824 -24.583 1.00 86.25 314 GLU A O 1
ATOM 2538 N N . GLU A 1 315 ? -9.742 20.699 -23.533 1.00 87.75 315 GLU A N 1
ATOM 2539 C CA . GLU A 1 315 ? -8.450 21.374 -23.697 1.00 87.75 315 GLU A CA 1
ATOM 2540 C C . GLU A 1 315 ? -7.399 20.753 -22.767 1.00 87.75 315 GLU A C 1
ATOM 2542 O O . GLU A 1 315 ? -6.307 20.388 -23.208 1.00 87.75 315 GLU A O 1
ATOM 2547 N N . GLN A 1 316 ? -7.772 20.528 -21.506 1.00 87.25 316 GLN A N 1
ATOM 2548 C CA . GLN A 1 316 ? -6.976 19.825 -20.503 1.00 87.25 316 GLN A CA 1
ATOM 2549 C C . GLN A 1 316 ? -6.655 18.390 -20.942 1.00 87.25 316 GLN A C 1
ATOM 2551 O O . GLN A 1 316 ? -5.497 17.966 -20.896 1.00 87.25 316 GLN A O 1
ATOM 2556 N N . LYS A 1 317 ? -7.657 17.643 -21.430 1.00 88.00 317 LYS A N 1
ATOM 2557 C CA . LYS A 1 317 ? -7.448 16.293 -21.983 1.00 88.00 317 LYS A CA 1
ATOM 2558 C C . LYS A 1 317 ? -6.478 16.314 -23.152 1.00 88.00 317 LYS A C 1
ATOM 2560 O O . LYS A 1 317 ? -5.565 15.493 -23.202 1.00 88.00 317 LYS A O 1
ATOM 2565 N N . MET A 1 318 ? -6.670 17.239 -24.093 1.00 88.19 318 MET A N 1
ATOM 2566 C CA . MET A 1 318 ? -5.818 17.352 -25.272 1.00 88.19 318 MET A CA 1
ATOM 2567 C C . MET A 1 318 ? -4.368 17.642 -24.877 1.00 88.19 318 MET A C 1
ATOM 2569 O O . MET A 1 318 ? -3.460 17.003 -25.411 1.00 88.19 318 MET A O 1
ATOM 2573 N N . TYR A 1 319 ? -4.146 18.544 -23.918 1.00 89.81 319 TYR A N 1
ATOM 2574 C CA . TYR A 1 319 ? -2.815 18.852 -23.398 1.00 89.81 319 TYR A CA 1
ATOM 2575 C C . TYR A 1 319 ? -2.135 17.622 -22.777 1.00 89.81 319 TYR A C 1
ATOM 2577 O O . TYR A 1 319 ? -1.010 17.279 -23.160 1.00 89.81 319 TYR A O 1
ATOM 2585 N N . ILE A 1 320 ? -2.823 16.926 -21.865 1.00 89.56 320 ILE A N 1
ATOM 2586 C CA . ILE A 1 320 ? -2.264 15.755 -21.177 1.00 89.56 320 ILE A CA 1
ATOM 2587 C C . ILE A 1 320 ? -1.995 14.626 -22.176 1.00 89.56 320 ILE A C 1
ATOM 2589 O O . ILE A 1 320 ? -0.890 14.091 -22.194 1.00 89.56 320 ILE A O 1
ATOM 2593 N N . ASN A 1 321 ? -2.947 14.307 -23.057 1.00 88.75 321 ASN A N 1
ATOM 2594 C CA . ASN A 1 321 ? -2.791 13.231 -24.039 1.00 88.75 321 ASN A CA 1
ATOM 2595 C C . ASN A 1 321 ? -1.641 13.502 -25.012 1.00 88.75 321 ASN A C 1
ATOM 2597 O O . ASN A 1 321 ? -0.817 12.621 -25.242 1.00 88.75 321 ASN A O 1
ATOM 2601 N N . THR A 1 322 ? -1.526 14.730 -25.525 1.00 90.50 322 THR A N 1
ATOM 2602 C CA . THR A 1 322 ? -0.415 15.109 -26.417 1.00 90.50 322 THR A CA 1
ATOM 2603 C C . THR A 1 322 ? 0.936 14.947 -25.715 1.00 90.50 322 THR A C 1
ATOM 2605 O O . THR A 1 322 ? 1.904 14.461 -26.302 1.00 90.50 322 THR A O 1
ATOM 2608 N N . THR A 1 323 ? 1.007 15.328 -24.438 1.00 92.62 323 THR A N 1
ATOM 2609 C CA . THR A 1 323 ? 2.229 15.187 -23.639 1.00 92.62 323 THR A CA 1
ATOM 2610 C C . THR A 1 323 ? 2.550 13.715 -23.368 1.00 92.62 323 THR A C 1
ATOM 2612 O O . THR A 1 323 ? 3.692 13.299 -23.549 1.00 92.62 323 THR A O 1
ATOM 2615 N N . LEU A 1 324 ? 1.553 12.895 -23.023 1.00 90.25 324 LEU A N 1
ATOM 2616 C CA . LEU A 1 324 ? 1.719 11.453 -22.818 1.00 90.25 324 LEU A CA 1
ATOM 2617 C C . LEU A 1 324 ? 2.162 10.728 -24.093 1.00 90.25 324 LEU A C 1
ATOM 2619 O O . LEU A 1 324 ? 3.008 9.839 -24.023 1.00 90.25 324 LEU A O 1
ATOM 2623 N N . GLU A 1 325 ? 1.645 11.110 -25.262 1.00 90.25 325 GLU A N 1
ATOM 2624 C CA . GLU A 1 325 ? 2.095 10.567 -26.548 1.00 90.25 325 GLU A CA 1
ATOM 2625 C C . GLU A 1 325 ? 3.573 10.878 -26.806 1.00 90.25 325 GLU A C 1
ATOM 2627 O O . GLU A 1 325 ? 4.329 9.995 -27.225 1.00 90.25 325 GLU A O 1
ATOM 2632 N N . HIS A 1 326 ? 4.002 12.108 -26.509 1.00 93.19 326 HIS A N 1
ATOM 2633 C CA . HIS A 1 326 ? 5.405 12.498 -26.616 1.00 93.19 326 HIS A CA 1
ATOM 2634 C C . HIS A 1 326 ? 6.296 11.683 -25.667 1.00 93.19 326 HIS A C 1
ATOM 2636 O O . HIS A 1 326 ? 7.286 11.095 -26.109 1.00 93.19 326 HIS A O 1
ATOM 2642 N N . ILE A 1 327 ? 5.904 11.580 -24.394 1.00 92.44 327 ILE A N 1
ATOM 2643 C CA . ILE A 1 327 ? 6.602 10.787 -23.373 1.00 92.44 327 ILE A CA 1
ATOM 2644 C C . ILE A 1 327 ? 6.701 9.322 -23.806 1.00 92.44 327 ILE A C 1
ATOM 2646 O O . ILE A 1 327 ? 7.790 8.752 -23.825 1.00 92.44 327 ILE A O 1
ATOM 2650 N N . ARG A 1 328 ? 5.591 8.718 -24.248 1.00 88.56 328 ARG A N 1
ATOM 2651 C CA . ARG A 1 328 ? 5.561 7.337 -24.748 1.00 88.56 328 ARG A CA 1
ATOM 2652 C C . ARG A 1 328 ? 6.552 7.144 -25.896 1.00 88.56 328 ARG A C 1
ATOM 2654 O O . ARG A 1 328 ? 7.302 6.168 -25.884 1.00 88.56 328 ARG A O 1
ATOM 2661 N N . GLY A 1 329 ? 6.593 8.066 -26.858 1.00 87.88 329 GLY A N 1
ATOM 2662 C CA . GLY A 1 329 ? 7.558 8.029 -27.958 1.00 87.88 329 GLY A CA 1
ATOM 2663 C C . GLY A 1 329 ? 9.013 8.073 -27.479 1.00 87.88 329 GLY A C 1
ATOM 2664 O O . GLY A 1 329 ? 9.835 7.258 -27.917 1.00 87.88 329 GLY A O 1
ATOM 2665 N N . ASN A 1 330 ? 9.328 8.974 -26.546 1.00 90.19 330 ASN A N 1
ATOM 2666 C CA . ASN A 1 330 ? 10.673 9.130 -25.989 1.00 90.19 330 ASN A CA 1
ATOM 2667 C C . ASN A 1 330 ? 11.104 7.898 -25.182 1.00 90.19 330 ASN A C 1
ATOM 2669 O O . ASN A 1 330 ? 12.178 7.345 -25.434 1.00 90.19 330 ASN A O 1
ATOM 2673 N N . CYS A 1 331 ? 10.259 7.419 -24.266 1.00 86.75 331 CYS A N 1
ATOM 2674 C CA . CYS A 1 331 ? 10.545 6.253 -23.434 1.00 86.75 331 CYS A CA 1
ATOM 2675 C C . CYS A 1 331 ? 10.745 4.989 -24.278 1.00 86.75 331 CYS A C 1
ATOM 2677 O O . CYS A 1 331 ? 11.729 4.277 -24.075 1.00 86.75 331 CYS A O 1
ATOM 2679 N N . ILE A 1 332 ? 9.881 4.734 -25.270 1.00 85.25 332 ILE A N 1
ATOM 2680 C CA . ILE A 1 332 ? 10.040 3.595 -26.190 1.00 85.25 332 ILE A CA 1
ATOM 2681 C C . ILE A 1 332 ? 11.369 3.698 -26.940 1.00 85.25 332 ILE A C 1
ATOM 2683 O O . ILE A 1 332 ? 12.123 2.727 -26.993 1.00 85.25 332 ILE A O 1
ATOM 2687 N N . THR A 1 333 ? 11.690 4.876 -27.481 1.00 86.44 333 THR A N 1
ATOM 2688 C CA . THR A 1 333 ? 12.956 5.099 -28.195 1.00 86.44 333 THR A CA 1
ATOM 2689 C C . THR A 1 333 ? 14.153 4.806 -27.292 1.00 86.44 333 THR A C 1
ATOM 2691 O O . THR A 1 333 ? 15.067 4.083 -27.690 1.00 86.44 333 THR A O 1
ATOM 2694 N N . HIS A 1 334 ? 14.126 5.296 -26.052 1.00 83.75 334 HIS A N 1
ATOM 2695 C CA . HIS A 1 334 ? 15.191 5.075 -25.081 1.00 83.75 334 HIS A CA 1
ATOM 2696 C C . HIS A 1 334 ? 15.353 3.594 -24.711 1.00 83.75 334 HIS A C 1
ATOM 2698 O O . HIS A 1 334 ? 16.470 3.076 -24.728 1.00 83.75 334 HIS A O 1
ATOM 2704 N N . ILE A 1 335 ? 14.251 2.888 -24.435 1.00 80.06 335 ILE A N 1
ATOM 2705 C CA . ILE A 1 335 ? 14.253 1.448 -24.140 1.00 80.06 335 ILE A CA 1
ATOM 2706 C C . ILE A 1 335 ? 14.842 0.668 -25.321 1.00 80.06 335 ILE A C 1
ATOM 2708 O O . ILE A 1 335 ? 15.748 -0.148 -25.138 1.00 80.06 335 ILE A O 1
ATOM 2712 N N . LEU A 1 336 ? 14.392 0.953 -26.545 1.00 79.50 336 LEU A N 1
ATOM 2713 C CA . LEU A 1 336 ? 14.909 0.307 -27.751 1.00 79.50 336 LEU A CA 1
ATOM 2714 C C . LEU A 1 336 ? 16.408 0.566 -27.935 1.00 79.50 336 LEU A C 1
ATOM 2716 O O . LEU A 1 336 ? 17.156 -0.359 -28.255 1.00 79.50 336 LEU A O 1
ATOM 2720 N N . GLU A 1 337 ? 16.879 1.791 -27.701 1.00 82.44 337 GLU A N 1
ATOM 2721 C CA . GLU A 1 337 ? 18.308 2.098 -27.740 1.00 82.44 337 GLU A CA 1
ATOM 2722 C C . GLU A 1 337 ? 19.107 1.314 -26.698 1.00 82.44 337 GLU A C 1
ATOM 2724 O O . GLU A 1 337 ? 20.170 0.780 -27.030 1.00 82.44 337 GLU A O 1
ATOM 2729 N N . GLN A 1 338 ? 18.616 1.221 -25.459 1.00 73.19 338 GLN A N 1
ATOM 2730 C CA . GLN A 1 338 ? 19.270 0.452 -24.399 1.00 73.19 338 GLN A CA 1
ATOM 2731 C C . GLN A 1 338 ? 19.388 -1.027 -24.783 1.00 73.19 338 GLN A C 1
ATOM 2733 O O . GLN A 1 338 ? 20.486 -1.592 -24.751 1.00 73.19 338 GLN A O 1
ATOM 2738 N N . LEU A 1 339 ? 18.283 -1.640 -25.217 1.00 74.50 339 LEU A N 1
ATOM 2739 C CA . LEU A 1 339 ? 18.255 -3.038 -25.647 1.00 74.50 339 LEU A CA 1
ATOM 2740 C C . LEU A 1 339 ? 19.177 -3.268 -26.858 1.00 74.50 339 LEU A C 1
ATOM 2742 O O . LEU A 1 339 ? 19.930 -4.247 -26.893 1.00 74.50 339 LEU A O 1
ATOM 2746 N N . LYS A 1 340 ? 19.194 -2.335 -27.823 1.00 75.25 340 LYS A N 1
ATOM 2747 C CA . LYS A 1 340 ? 20.058 -2.386 -29.014 1.00 75.25 340 LYS A CA 1
ATOM 2748 C C . LYS A 1 340 ? 21.540 -2.310 -28.661 1.00 75.25 340 LYS A C 1
ATOM 2750 O O . LYS A 1 340 ? 22.315 -3.144 -29.124 1.00 75.25 340 LYS A O 1
ATOM 2755 N N . ARG A 1 341 ? 21.950 -1.334 -27.839 1.00 77.62 341 ARG A N 1
ATOM 2756 C CA . ARG A 1 341 ? 23.354 -1.151 -27.410 1.00 77.62 341 ARG A CA 1
ATOM 2757 C C . ARG A 1 341 ? 23.905 -2.387 -26.704 1.00 77.62 341 ARG A C 1
ATOM 2759 O O . ARG A 1 341 ? 25.106 -2.633 -26.746 1.00 77.62 341 ARG A O 1
ATOM 2766 N N . ARG A 1 342 ? 23.033 -3.162 -26.060 1.00 67.31 342 ARG A N 1
ATOM 2767 C CA . ARG A 1 342 ? 23.389 -4.378 -25.323 1.00 67.31 342 ARG A CA 1
ATOM 2768 C C . ARG A 1 342 ? 23.286 -5.654 -26.153 1.00 67.31 342 ARG A C 1
ATOM 2770 O O . ARG A 1 342 ? 23.553 -6.730 -25.631 1.00 67.31 342 ARG A O 1
ATOM 2777 N N . GLY A 1 343 ? 22.916 -5.546 -27.426 1.00 67.81 343 GLY A N 1
ATOM 2778 C CA . GLY A 1 343 ? 22.726 -6.698 -28.294 1.00 67.81 343 GLY A CA 1
ATOM 2779 C C . GLY A 1 343 ? 21.536 -7.577 -27.897 1.00 67.81 343 GLY A C 1
ATOM 2780 O O . GLY A 1 343 ? 21.428 -8.687 -28.394 1.00 67.81 343 GLY A O 1
ATOM 2781 N N . MET A 1 344 ? 20.634 -7.103 -27.027 1.00 66.94 344 MET A N 1
ATOM 2782 C CA . MET A 1 344 ? 19.429 -7.851 -26.633 1.00 66.94 344 MET A CA 1
ATOM 2783 C C . MET A 1 344 ? 18.371 -7.867 -27.741 1.00 66.94 344 MET A C 1
ATOM 2785 O O . MET A 1 344 ? 17.464 -8.686 -27.704 1.00 66.94 344 MET A O 1
ATOM 2789 N N . LEU A 1 345 ? 18.514 -6.977 -28.731 1.00 67.31 345 LEU A N 1
ATOM 2790 C CA . LEU A 1 345 ? 17.731 -6.996 -29.968 1.00 67.31 345 LEU A CA 1
ATOM 2791 C C . LEU A 1 345 ? 18.416 -7.770 -31.108 1.00 67.31 345 LEU A C 1
ATOM 2793 O O . LEU A 1 345 ? 17.892 -7.818 -32.219 1.00 67.31 345 LEU A O 1
ATOM 2797 N N . VAL A 1 346 ? 19.613 -8.321 -30.876 1.00 60.84 346 VAL A N 1
ATOM 2798 C CA . VAL A 1 346 ? 20.319 -9.130 -31.879 1.00 60.84 346 VAL A CA 1
ATOM 2799 C C . VAL A 1 346 ? 19.633 -10.490 -31.951 1.00 60.84 346 VAL A C 1
ATOM 2801 O O . VAL A 1 346 ? 19.237 -11.039 -30.929 1.00 60.84 346 VAL A O 1
ATOM 2804 N N . ASP A 1 347 ? 19.452 -11.001 -33.167 1.00 58.44 347 ASP A N 1
ATOM 2805 C CA . ASP A 1 347 ? 18.765 -12.265 -33.464 1.00 58.44 347 ASP A CA 1
ATOM 2806 C C . ASP A 1 347 ? 17.262 -12.324 -33.116 1.00 58.44 347 ASP A C 1
ATOM 2808 O O . ASP A 1 347 ? 16.647 -13.374 -33.292 1.00 58.44 347 ASP A O 1
ATOM 2812 N N . LEU A 1 348 ? 16.624 -11.205 -32.735 1.00 59.06 348 LEU A N 1
ATOM 2813 C CA . LEU A 1 348 ? 15.150 -11.116 -32.697 1.00 59.06 348 LEU A CA 1
ATOM 2814 C C . LEU A 1 348 ? 14.524 -11.194 -34.102 1.00 59.06 348 LEU A C 1
ATOM 2816 O O . LEU A 1 348 ? 13.340 -11.484 -34.241 1.00 59.06 348 LEU A O 1
ATOM 2820 N N . GLY A 1 349 ? 15.334 -10.972 -35.143 1.00 58.06 349 GLY A N 1
ATOM 2821 C CA . GLY A 1 349 ? 14.881 -10.840 -36.524 1.00 58.06 349 GLY A CA 1
ATOM 2822 C C . GLY A 1 349 ? 14.059 -9.565 -36.735 1.00 58.06 349 GLY A C 1
ATOM 2823 O O . GLY A 1 349 ? 13.926 -8.726 -35.851 1.00 58.06 349 GLY A O 1
ATOM 2824 N N . SER A 1 350 ? 13.559 -9.367 -37.949 1.00 62.00 350 SER A N 1
ATOM 2825 C CA . SER A 1 350 ? 12.567 -8.323 -38.229 1.00 62.00 350 SER A CA 1
ATOM 2826 C C . SER A 1 350 ? 11.165 -8.894 -38.004 1.00 62.00 350 SER A C 1
ATOM 2828 O O . SER A 1 350 ? 10.928 -10.045 -38.372 1.00 62.00 350 SER A O 1
ATOM 2830 N N . SER A 1 351 ? 10.198 -8.105 -37.537 1.00 58.78 351 SER A N 1
ATOM 2831 C CA . SER A 1 351 ? 8.779 -8.502 -37.596 1.00 58.78 351 SER A CA 1
ATOM 2832 C C . SER A 1 351 ? 8.323 -8.800 -39.032 1.00 58.78 351 SER A C 1
ATOM 2834 O O . SER A 1 351 ? 7.410 -9.578 -39.259 1.00 58.78 351 SER A O 1
ATOM 2836 N N . THR A 1 352 ? 9.024 -8.269 -40.039 1.00 60.78 352 THR A N 1
ATOM 2837 C CA . THR A 1 352 ? 8.786 -8.599 -41.454 1.00 60.78 352 THR A CA 1
ATOM 2838 C C . THR A 1 352 ? 9.364 -9.952 -41.885 1.00 60.78 352 THR A C 1
ATOM 2840 O O . THR A 1 352 ? 9.182 -10.350 -43.035 1.00 60.78 352 THR A O 1
ATOM 2843 N N . THR A 1 353 ? 10.125 -10.637 -41.027 1.00 74.75 353 THR A N 1
ATOM 2844 C CA . THR A 1 353 ? 10.668 -11.970 -41.320 1.00 74.75 353 THR A CA 1
ATOM 2845 C C . THR A 1 353 ? 9.613 -13.010 -40.979 1.00 74.75 353 THR A C 1
ATOM 2847 O O . THR A 1 353 ? 9.109 -13.030 -39.860 1.00 74.75 353 THR A O 1
ATOM 2850 N N . GLN A 1 354 ? 9.318 -13.902 -41.924 1.00 75.12 354 GLN A N 1
ATOM 2851 C CA . GLN A 1 354 ? 8.233 -14.878 -41.797 1.00 75.12 354 GLN A CA 1
ATOM 2852 C C . GLN A 1 354 ? 8.326 -15.730 -40.516 1.00 75.12 354 GLN A C 1
ATOM 2854 O O . GLN A 1 354 ? 7.322 -15.922 -39.847 1.00 75.12 354 GLN A O 1
ATOM 2859 N N . GLU A 1 355 ? 9.528 -16.159 -40.118 1.00 77.62 355 GLU A N 1
ATOM 2860 C CA . GLU A 1 355 ? 9.723 -16.960 -38.898 1.00 77.62 355 GLU A CA 1
ATOM 2861 C C . GLU A 1 355 ? 9.362 -16.200 -37.606 1.00 77.62 355 GLU A C 1
ATOM 2863 O O . GLU A 1 355 ? 8.848 -16.781 -36.650 1.00 77.62 355 GLU A O 1
ATOM 2868 N N . VAL A 1 356 ? 9.637 -14.895 -37.564 1.00 71.19 356 VAL A N 1
ATOM 2869 C CA . VAL A 1 356 ? 9.336 -14.040 -36.407 1.00 71.19 356 VAL A CA 1
ATOM 2870 C C . VAL A 1 356 ? 7.842 -13.735 -36.372 1.00 71.19 356 VAL A C 1
ATOM 2872 O O . VAL A 1 356 ? 7.227 -13.861 -35.318 1.00 71.19 356 VAL A O 1
ATOM 2875 N N . GLN A 1 357 ? 7.244 -13.429 -37.528 1.00 75.12 357 GLN A N 1
ATOM 2876 C CA . GLN A 1 357 ? 5.806 -13.193 -37.651 1.00 75.12 357 GLN A CA 1
ATOM 2877 C C . GLN A 1 357 ? 4.989 -14.431 -37.259 1.00 75.12 357 GLN A C 1
ATOM 2879 O O . GLN A 1 357 ? 4.051 -14.303 -36.488 1.00 75.12 357 GLN A O 1
ATOM 2884 N N . GLU A 1 358 ? 5.393 -15.635 -37.676 1.00 78.12 358 GLU A N 1
ATOM 2885 C CA . GLU A 1 358 ? 4.723 -16.887 -37.286 1.00 78.12 358 GLU A CA 1
ATOM 2886 C C . GLU A 1 358 ? 4.775 -17.132 -35.764 1.00 78.12 358 GLU A C 1
ATOM 2888 O O . GLU A 1 358 ? 3.813 -17.631 -35.179 1.00 78.12 358 GLU A O 1
ATOM 2893 N N . LYS A 1 359 ? 5.871 -16.746 -35.093 1.00 75.38 359 LYS A N 1
ATOM 2894 C CA . LYS A 1 359 ? 5.994 -16.828 -33.625 1.00 75.38 359 LYS A CA 1
ATOM 2895 C C . LYS A 1 359 ? 5.154 -15.769 -32.911 1.00 75.38 359 LYS A C 1
ATOM 2897 O O . LYS A 1 359 ? 4.551 -16.085 -31.887 1.00 75.38 359 LYS A O 1
ATOM 2902 N N . ILE A 1 360 ? 5.106 -14.545 -33.439 1.00 76.31 360 ILE A N 1
ATOM 2903 C CA . ILE A 1 360 ? 4.235 -13.480 -32.923 1.00 76.31 360 ILE A CA 1
ATOM 2904 C C . ILE A 1 360 ? 2.776 -13.895 -33.077 1.00 76.31 360 ILE A C 1
ATOM 2906 O O . ILE A 1 360 ? 2.049 -13.859 -32.096 1.00 76.31 360 ILE A O 1
ATOM 2910 N N . ASP A 1 361 ? 2.358 -14.343 -34.260 1.00 78.19 361 ASP A N 1
ATOM 2911 C CA . ASP A 1 361 ? 0.978 -14.743 -34.545 1.00 78.19 361 ASP A CA 1
ATOM 2912 C C . ASP A 1 361 ? 0.543 -15.905 -33.638 1.00 78.19 361 ASP A C 1
ATOM 2914 O O . ASP A 1 361 ? -0.533 -15.858 -33.047 1.00 78.19 361 ASP A O 1
ATOM 2918 N N . TYR A 1 362 ? 1.419 -16.891 -33.415 1.00 74.44 362 TYR A N 1
ATOM 2919 C CA . TYR A 1 362 ? 1.179 -17.964 -32.446 1.00 74.44 362 TYR A CA 1
ATOM 2920 C C . TYR A 1 362 ? 1.005 -17.445 -31.006 1.00 74.44 362 TYR A C 1
ATOM 2922 O O . TYR A 1 362 ? 0.135 -17.903 -30.265 1.00 74.44 362 TYR A O 1
ATOM 2930 N N . LEU A 1 363 ? 1.822 -16.477 -30.583 1.00 67.00 363 LEU A N 1
ATOM 2931 C CA . LEU A 1 363 ? 1.705 -15.870 -29.256 1.00 67.00 363 LEU A CA 1
ATOM 2932 C C . LEU A 1 363 ? 0.477 -14.959 -29.140 1.00 67.00 363 LEU A C 1
ATOM 2934 O O . LEU A 1 363 ? -0.118 -14.912 -28.070 1.00 67.00 363 LEU A O 1
ATOM 2938 N N . VAL A 1 364 ? 0.063 -14.294 -30.219 1.00 79.06 364 VAL A N 1
ATOM 2939 C CA . VAL A 1 364 ? -1.178 -13.508 -30.305 1.00 79.06 364 VAL A CA 1
ATOM 2940 C C . VAL A 1 364 ? -2.393 -14.429 -30.188 1.00 79.06 364 VAL A C 1
ATOM 2942 O O . VAL A 1 364 ? -3.343 -14.089 -29.490 1.00 79.06 364 VAL A O 1
ATOM 2945 N N . GLU A 1 365 ? -2.365 -15.620 -30.791 1.00 73.38 365 GLU A N 1
ATOM 2946 C CA . GLU A 1 365 ? -3.417 -16.630 -30.603 1.00 73.38 365 GLU A CA 1
ATOM 2947 C C . GLU A 1 365 ? -3.514 -17.105 -29.144 1.00 73.38 365 GLU A C 1
ATOM 2949 O O . GLU A 1 365 ? -4.613 -17.326 -28.632 1.00 73.38 365 GLU A O 1
ATOM 2954 N N . LEU A 1 366 ? -2.375 -17.235 -28.454 1.00 55.56 366 LEU A N 1
ATOM 2955 C CA . LEU A 1 366 ? -2.320 -17.629 -27.041 1.00 55.56 366 LEU A CA 1
ATOM 2956 C C . LEU A 1 366 ? -2.649 -16.485 -26.074 1.00 55.56 366 LEU A C 1
ATOM 2958 O O . LEU A 1 366 ? -3.147 -16.732 -24.974 1.00 55.56 366 LEU A O 1
ATOM 2962 N N . LEU A 1 367 ? -2.350 -15.248 -26.465 1.00 53.53 367 LEU A N 1
ATOM 2963 C CA . LEU A 1 367 ? -2.462 -14.041 -25.653 1.00 53.53 367 LEU A CA 1
ATOM 2964 C C . LEU A 1 367 ? -3.200 -12.939 -26.435 1.00 53.53 367 LEU A C 1
ATOM 2966 O O . LEU A 1 367 ? -2.636 -11.871 -26.683 1.00 53.53 367 LEU A O 1
ATOM 2970 N N . PRO A 1 368 ? -4.485 -13.147 -26.781 1.00 65.62 368 PRO A N 1
ATOM 2971 C CA . PRO A 1 368 ? -5.227 -12.291 -27.717 1.00 65.62 368 PRO A CA 1
ATOM 2972 C C . PRO A 1 368 ? -5.462 -10.860 -27.218 1.00 65.62 368 PRO A C 1
ATOM 2974 O O . PRO A 1 368 ? -5.951 -10.011 -27.958 1.00 65.62 368 PRO A O 1
ATOM 2977 N N . HIS A 1 369 ? -5.143 -10.590 -25.954 1.00 58.59 369 HIS A N 1
ATOM 2978 C CA . HIS A 1 369 ? -5.272 -9.276 -25.333 1.00 58.59 369 HIS A CA 1
ATOM 2979 C C . HIS A 1 369 ? -4.061 -8.367 -25.574 1.00 58.59 369 HIS A C 1
ATOM 2981 O O . HIS A 1 369 ? -4.154 -7.171 -25.308 1.00 58.59 369 HIS A O 1
ATOM 2987 N N . PHE A 1 370 ? -2.942 -8.902 -26.071 1.00 45.62 370 PHE A N 1
ATOM 2988 C CA . PHE A 1 370 ? -1.757 -8.114 -26.394 1.00 45.62 370 PHE A CA 1
ATOM 2989 C C . PHE A 1 370 ? -1.636 -7.907 -27.899 1.00 45.62 370 PHE A C 1
ATOM 2991 O O . PHE A 1 370 ? -1.900 -8.807 -28.697 1.00 45.62 370 PHE A O 1
ATOM 2998 N N . SER A 1 371 ? -1.233 -6.700 -28.297 1.00 59.81 371 SER A N 1
ATOM 2999 C CA . SER A 1 371 ? -0.999 -6.415 -29.706 1.00 59.81 371 SER A CA 1
ATOM 3000 C C . SER A 1 371 ? 0.237 -7.176 -30.206 1.00 59.81 371 SER A C 1
ATOM 3002 O O . SER A 1 371 ? 1.186 -7.384 -29.443 1.00 59.81 371 SER A O 1
ATOM 3004 N N . PRO A 1 372 ? 0.287 -7.542 -31.498 1.00 56.28 372 PRO A N 1
ATOM 3005 C CA . PRO A 1 372 ? 1.484 -8.121 -32.107 1.00 56.28 372 PRO A CA 1
ATOM 3006 C C . PRO A 1 372 ? 2.748 -7.273 -31.871 1.00 56.28 372 PRO A C 1
ATOM 3008 O O . PRO A 1 372 ? 3.832 -7.817 -31.705 1.00 56.28 372 PRO A O 1
ATOM 3011 N N . GLN A 1 373 ? 2.601 -5.943 -31.802 1.00 55.53 373 GLN A N 1
ATOM 3012 C CA . GLN A 1 373 ? 3.687 -4.993 -31.526 1.00 55.53 373 GLN A CA 1
ATOM 3013 C C . GLN A 1 373 ? 4.142 -4.971 -30.062 1.00 55.53 373 GLN A C 1
ATOM 3015 O O . GLN A 1 373 ? 5.224 -4.477 -29.786 1.00 55.53 373 GLN A O 1
ATOM 3020 N N . PHE A 1 374 ? 3.305 -5.422 -29.128 1.00 53.06 374 PHE A N 1
ATOM 3021 C CA . PHE A 1 374 ? 3.684 -5.588 -27.724 1.00 53.06 374 PHE A CA 1
ATOM 3022 C C . PHE A 1 374 ? 4.359 -6.945 -27.487 1.00 53.06 374 PHE A C 1
ATOM 3024 O O . PHE A 1 374 ? 5.205 -7.080 -26.609 1.00 53.06 374 PHE A O 1
ATOM 3031 N N . ILE A 1 375 ? 3.960 -7.957 -28.262 1.00 60.25 375 ILE A N 1
ATOM 3032 C CA . ILE A 1 375 ? 4.515 -9.314 -28.207 1.00 60.25 375 ILE A CA 1
ATOM 3033 C C . ILE A 1 375 ? 5.919 -9.390 -28.834 1.00 60.25 375 ILE A C 1
ATOM 3035 O O . ILE A 1 375 ? 6.727 -10.202 -28.383 1.00 60.25 375 ILE A O 1
ATOM 3039 N N . HIS A 1 376 ? 6.199 -8.574 -29.853 1.00 61.84 376 HIS A N 1
ATOM 3040 C CA . HIS A 1 376 ? 7.515 -8.430 -30.487 1.00 61.84 376 HIS A CA 1
ATOM 3041 C C . HIS A 1 376 ? 8.353 -7.341 -29.819 1.00 61.84 376 HIS A C 1
ATOM 3043 O O . HIS A 1 376 ? 9.504 -7.643 -29.432 1.00 61.84 376 HIS A O 1
#

Foldseek 3Di:
DLVVLCVLLVVVPPLVVSLVVLVVVLVVLVVLLPDDLVRNCVCQLDPVVVVVSLVSLLSNDDQVLPPCPPVCVSLVVCVVDPSSVSVVVSNVSSLVSSLSVLLCQLPSLQDPPDPRAGPCPQLLNLLSNCSRQCVPPVVSNLSSLVSCANSPSDYLVSLLVLLVVLLVVLVVCLVVLADDPVCLVVNLVNLSSLLSSLSSLLSNCLNPLVRYDLVSLLSSLLSLLSSLLSLCVRLDPVNQVPDDPVCNVSSVSVSSSNVSSLVSSLSSSVSSLVSDPDQVSSLVSLVSSLVSLVSVLVSCVVPVCLVSCVNHDPVSVVVSVVSNVVSNVVVVVVVVVVCVVVCVCPPCDDCPDPVNVVVLVVVCVVVVVDDSVRSD